Protein AF-A0A9W7ZSF6-F1 (afdb_monomer_lite)

InterPro domains:
  IPR006942 TH1 protein [PF04858] (7-517)
  IPR006942 TH1 protein [PTHR12144] (15-524)

Structure (mmCIF, N/CA/C/O backbone):
data_AF-A0A9W7ZSF6-F1
#
_entry.id   AF-A0A9W7ZSF6-F1
#
loop_
_atom_site.group_PDB
_atom_site.id
_atom_site.type_symbol
_atom_site.label_atom_id
_atom_site.label_alt_id
_atom_site.label_comp_id
_atom_site.label_asym_id
_atom_site.label_entity_id
_atom_site.label_seq_id
_atom_site.pdbx_PDB_ins_code
_atom_site.Cartn_x
_atom_site.Cartn_y
_atom_site.Cartn_z
_atom_site.occupancy
_atom_site.B_iso_or_equiv
_atom_site.auth_seq_id
_atom_site.auth_comp_id
_atom_site.auth_asym_id
_atom_site.auth_atom_id
_atom_site.pdbx_PDB_model_num
ATOM 1 N N . MET A 1 1 ? -47.469 -8.164 26.263 1.00 34.66 1 MET A N 1
ATOM 2 C CA . MET A 1 1 ? -48.884 -8.096 26.714 1.00 34.66 1 MET A CA 1
ATOM 3 C C . MET A 1 1 ? -49.015 -8.014 28.242 1.00 34.66 1 MET A C 1
ATOM 5 O O . MET A 1 1 ? -49.947 -7.379 28.723 1.00 34.66 1 MET A O 1
ATOM 9 N N . GLU A 1 2 ? -48.088 -8.600 29.011 1.00 29.81 2 GLU A N 1
ATOM 10 C CA . GLU A 1 2 ? -48.135 -8.606 30.485 1.00 29.81 2 GLU A CA 1
ATOM 11 C C . GLU A 1 2 ? -47.767 -7.269 31.141 1.00 29.81 2 GLU A C 1
ATOM 13 O O . GLU A 1 2 ? -48.335 -6.915 32.167 1.00 29.81 2 GLU A O 1
ATOM 18 N N . GLU A 1 3 ? -46.906 -6.460 30.527 1.00 36.34 3 GLU A N 1
ATOM 19 C CA . GLU A 1 3 ? -46.381 -5.255 31.184 1.00 36.34 3 GLU A CA 1
ATOM 20 C C . GLU A 1 3 ? -47.346 -4.058 31.208 1.00 36.34 3 GLU A C 1
ATOM 22 O O . GLU A 1 3 ? -47.405 -3.311 32.186 1.00 36.34 3 GLU A O 1
ATOM 27 N N . ASN A 1 4 ? -48.179 -3.919 30.170 1.00 42.44 4 ASN A N 1
ATOM 28 C CA . ASN A 1 4 ? -49.279 -2.947 30.154 1.00 42.44 4 ASN A CA 1
ATOM 29 C C . ASN A 1 4 ? -50.389 -3.365 31.132 1.00 42.44 4 ASN A C 1
ATOM 31 O O . ASN A 1 4 ? -51.011 -2.519 31.765 1.00 42.44 4 ASN A O 1
ATOM 35 N N . LYS A 1 5 ? -50.601 -4.677 31.322 1.00 42.81 5 LYS A N 1
ATOM 36 C CA . LYS A 1 5 ? -51.464 -5.176 32.399 1.00 42.81 5 LYS A CA 1
ATOM 37 C C . LYS A 1 5 ? -50.842 -4.878 33.763 1.00 42.81 5 LYS A C 1
ATOM 39 O O . LYS A 1 5 ? -51.562 -4.405 34.627 1.00 42.81 5 LYS A O 1
ATOM 44 N N . ALA A 1 6 ? -49.532 -5.058 33.941 1.00 40.91 6 ALA A N 1
ATOM 45 C CA . ALA A 1 6 ? -48.836 -4.838 35.210 1.00 40.91 6 ALA A CA 1
ATOM 46 C C . ALA A 1 6 ? -48.804 -3.363 35.650 1.00 40.91 6 ALA A C 1
ATOM 48 O O . ALA A 1 6 ? -49.068 -3.076 36.812 1.00 40.91 6 ALA A O 1
ATOM 49 N N . THR A 1 7 ? -48.565 -2.410 34.743 1.00 48.19 7 THR A N 1
ATOM 50 C CA . THR A 1 7 ? -48.556 -0.967 35.076 1.00 48.19 7 THR A CA 1
ATOM 51 C C . THR A 1 7 ? -49.950 -0.403 35.341 1.00 48.19 7 THR A C 1
ATOM 53 O O . THR A 1 7 ? -50.113 0.451 36.217 1.00 48.19 7 THR A O 1
ATOM 56 N N . ILE A 1 8 ? -50.971 -0.884 34.625 1.00 51.28 8 ILE A N 1
ATOM 57 C CA . ILE A 1 8 ? -52.363 -0.511 34.900 1.00 51.28 8 ILE A CA 1
ATOM 58 C C . ILE A 1 8 ? -52.850 -1.200 36.186 1.00 51.28 8 ILE A C 1
ATOM 60 O O . ILE A 1 8 ? -53.508 -0.562 37.007 1.00 51.28 8 ILE A O 1
ATOM 64 N N . TYR A 1 9 ? -52.458 -2.455 36.422 1.00 50.09 9 TYR A N 1
ATOM 65 C CA . TYR A 1 9 ? -52.743 -3.194 37.653 1.00 50.09 9 TYR A CA 1
ATOM 66 C C . TYR A 1 9 ? -52.095 -2.535 38.878 1.00 50.09 9 TYR A C 1
ATOM 68 O O . TYR A 1 9 ? -52.802 -2.236 39.828 1.00 50.09 9 TYR A O 1
ATOM 76 N N . GLU A 1 10 ? -50.810 -2.181 38.841 1.00 53.12 10 GLU A N 1
ATOM 77 C CA . GLU A 1 10 ? -50.119 -1.473 39.933 1.00 53.12 10 GLU A CA 1
ATOM 78 C C . GLU A 1 10 ? -50.726 -0.087 40.212 1.00 53.12 10 GLU A C 1
ATOM 80 O O . GLU A 1 10 ? -51.004 0.246 41.364 1.00 53.12 10 GLU A O 1
ATOM 85 N N . ARG A 1 11 ? -51.047 0.707 39.176 1.00 53.62 11 ARG A N 1
ATOM 86 C CA . ARG A 1 11 ? -51.734 2.005 39.354 1.00 53.62 11 ARG A CA 1
ATOM 87 C C . ARG A 1 11 ? -53.154 1.859 39.900 1.00 53.62 11 ARG A C 1
ATOM 89 O O . ARG A 1 11 ? -53.569 2.669 40.726 1.00 53.62 11 ARG A O 1
ATOM 96 N N . SER A 1 12 ? -53.898 0.849 39.452 1.00 52.75 12 SER A N 1
ATOM 97 C CA . SER A 1 12 ? -55.251 0.560 39.948 1.00 52.75 12 SER A CA 1
ATOM 98 C C . SER A 1 12 ? -55.235 0.011 41.379 1.00 52.75 12 SER A C 1
ATOM 100 O O . SER A 1 12 ? -56.070 0.412 42.183 1.00 52.75 12 SER A O 1
ATOM 102 N N . LYS A 1 13 ? -54.225 -0.787 41.741 1.00 55.44 13 LYS A N 1
ATOM 103 C CA . LYS A 1 13 ? -53.987 -1.327 43.086 1.00 55.44 13 LYS A CA 1
ATOM 104 C C . LYS A 1 13 ? -53.556 -0.239 44.075 1.00 55.44 13 LYS A C 1
ATOM 106 O O . LYS A 1 13 ? -54.112 -0.157 45.167 1.00 55.44 13 LYS A O 1
ATOM 111 N N . ALA A 1 14 ? -52.647 0.654 43.676 1.00 55.94 14 ALA A N 1
ATOM 112 C CA . ALA A 1 14 ? -52.221 1.799 44.484 1.00 55.94 14 ALA A CA 1
ATOM 113 C C . ALA A 1 14 ? -53.376 2.776 44.782 1.00 55.94 14 ALA A C 1
ATOM 115 O O . ALA A 1 14 ? -53.450 3.322 45.881 1.00 55.94 14 ALA A O 1
ATOM 116 N N . LYS A 1 15 ? -54.311 2.962 43.838 1.00 53.19 15 LYS A N 1
ATOM 117 C CA . LYS A 1 15 ? -55.500 3.812 44.027 1.00 53.19 15 LYS A CA 1
ATOM 118 C C . LYS A 1 15 ? -56.651 3.101 44.746 1.00 53.19 15 LYS A C 1
ATOM 120 O O . LYS A 1 15 ? -57.287 3.721 45.589 1.00 53.19 15 LYS A O 1
ATOM 125 N N . MET A 1 16 ? -56.873 1.805 44.500 1.00 53.94 16 MET A N 1
ATOM 126 C CA . MET A 1 16 ? -57.816 0.983 45.276 1.00 53.94 16 MET A CA 1
ATOM 127 C C . MET A 1 16 ? -57.484 1.006 46.771 1.00 53.94 16 MET A C 1
ATOM 129 O O . MET A 1 16 ? -58.393 1.119 47.589 1.00 53.94 16 MET A O 1
ATOM 133 N N . ASN A 1 17 ? -56.193 0.981 47.115 1.00 58.56 17 ASN A N 1
ATOM 134 C CA . ASN A 1 17 ? -55.725 1.089 48.496 1.00 58.56 17 ASN A CA 1
ATOM 135 C C . ASN A 1 17 ? -55.872 2.505 49.093 1.00 58.56 17 ASN A C 1
ATOM 137 O O . ASN A 1 17 ? -55.835 2.641 50.312 1.00 58.56 17 ASN A O 1
ATOM 141 N N . ALA A 1 18 ? -56.035 3.549 48.269 1.00 56.91 18 ALA A N 1
ATOM 142 C CA . ALA A 1 18 ? -56.090 4.947 48.709 1.00 56.91 18 ALA A CA 1
ATOM 143 C C . ALA A 1 18 ? -57.514 5.533 48.789 1.00 56.91 18 ALA A C 1
ATOM 145 O O . ALA A 1 18 ? -57.755 6.399 49.625 1.00 56.91 18 ALA A O 1
ATOM 146 N N . THR A 1 19 ? -58.458 5.099 47.942 1.00 55.34 19 THR A N 1
ATOM 147 C CA . THR A 1 19 ? -59.806 5.708 47.855 1.00 55.34 19 THR A CA 1
ATOM 148 C C . THR A 1 19 ? -60.976 4.731 47.994 1.00 55.34 19 THR A C 1
ATOM 150 O O . THR A 1 19 ? -62.116 5.176 48.084 1.00 55.34 19 THR A O 1
ATOM 153 N N . GLY A 1 20 ? -60.743 3.412 48.035 1.00 55.44 20 GLY A N 1
ATOM 154 C CA . GLY A 1 20 ? -61.790 2.414 48.309 1.00 55.44 20 GLY A CA 1
ATOM 155 C C . GLY A 1 20 ? -62.927 2.313 47.276 1.00 55.44 20 GLY A C 1
ATOM 156 O O . GLY A 1 20 ? -63.895 1.599 47.521 1.00 55.44 20 GLY A O 1
ATOM 157 N N . ALA A 1 21 ? -62.832 2.991 46.125 1.00 62.16 21 ALA A N 1
ATOM 158 C CA . ALA A 1 21 ? -63.884 3.050 45.107 1.00 62.16 21 ALA A CA 1
ATOM 159 C C . ALA A 1 21 ? -63.521 2.217 43.853 1.00 62.16 21 ALA A C 1
ATOM 161 O O . ALA A 1 21 ? -62.906 2.734 42.916 1.00 62.16 21 ALA A O 1
ATOM 162 N N . PRO A 1 22 ? -63.903 0.926 43.783 1.00 59.31 22 PRO A N 1
ATOM 163 C CA . PRO A 1 22 ? -63.553 0.038 42.668 1.00 59.31 22 PRO A CA 1
ATOM 164 C C . PRO A 1 22 ? -64.148 0.468 41.316 1.00 59.31 22 PRO A C 1
ATOM 166 O O . PRO A 1 22 ? -63.567 0.171 40.274 1.00 59.31 22 PRO A O 1
ATOM 169 N N . LEU A 1 23 ? -65.261 1.212 41.305 1.00 60.44 23 LEU A N 1
ATOM 170 C CA . LEU A 1 23 ? -65.897 1.679 40.066 1.00 60.44 23 LEU A CA 1
ATOM 171 C C . LEU A 1 23 ? -65.052 2.710 39.298 1.00 60.44 23 LEU A C 1
ATOM 173 O O . LEU A 1 23 ? -65.019 2.674 38.070 1.00 60.44 23 LEU A O 1
ATOM 177 N N . GLU A 1 24 ? -64.338 3.599 39.994 1.00 58.97 24 GLU A N 1
ATOM 178 C CA . GLU A 1 24 ? -63.435 4.566 39.348 1.00 58.97 24 GLU A CA 1
ATOM 179 C C . GLU A 1 24 ? -62.174 3.897 38.801 1.00 58.97 24 GLU A C 1
ATOM 181 O O . GLU A 1 24 ? -61.650 4.305 37.766 1.00 58.97 24 GLU A O 1
ATOM 186 N N . ALA A 1 25 ? -61.690 2.843 39.464 1.00 55.59 25 ALA A N 1
ATOM 187 C CA . ALA A 1 25 ? -60.578 2.053 38.950 1.00 55.59 25 ALA A CA 1
ATOM 188 C C . ALA A 1 25 ? -60.966 1.362 37.634 1.00 55.59 25 ALA A C 1
ATOM 190 O O . ALA A 1 25 ? -60.200 1.409 36.674 1.00 55.59 25 ALA A O 1
ATOM 191 N N . VAL A 1 26 ? -62.176 0.793 37.562 1.00 60.19 26 VAL A N 1
ATOM 192 C CA . VAL A 1 26 ? -62.720 0.178 36.341 1.00 60.19 26 VAL A CA 1
ATOM 193 C C . VAL A 1 26 ? -62.969 1.218 35.246 1.00 60.19 26 VAL A C 1
ATOM 195 O O . VAL A 1 26 ? -62.631 0.953 34.095 1.00 60.19 26 VAL A O 1
ATOM 198 N N . SER A 1 27 ? -63.484 2.411 35.569 1.00 61.19 27 SER A N 1
ATOM 199 C CA . SER A 1 27 ? -63.685 3.467 34.563 1.00 61.19 27 SER A CA 1
ATOM 200 C C . SER A 1 27 ? -62.360 4.008 34.011 1.00 61.19 27 SER A C 1
ATOM 202 O O . SER A 1 27 ? -62.254 4.261 32.813 1.00 61.19 27 SER A O 1
ATOM 204 N N . LEU A 1 28 ? -61.314 4.096 34.840 1.00 57.78 28 LEU A N 1
ATOM 205 C CA . LEU A 1 28 ? -59.955 4.446 34.412 1.00 57.78 28 LEU A CA 1
ATOM 206 C C . LEU A 1 28 ? -59.288 3.337 33.586 1.00 57.78 28 LEU A C 1
ATOM 208 O O . LEU A 1 28 ? -58.561 3.644 32.643 1.00 57.78 28 LEU A O 1
ATOM 212 N N . LEU A 1 29 ? -59.521 2.066 33.925 1.00 56.91 29 LEU A N 1
ATOM 213 C CA . LEU A 1 29 ? -59.057 0.900 33.163 1.00 56.91 29 LEU A CA 1
ATOM 214 C C . LEU A 1 29 ? -59.719 0.845 31.778 1.00 56.91 29 LEU A C 1
ATOM 216 O O . LEU A 1 29 ? -59.026 0.737 30.769 1.00 56.91 29 LEU A O 1
ATOM 220 N N . ALA A 1 30 ? -61.046 0.972 31.733 1.00 61.72 30 ALA A N 1
ATOM 221 C CA . ALA A 1 30 ? -61.831 0.945 30.503 1.00 61.72 30 ALA A CA 1
ATOM 222 C C . ALA A 1 30 ? -61.611 2.198 29.640 1.00 61.72 30 ALA A C 1
ATOM 224 O O . ALA A 1 30 ? -61.559 2.097 28.420 1.00 61.72 30 ALA A O 1
ATOM 225 N N . GLY A 1 31 ? -61.430 3.369 30.260 1.00 58.69 31 GLY A N 1
ATOM 226 C CA . GLY A 1 31 ? -61.212 4.631 29.550 1.00 58.69 31 GLY A CA 1
ATOM 227 C C . GLY A 1 31 ? -59.824 4.770 28.918 1.00 58.69 31 GLY A C 1
ATOM 228 O O . GLY A 1 31 ? -59.675 5.507 27.950 1.00 58.69 31 GLY A O 1
ATOM 229 N N . ASN A 1 32 ? -58.809 4.063 29.434 1.00 56.56 32 ASN A N 1
ATOM 230 C CA . ASN A 1 32 ? -57.432 4.154 28.929 1.00 56.56 32 ASN A CA 1
ATOM 231 C C . ASN A 1 32 ? -56.996 2.953 28.073 1.00 56.56 32 ASN A C 1
ATOM 233 O O . ASN A 1 32 ? -55.943 3.012 27.435 1.00 56.56 32 ASN A O 1
ATOM 237 N N . TYR A 1 33 ? -57.768 1.863 28.038 1.00 61.41 33 TYR A N 1
ATOM 238 C CA . TYR A 1 33 ? -57.473 0.717 27.182 1.00 61.41 33 TYR A CA 1
ATOM 239 C C . TYR A 1 33 ? -58.166 0.864 25.823 1.00 61.41 33 TYR A C 1
ATOM 241 O O . TYR A 1 33 ? -59.307 0.461 25.637 1.00 61.41 33 TYR A O 1
ATOM 249 N N . LEU A 1 34 ? -57.449 1.425 24.848 1.00 64.62 34 LEU A N 1
ATOM 250 C CA . LEU A 1 34 ? -57.958 1.619 23.483 1.00 64.62 34 LEU A CA 1
ATOM 251 C C . LEU A 1 34 ? -57.898 0.348 22.612 1.00 64.62 34 LEU A C 1
ATOM 253 O O . LEU A 1 34 ? -58.310 0.384 21.461 1.00 64.62 34 LEU A O 1
ATOM 257 N N . GLY A 1 35 ? -57.340 -0.763 23.112 1.00 68.56 35 GLY A N 1
ATOM 258 C CA . GLY A 1 35 ? -57.275 -2.038 22.380 1.00 68.56 35 GLY A CA 1
ATOM 259 C C . GLY A 1 35 ? -56.413 -2.039 21.108 1.00 68.56 35 GLY A C 1
ATOM 260 O O . GLY A 1 35 ? -56.313 -3.070 20.454 1.00 68.56 35 GLY A O 1
ATOM 261 N N . LEU A 1 36 ? -55.748 -0.927 20.775 1.00 71.50 36 LEU A N 1
ATOM 262 C CA . LEU A 1 36 ? -55.030 -0.735 19.508 1.00 71.50 36 LEU A CA 1
ATOM 263 C C . LEU A 1 36 ? -54.013 -1.843 19.206 1.00 71.50 36 LEU A C 1
ATOM 265 O O . LEU A 1 36 ? -53.959 -2.322 18.084 1.00 71.50 36 LEU A O 1
ATOM 269 N N . GLY A 1 37 ? -53.258 -2.310 20.207 1.00 70.88 37 GLY A N 1
ATOM 270 C CA . GLY A 1 37 ? -52.321 -3.425 20.014 1.00 70.88 37 GLY A CA 1
ATOM 271 C C . GLY A 1 37 ? -53.017 -4.744 19.659 1.00 70.88 37 GLY A C 1
ATOM 272 O O . GLY A 1 37 ? -52.541 -5.481 18.806 1.00 70.88 37 GLY A O 1
ATOM 273 N N . SER A 1 38 ? -54.174 -5.021 20.264 1.00 74.12 38 SER A N 1
ATOM 274 C CA . SER A 1 38 ? -54.983 -6.202 19.946 1.00 74.12 38 SER A CA 1
ATOM 275 C C . SER A 1 38 ? -55.631 -6.092 18.568 1.00 74.12 38 SER A C 1
ATOM 277 O O . SER A 1 38 ? -55.713 -7.090 17.863 1.00 74.12 38 SER A O 1
ATOM 279 N N . MET A 1 39 ? -56.035 -4.886 18.160 1.00 78.94 39 MET A N 1
ATOM 280 C CA . MET A 1 39 ? -56.535 -4.632 16.807 1.00 78.94 39 MET A CA 1
ATOM 281 C C . MET A 1 39 ? -55.433 -4.815 15.760 1.00 78.94 39 MET A C 1
ATOM 283 O O . MET A 1 39 ? -55.684 -5.438 14.738 1.00 78.94 39 MET A O 1
ATOM 287 N N . CYS A 1 40 ? -54.208 -4.346 16.024 1.00 78.00 40 CYS A N 1
ATOM 288 C CA . CYS A 1 40 ? -53.068 -4.587 15.138 1.00 78.00 40 CYS A CA 1
ATOM 289 C C . CYS A 1 40 ? -52.761 -6.081 14.988 1.00 78.00 40 CYS A C 1
ATOM 291 O O . CYS A 1 40 ? -52.519 -6.523 13.872 1.00 78.00 40 CYS A O 1
ATOM 293 N N . ASN A 1 41 ? -52.816 -6.856 16.077 1.00 79.75 41 ASN A N 1
ATOM 294 C CA . ASN A 1 41 ? -52.623 -8.307 16.010 1.00 79.75 41 ASN A CA 1
ATOM 295 C C . ASN A 1 41 ? -53.731 -8.987 15.195 1.00 79.75 41 ASN A C 1
ATOM 297 O O . ASN A 1 41 ? -53.439 -9.832 14.366 1.00 79.75 41 ASN A O 1
ATOM 301 N N . LEU A 1 42 ? -54.991 -8.580 15.368 1.00 80.12 42 LEU A N 1
ATOM 302 C CA . LEU A 1 42 ? -56.110 -9.156 14.617 1.00 80.12 42 LEU A CA 1
ATOM 303 C C . LEU A 1 42 ? -56.028 -8.834 13.114 1.00 80.12 42 LEU A C 1
ATOM 305 O O . LEU A 1 42 ? -56.288 -9.687 12.272 1.00 80.12 42 LEU A O 1
ATOM 309 N N . VAL A 1 43 ? -55.605 -7.614 12.768 1.00 80.94 43 VAL A N 1
ATOM 310 C CA . VAL A 1 43 ? -55.329 -7.236 11.375 1.00 80.94 43 VAL A CA 1
ATOM 311 C C . VAL A 1 43 ? -54.160 -8.048 10.810 1.00 80.94 43 VAL A C 1
ATOM 313 O O . VAL A 1 43 ? -54.261 -8.538 9.688 1.00 80.94 43 VAL A O 1
ATOM 316 N N . ALA A 1 44 ? -53.078 -8.201 11.578 1.00 79.06 44 ALA A N 1
ATOM 317 C CA . ALA A 1 44 ? -51.884 -8.918 11.145 1.00 79.06 44 ALA A CA 1
ATOM 318 C C . ALA A 1 44 ? -52.125 -10.422 10.949 1.00 79.06 44 ALA A C 1
ATOM 320 O O . ALA A 1 44 ? -51.701 -10.963 9.930 1.00 79.06 44 ALA A O 1
ATOM 321 N N . ASP A 1 45 ? -52.808 -11.063 11.899 1.00 78.00 45 ASP A N 1
ATOM 322 C CA . ASP A 1 45 ? -52.948 -12.518 11.960 1.00 78.00 45 ASP A CA 1
ATOM 323 C C . ASP A 1 45 ? -54.182 -13.009 11.192 1.00 78.00 45 ASP A C 1
ATOM 325 O O . ASP A 1 45 ? -54.087 -13.982 10.460 1.00 78.00 45 ASP A O 1
ATOM 329 N N . GLU A 1 46 ? -55.339 -12.343 11.297 1.00 75.56 46 GLU A N 1
ATOM 330 C CA . GLU A 1 46 ? -56.573 -12.846 10.673 1.00 75.56 46 GLU A CA 1
ATOM 331 C C . GLU A 1 46 ? -56.841 -12.219 9.300 1.00 75.56 46 GLU A C 1
ATOM 333 O O . GLU A 1 46 ? -57.201 -12.908 8.349 1.00 75.56 46 GLU A O 1
ATOM 338 N N . TRP A 1 47 ? -56.708 -10.897 9.164 1.00 78.56 47 TRP A N 1
ATOM 339 C CA . TRP A 1 47 ? -57.189 -10.207 7.956 1.00 78.56 47 TRP A CA 1
ATOM 340 C C . TRP A 1 47 ? -56.167 -10.229 6.824 1.00 78.56 47 TRP A C 1
ATOM 342 O O . TRP A 1 47 ? -56.529 -10.408 5.660 1.00 78.56 47 TRP A O 1
ATOM 352 N N . CYS A 1 48 ? -54.888 -10.055 7.150 1.00 80.69 48 CYS A N 1
ATOM 353 C CA . CYS A 1 48 ? -53.821 -10.128 6.162 1.00 80.69 48 CYS A CA 1
ATOM 354 C C . CYS A 1 48 ? -53.601 -11.559 5.653 1.00 80.69 48 CYS A C 1
ATOM 356 O O . CYS A 1 48 ? -53.360 -11.728 4.458 1.00 80.69 48 CYS A O 1
ATOM 358 N N . GLU A 1 49 ? -53.790 -12.578 6.498 1.00 79.12 49 GLU A N 1
ATOM 359 C CA . GLU A 1 49 ? -53.674 -13.987 6.099 1.00 79.12 49 GLU A CA 1
ATOM 360 C C . GLU A 1 49 ? -54.752 -14.375 5.067 1.00 79.12 49 GLU A C 1
ATOM 362 O O . GLU A 1 49 ? -54.440 -14.984 4.043 1.00 79.12 49 GLU A O 1
ATOM 367 N N . ILE A 1 50 ? -55.996 -13.903 5.245 1.00 82.06 50 ILE A N 1
ATOM 368 C CA . ILE A 1 50 ? -57.095 -14.081 4.272 1.00 82.06 50 ILE A CA 1
ATOM 369 C C . ILE A 1 50 ? -56.765 -13.458 2.904 1.00 82.06 50 ILE A C 1
ATOM 371 O O . ILE A 1 50 ? -57.194 -13.964 1.865 1.00 82.06 50 ILE A O 1
ATOM 375 N N . LEU A 1 51 ? -56.008 -12.360 2.889 1.00 83.00 51 LEU A N 1
ATOM 376 C CA . LEU A 1 51 ? -55.628 -11.632 1.676 1.00 83.00 51 LEU A CA 1
ATOM 377 C C . LEU A 1 51 ? -54.305 -12.123 1.061 1.00 83.00 51 LEU A C 1
ATOM 379 O O . LEU A 1 51 ? -53.890 -11.594 0.029 1.00 83.00 51 LEU A O 1
ATOM 383 N N . GLY A 1 52 ? -53.642 -13.114 1.669 1.00 83.00 52 GLY A N 1
ATOM 384 C CA . GLY A 1 52 ? -52.327 -13.598 1.238 1.00 83.00 52 GLY A CA 1
ATOM 385 C C . GLY A 1 52 ? -51.200 -12.573 1.424 1.00 83.00 52 GLY A C 1
ATOM 386 O O . GLY A 1 52 ? -50.208 -12.613 0.697 1.00 83.00 52 GLY A O 1
ATOM 387 N N . LEU A 1 53 ? -51.366 -11.631 2.355 1.00 84.56 53 LEU A N 1
ATOM 388 C CA . LEU A 1 53 ? -50.404 -10.578 2.675 1.00 84.56 53 LEU A CA 1
ATOM 389 C C . LEU A 1 53 ? -49.680 -10.893 3.988 1.00 84.56 53 LEU A C 1
ATOM 391 O O . LEU A 1 53 ? -50.270 -11.431 4.921 1.00 84.56 53 LEU A O 1
ATOM 395 N N . ASP A 1 54 ? -48.416 -10.482 4.098 1.00 82.56 54 ASP A N 1
ATOM 396 C CA . ASP A 1 54 ? -47.677 -10.556 5.361 1.00 82.56 54 ASP A CA 1
ATOM 397 C C . ASP A 1 54 ? -48.103 -9.407 6.289 1.00 82.56 54 ASP A C 1
ATOM 399 O O . ASP A 1 54 ? -47.573 -8.291 6.248 1.00 82.56 54 ASP A O 1
ATOM 403 N N . GLY A 1 55 ? -49.108 -9.676 7.122 1.00 81.06 55 GLY A N 1
ATOM 404 C CA . GLY A 1 55 ? -49.652 -8.698 8.059 1.00 81.06 55 GLY A CA 1
ATOM 405 C C . GLY A 1 55 ? -48.653 -8.239 9.117 1.00 81.06 55 GLY A C 1
ATOM 406 O O . GLY A 1 55 ? -48.668 -7.067 9.502 1.00 81.06 55 GLY A O 1
ATOM 407 N N . SER A 1 56 ? -47.731 -9.115 9.533 1.00 80.88 56 SER A N 1
ATOM 408 C CA . SER A 1 56 ? -46.659 -8.765 10.471 1.00 80.88 56 SER A CA 1
ATOM 409 C C . SER A 1 56 ? -45.748 -7.693 9.876 1.00 80.88 56 SER A C 1
ATOM 411 O O . SER A 1 56 ? -45.404 -6.720 10.552 1.00 80.88 56 SER A O 1
ATOM 413 N N . GLN A 1 57 ? -45.388 -7.844 8.600 1.00 83.69 57 GLN A N 1
ATOM 414 C CA . GLN A 1 57 ? -44.551 -6.883 7.891 1.00 83.69 57 GLN A CA 1
ATOM 415 C C . GLN A 1 57 ? -45.254 -5.534 7.697 1.00 83.69 57 GLN A C 1
ATOM 417 O O . GLN A 1 57 ? -44.654 -4.492 7.958 1.00 83.69 57 GLN A O 1
ATOM 422 N N . ILE A 1 58 ? -46.535 -5.538 7.317 1.00 84.25 58 ILE A N 1
ATOM 423 C CA . ILE A 1 58 ? -47.321 -4.309 7.116 1.00 84.25 58 ILE A CA 1
ATOM 424 C C . ILE A 1 58 ? -47.443 -3.514 8.421 1.00 84.25 58 ILE A C 1
ATOM 426 O O . ILE A 1 58 ? -47.209 -2.303 8.447 1.00 84.25 58 ILE A O 1
ATOM 430 N N . VAL A 1 59 ? -47.785 -4.190 9.524 1.00 85.38 59 VAL A N 1
ATOM 431 C CA . VAL A 1 59 ? -47.903 -3.543 10.838 1.00 85.38 59 VAL A CA 1
ATOM 432 C C . VAL A 1 59 ? -46.547 -3.020 11.307 1.00 85.38 59 VAL A C 1
ATOM 434 O O . VAL A 1 59 ? -46.474 -1.903 11.826 1.00 85.38 59 VAL A O 1
ATOM 437 N N . TYR A 1 60 ? -45.467 -3.776 11.092 1.00 86.75 60 TYR A N 1
ATOM 438 C CA . TYR A 1 60 ? -44.113 -3.317 11.390 1.00 86.75 60 TYR A CA 1
ATOM 439 C C . TYR A 1 60 ? -43.744 -2.057 10.593 1.00 86.75 60 TYR A C 1
ATOM 441 O O . TYR A 1 60 ? -43.271 -1.092 11.187 1.00 86.75 60 TYR A O 1
ATOM 449 N N . GLU A 1 61 ? -43.980 -2.019 9.280 1.00 87.56 61 GLU A N 1
ATOM 450 C CA . GLU A 1 61 ? -43.643 -0.868 8.432 1.00 87.56 61 GLU A CA 1
ATOM 451 C C . GLU A 1 61 ? -44.431 0.388 8.819 1.00 87.56 61 GLU A C 1
ATOM 453 O O . GLU A 1 61 ? -43.853 1.474 8.925 1.00 87.56 61 GLU A O 1
ATOM 458 N N . ALA A 1 62 ? -45.727 0.240 9.111 1.00 86.25 62 ALA A N 1
ATOM 459 C CA . ALA A 1 62 ? -46.568 1.333 9.589 1.00 86.25 62 ALA A CA 1
ATOM 460 C C . ALA A 1 62 ? -46.129 1.839 10.974 1.00 86.25 62 ALA A C 1
ATOM 462 O O . ALA A 1 62 ? -46.069 3.043 11.219 1.00 86.25 62 ALA A O 1
ATOM 463 N N . ALA A 1 63 ? -45.781 0.938 11.893 1.00 86.50 63 ALA A N 1
ATOM 464 C CA . ALA A 1 63 ? -45.281 1.330 13.206 1.00 86.50 63 ALA A CA 1
ATOM 465 C C . ALA A 1 63 ? -43.886 1.974 13.113 1.00 86.50 63 ALA A C 1
ATOM 467 O O . ALA A 1 63 ? -43.617 2.975 13.783 1.00 86.50 63 ALA A O 1
ATOM 468 N N . LYS A 1 64 ? -43.014 1.453 12.241 1.00 90.38 64 LYS A N 1
ATOM 469 C CA . LYS A 1 64 ? -41.689 2.012 11.962 1.00 90.38 64 LYS A CA 1
ATOM 470 C C . LYS A 1 64 ? -41.794 3.433 11.413 1.00 90.38 64 LYS A C 1
ATOM 472 O O . LYS A 1 64 ? -41.066 4.300 11.894 1.00 90.38 64 LYS A O 1
ATOM 477 N N . SER A 1 65 ? -42.671 3.692 10.441 1.00 89.31 65 SER A N 1
ATOM 478 C CA . SER A 1 65 ? -42.827 5.031 9.854 1.00 89.31 65 SER A CA 1
ATOM 479 C C . SER A 1 65 ? -43.284 6.051 10.897 1.00 89.31 65 SER A C 1
ATOM 481 O O . SER A 1 65 ? -42.654 7.098 11.047 1.00 89.31 65 SER A O 1
ATOM 483 N N . VAL A 1 66 ? -44.286 5.700 11.709 1.00 87.88 66 VAL A N 1
ATOM 484 C CA . VAL A 1 66 ? -44.773 6.556 12.799 1.00 87.88 66 VAL A CA 1
ATOM 485 C C . VAL A 1 66 ? -43.676 6.822 13.828 1.00 87.88 66 VAL A C 1
ATOM 487 O O . VAL A 1 66 ? -43.521 7.963 14.268 1.00 87.88 66 VAL A O 1
ATOM 490 N N . MET A 1 67 ? -42.893 5.802 14.203 1.00 87.56 67 MET A N 1
ATOM 491 C CA . MET A 1 67 ? -41.746 5.996 15.091 1.00 87.56 67 MET A CA 1
ATOM 492 C C . MET A 1 67 ? -40.727 6.949 14.466 1.00 87.56 67 MET A C 1
ATOM 494 O O . MET A 1 67 ? -40.343 7.908 15.118 1.00 87.56 67 MET A O 1
ATOM 498 N N . LEU A 1 68 ? -40.317 6.750 13.213 1.00 87.88 68 LEU A N 1
ATOM 499 C CA . LEU A 1 68 ? -39.316 7.605 12.567 1.00 87.88 68 LEU A CA 1
ATOM 500 C C . LEU A 1 68 ? -39.765 9.065 12.397 1.00 87.88 68 LEU A C 1
ATOM 502 O O . LEU A 1 68 ? -38.913 9.951 12.418 1.00 87.88 68 LEU A O 1
ATOM 506 N N . GLU A 1 69 ? -41.064 9.321 12.225 1.00 89.38 69 GLU A N 1
ATOM 507 C CA . GLU A 1 69 ? -41.613 10.676 12.080 1.00 89.38 69 GLU A CA 1
ATOM 508 C C . GLU A 1 69 ? -41.823 11.399 13.415 1.00 89.38 69 GLU A C 1
ATOM 510 O O . GLU A 1 69 ? -41.653 12.615 13.489 1.00 89.38 69 GLU A O 1
ATOM 515 N N . ARG A 1 70 ? -42.230 10.674 14.464 1.00 89.12 70 ARG A N 1
ATOM 516 C CA . ARG A 1 70 ? -42.686 11.271 15.732 1.00 89.12 70 ARG A CA 1
ATOM 517 C C . ARG A 1 70 ? -41.768 11.007 16.921 1.00 89.12 70 ARG A C 1
ATOM 519 O O . ARG A 1 70 ? -42.146 11.326 18.048 1.00 89.12 70 ARG A O 1
ATOM 526 N N . PHE A 1 71 ? -40.600 10.405 16.709 1.00 90.44 71 PHE A N 1
ATOM 527 C CA . PHE A 1 71 ? -39.669 10.133 17.798 1.00 90.44 71 PHE A CA 1
ATOM 528 C C . PHE A 1 71 ? -39.136 11.434 18.408 1.00 90.44 71 PHE A C 1
ATOM 530 O O . PHE A 1 71 ? -38.444 12.208 17.747 1.00 90.44 71 PHE A O 1
ATOM 537 N N . ASP A 1 72 ? -39.427 11.638 19.691 1.00 89.62 72 ASP A N 1
ATOM 538 C CA . ASP A 1 72 ? -38.894 12.736 20.493 1.00 89.62 72 ASP A CA 1
ATOM 539 C C . ASP A 1 72 ? -37.919 12.174 21.546 1.00 89.62 72 ASP A C 1
ATOM 541 O O . ASP A 1 72 ? -38.360 11.535 22.513 1.00 89.62 72 ASP A O 1
ATOM 545 N N . PRO A 1 73 ? -36.598 12.382 21.378 1.00 88.69 73 PRO A N 1
ATOM 546 C CA . PRO A 1 73 ? -35.598 11.843 22.291 1.00 88.69 73 PRO A CA 1
ATOM 547 C C . PRO A 1 73 ? -35.708 12.428 23.704 1.00 88.69 73 PRO A C 1
ATOM 549 O O . PRO A 1 73 ? -35.519 11.696 24.673 1.00 88.69 73 PRO A O 1
ATOM 552 N N . GLU A 1 74 ? -36.044 13.714 23.849 1.00 87.69 74 GLU A N 1
ATOM 553 C CA . GLU A 1 74 ? -36.083 14.373 25.160 1.00 87.69 74 GLU A CA 1
ATOM 554 C C . GLU A 1 74 ? -37.270 13.875 25.988 1.00 87.69 74 GLU A C 1
ATOM 556 O O . GLU A 1 74 ? -37.137 13.596 27.184 1.00 87.69 74 GLU A O 1
ATOM 561 N N . ALA A 1 75 ? -38.429 13.701 25.348 1.00 87.06 75 ALA A N 1
ATOM 562 C CA . ALA A 1 75 ? -39.618 13.167 26.003 1.00 87.06 75 ALA A CA 1
ATOM 563 C C . ALA A 1 75 ? -39.446 11.697 26.424 1.00 87.06 75 ALA A C 1
ATOM 565 O O . ALA A 1 75 ? -39.873 11.316 27.519 1.00 87.06 75 ALA A O 1
ATOM 566 N N . ILE A 1 76 ? -38.819 10.874 25.573 1.00 87.31 76 ILE A N 1
ATOM 567 C CA . ILE A 1 76 ? -38.534 9.461 25.861 1.00 87.31 76 ILE A CA 1
ATOM 568 C C . ILE A 1 76 ? -37.552 9.350 27.030 1.00 87.31 76 ILE A C 1
ATOM 570 O O . ILE A 1 76 ? -37.841 8.643 27.999 1.00 87.31 76 ILE A O 1
ATOM 574 N N . ASP A 1 77 ? -36.432 10.073 26.978 1.00 87.62 77 ASP A N 1
ATOM 575 C CA . ASP A 1 77 ? -35.410 10.038 28.024 1.00 87.62 77 ASP A CA 1
ATOM 576 C C . ASP A 1 77 ? -35.997 10.496 29.368 1.00 87.62 77 ASP A C 1
ATOM 578 O O . ASP A 1 77 ? -35.869 9.805 30.380 1.00 87.62 77 ASP A O 1
ATOM 582 N N . LYS A 1 78 ? -36.756 11.599 29.377 1.00 86.31 78 LYS A N 1
ATOM 583 C CA . LYS A 1 78 ? -37.419 12.107 30.588 1.00 86.31 78 LYS A CA 1
ATOM 584 C C . LYS A 1 78 ? -38.423 11.124 31.190 1.00 86.31 78 LYS A C 1
ATOM 586 O O . LYS A 1 78 ? -38.695 11.196 32.384 1.00 86.31 78 LYS A O 1
ATOM 591 N N . LYS A 1 79 ? -39.027 10.249 30.387 1.00 83.25 79 LYS A N 1
ATOM 592 C CA . LYS A 1 79 ? -40.061 9.319 30.854 1.00 83.25 79 LYS A CA 1
ATOM 593 C C . LYS A 1 79 ? -39.499 7.965 31.272 1.00 83.25 79 LYS A C 1
ATOM 595 O O . LYS A 1 79 ? -40.024 7.369 32.207 1.00 83.25 79 LYS A O 1
ATOM 600 N N . TYR A 1 80 ? -38.480 7.476 30.571 1.00 81.62 80 TYR A N 1
ATOM 601 C CA . TYR A 1 80 ? -38.017 6.092 30.685 1.00 81.62 80 TYR A CA 1
ATOM 602 C C . TYR A 1 80 ? -36.572 5.948 31.164 1.00 81.62 80 TYR A C 1
ATOM 604 O O . TYR A 1 80 ? -36.160 4.828 31.426 1.00 81.62 80 TYR A O 1
ATOM 612 N N . MET A 1 81 ? -35.809 7.038 31.291 1.00 83.19 81 MET A N 1
ATOM 613 C CA . MET A 1 81 ? -34.410 7.010 31.747 1.00 83.19 81 MET A CA 1
ATOM 614 C C . MET A 1 81 ? -34.202 7.706 33.102 1.00 83.19 81 MET A C 1
ATOM 616 O O . MET A 1 81 ? -33.064 7.955 33.490 1.00 83.19 81 MET A O 1
ATOM 620 N N . VAL A 1 82 ? -35.278 8.009 33.841 1.00 72.88 82 VAL A N 1
ATOM 621 C CA . VAL A 1 82 ? -35.220 8.733 35.130 1.00 72.88 82 VAL A CA 1
ATOM 622 C C . VAL A 1 82 ? -34.410 7.975 36.185 1.00 72.88 82 VAL A C 1
ATOM 624 O O . VAL A 1 82 ? -33.616 8.586 36.893 1.00 72.88 82 VAL A O 1
ATOM 627 N N . ASP A 1 83 ? -34.554 6.649 36.229 1.00 73.44 83 ASP A N 1
ATOM 628 C CA . ASP A 1 83 ? -33.865 5.775 37.189 1.00 73.44 83 ASP A CA 1
ATOM 629 C C . ASP A 1 83 ? -32.576 5.155 36.611 1.00 73.44 83 ASP A C 1
ATOM 631 O O . ASP A 1 83 ? -31.976 4.270 37.213 1.00 73.44 83 ASP A O 1
ATOM 635 N N . GLY A 1 84 ? -32.157 5.575 35.410 1.00 69.06 84 GLY A N 1
ATOM 636 C CA . GLY A 1 84 ? -30.974 5.045 34.719 1.00 69.06 84 GLY A CA 1
ATOM 637 C C . GLY A 1 84 ? -31.121 3.626 34.150 1.00 69.06 84 GLY A C 1
ATOM 638 O O . GLY A 1 84 ? -30.188 3.132 33.516 1.00 69.06 84 GLY A O 1
ATOM 639 N N . HIS A 1 85 ? -32.276 2.978 34.328 1.00 73.00 85 HIS A N 1
ATOM 640 C CA . HIS A 1 85 ? -32.565 1.651 33.787 1.00 73.00 85 HIS A CA 1
ATOM 641 C C . HIS A 1 85 ? -33.558 1.716 32.620 1.00 73.00 85 HIS A C 1
ATOM 643 O O . HIS A 1 85 ? -34.584 2.388 32.734 1.00 73.00 85 HIS A O 1
ATOM 649 N N . PRO A 1 86 ? -33.295 1.004 31.509 1.00 78.75 86 PRO A N 1
ATOM 650 C CA . PRO A 1 86 ? -34.255 0.896 30.426 1.00 78.75 86 PRO A CA 1
ATOM 651 C C . PRO A 1 86 ? -35.515 0.144 30.850 1.00 78.75 86 PRO A C 1
ATOM 653 O O . PRO A 1 86 ? -35.471 -0.710 31.738 1.00 78.75 86 PRO A O 1
ATOM 656 N N . PRO A 1 87 ? -36.647 0.436 30.196 1.00 83.81 87 PRO A N 1
ATOM 657 C CA . PRO A 1 87 ? -37.896 -0.233 30.498 1.00 83.81 87 PRO A CA 1
ATOM 658 C C . PRO A 1 87 ? -37.828 -1.718 30.129 1.00 83.81 87 PRO A C 1
ATOM 660 O O . PRO A 1 87 ? -37.209 -2.105 29.139 1.00 83.81 87 PRO A O 1
ATOM 663 N N . THR A 1 88 ? -38.510 -2.551 30.905 1.00 82.62 88 THR A N 1
ATOM 664 C CA . THR A 1 88 ? -38.432 -4.014 30.815 1.00 82.62 88 THR A CA 1
ATOM 665 C C . THR A 1 88 ? -39.013 -4.580 29.507 1.00 82.62 88 THR A C 1
ATOM 667 O O . THR A 1 88 ? -38.449 -5.534 28.969 1.00 82.62 88 THR A O 1
ATOM 670 N N . TRP A 1 89 ? -40.013 -3.928 28.890 1.00 85.06 89 TRP A N 1
ATOM 671 C CA . TRP A 1 89 ? -40.519 -4.295 27.555 1.00 85.06 89 TRP A CA 1
ATOM 672 C C . TRP A 1 89 ? -39.470 -4.204 26.444 1.00 85.06 89 TRP A C 1
ATOM 674 O O . TRP A 1 89 ? -39.643 -4.826 25.393 1.00 85.06 89 TRP A O 1
ATOM 684 N N . LEU A 1 90 ? -38.390 -3.442 26.645 1.00 87.25 90 LEU A N 1
ATOM 685 C CA . LEU A 1 90 ? -37.341 -3.285 25.644 1.00 87.25 90 LEU A CA 1
ATOM 686 C C . LEU A 1 90 ? -36.675 -4.626 25.317 1.00 87.25 90 LEU A C 1
ATOM 688 O O . LEU A 1 90 ? -36.321 -4.852 24.164 1.00 87.25 90 LEU A O 1
ATOM 692 N N . ALA A 1 91 ? -36.564 -5.531 26.294 1.00 85.00 91 ALA A N 1
ATOM 693 C CA . ALA A 1 91 ? -35.995 -6.858 26.081 1.00 85.00 91 ALA A CA 1
ATOM 694 C C . ALA A 1 91 ? -36.765 -7.641 25.003 1.00 85.00 91 ALA A C 1
ATOM 696 O O . ALA A 1 91 ? -36.150 -8.146 24.070 1.00 85.00 91 ALA A O 1
ATOM 697 N N . GLY A 1 92 ? -38.102 -7.642 25.063 1.00 85.75 92 GLY A N 1
ATOM 698 C CA . GLY A 1 92 ? -38.937 -8.314 24.061 1.00 85.75 92 GLY A CA 1
ATOM 699 C C . GLY A 1 92 ? -38.890 -7.642 22.686 1.00 85.75 92 GLY A C 1
ATOM 700 O O . GLY A 1 92 ? -38.967 -8.310 21.662 1.00 85.75 92 GLY A O 1
ATOM 701 N N . MET A 1 93 ? -38.704 -6.319 22.635 1.00 86.50 93 MET A N 1
ATOM 702 C CA . MET A 1 93 ? -38.505 -5.608 21.367 1.00 86.50 93 MET A CA 1
ATOM 703 C C . MET A 1 93 ? -37.148 -5.947 20.727 1.00 86.50 93 MET A C 1
ATOM 705 O O . MET A 1 93 ? -37.044 -6.004 19.506 1.00 86.50 93 MET A O 1
ATOM 709 N N . ILE A 1 94 ? -36.112 -6.188 21.537 1.00 87.50 94 ILE A N 1
ATOM 710 C CA . ILE A 1 94 ? -34.759 -6.523 21.073 1.00 87.50 94 ILE A CA 1
ATOM 711 C C . ILE A 1 94 ? -34.676 -7.934 20.476 1.00 87.50 94 ILE A C 1
ATOM 713 O O . ILE A 1 94 ? -33.777 -8.172 19.675 1.00 87.50 94 ILE A O 1
ATOM 717 N N . GLU A 1 95 ? -35.581 -8.858 20.806 1.00 87.81 95 GLU A N 1
ATOM 718 C CA . GLU A 1 95 ? -35.585 -10.223 20.251 1.00 87.81 95 GLU A CA 1
ATOM 719 C C . GLU A 1 95 ? -35.806 -10.251 18.726 1.00 87.81 95 GLU A C 1
ATOM 721 O O . GLU A 1 95 ? -35.204 -11.073 18.030 1.00 87.81 95 GLU A O 1
ATOM 726 N N . ASP A 1 96 ? -36.573 -9.304 18.179 1.00 86.62 96 ASP A N 1
ATOM 727 C CA . ASP A 1 96 ? -36.839 -9.197 16.739 1.00 86.62 96 ASP A CA 1
ATOM 728 C C . ASP A 1 96 ? -35.778 -8.334 16.024 1.00 86.62 96 ASP A C 1
ATOM 730 O O . ASP A 1 96 ? -35.552 -7.162 16.348 1.00 86.62 96 ASP A O 1
ATOM 734 N N . HIS A 1 97 ? -35.150 -8.901 14.989 1.00 86.00 97 HIS A N 1
ATOM 735 C CA . HIS A 1 97 ? -34.118 -8.238 14.184 1.00 86.00 97 HIS A CA 1
ATOM 736 C C . HIS A 1 97 ? -34.601 -6.954 13.498 1.00 86.00 97 HIS A C 1
ATOM 738 O O . HIS A 1 97 ? -33.829 -6.008 13.315 1.00 86.00 97 HIS A O 1
ATOM 744 N N . ARG A 1 98 ? -35.887 -6.885 13.139 1.00 88.00 98 ARG A N 1
ATOM 745 C CA . ARG A 1 98 ? -36.480 -5.727 12.467 1.00 88.00 98 ARG A CA 1
ATOM 746 C C . ARG A 1 98 ? -36.490 -4.515 13.394 1.00 88.00 98 ARG A C 1
ATOM 748 O O . ARG A 1 98 ? -36.161 -3.400 12.982 1.00 88.00 98 ARG A O 1
ATOM 755 N N . TRP A 1 99 ? -36.806 -4.719 14.669 1.00 89.81 99 TRP A N 1
ATOM 756 C CA . TRP A 1 99 ? -36.789 -3.648 15.661 1.00 89.81 99 TRP A CA 1
ATOM 757 C C . TRP A 1 99 ? -35.372 -3.222 16.034 1.00 89.81 99 TRP A C 1
ATOM 759 O O . TRP A 1 99 ? -35.130 -2.020 16.166 1.00 89.81 99 TRP A O 1
ATOM 769 N N . ARG A 1 100 ? -34.415 -4.160 16.101 1.00 88.56 100 ARG A N 1
ATOM 770 C CA . ARG A 1 100 ? -32.987 -3.824 16.253 1.00 88.56 100 ARG A CA 1
ATOM 771 C C . ARG A 1 100 ? -32.508 -2.885 15.143 1.00 88.56 100 ARG A C 1
ATOM 773 O O . ARG A 1 100 ? -31.902 -1.856 15.439 1.00 88.56 100 ARG A O 1
ATOM 780 N N . ALA A 1 101 ? -32.865 -3.168 13.887 1.00 85.56 101 ALA A N 1
ATOM 781 C CA . ALA A 1 101 ? -32.541 -2.305 12.749 1.00 85.56 101 ALA A CA 1
ATOM 782 C C . ALA A 1 101 ? -33.135 -0.888 12.888 1.00 85.56 101 ALA A C 1
ATOM 784 O O . ALA A 1 101 ? -32.435 0.100 12.655 1.00 85.56 101 ALA A O 1
ATOM 785 N N . THR A 1 102 ? -34.395 -0.769 13.323 1.00 88.19 102 THR A N 1
ATOM 786 C CA . THR A 1 102 ? -35.040 0.534 13.574 1.00 88.19 102 THR A CA 1
ATOM 787 C C . THR A 1 102 ? -34.350 1.311 14.698 1.00 88.19 102 THR A C 1
ATOM 789 O O . THR A 1 102 ? -34.167 2.522 14.584 1.00 88.19 102 THR A O 1
ATOM 792 N N . ILE A 1 103 ? -33.927 0.631 15.771 1.00 88.88 103 ILE A N 1
ATOM 793 C CA . ILE A 1 103 ? -33.189 1.247 16.886 1.00 88.88 103 ILE A CA 1
ATOM 794 C C . ILE A 1 103 ? -31.837 1.787 16.405 1.00 88.88 103 ILE A C 1
ATOM 796 O O . ILE A 1 103 ? -31.468 2.907 16.767 1.00 88.88 103 ILE A O 1
ATOM 800 N N . TYR A 1 104 ? -31.118 1.046 15.553 1.00 85.56 104 TYR A N 1
ATOM 801 C CA . TYR A 1 104 ? -29.881 1.546 14.950 1.00 85.56 104 TYR A CA 1
ATOM 802 C C . TYR A 1 104 ? -30.129 2.806 14.117 1.00 85.56 104 TYR A C 1
ATOM 804 O O . TYR A 1 104 ? -29.436 3.801 14.328 1.00 85.56 104 TYR A O 1
ATOM 812 N N . GLU A 1 105 ? -31.148 2.806 13.255 1.00 86.38 105 GLU A N 1
ATOM 813 C CA . GLU A 1 105 ? -31.511 3.964 12.427 1.00 86.38 105 GLU A CA 1
ATOM 814 C C . GLU A 1 105 ? -31.868 5.196 13.281 1.00 86.38 105 GLU A C 1
ATOM 816 O O . GLU A 1 105 ? -31.385 6.303 13.034 1.00 86.38 105 GLU A O 1
ATOM 821 N N . LEU A 1 106 ? -32.652 5.012 14.347 1.00 87.81 106 LEU A N 1
ATOM 822 C CA . LEU A 1 106 ? -32.988 6.087 15.285 1.00 87.81 106 LEU A CA 1
ATOM 823 C C . LEU A 1 106 ? -31.756 6.613 16.032 1.00 87.81 106 LEU A C 1
ATOM 825 O O . LEU A 1 106 ? -31.631 7.821 16.226 1.00 87.81 106 LEU A O 1
ATOM 829 N N . SER A 1 107 ? -30.822 5.744 16.425 1.00 86.38 107 SER A N 1
ATOM 830 C CA . SER A 1 107 ? -29.600 6.145 17.142 1.00 86.38 107 SER A CA 1
ATOM 831 C C . SER A 1 107 ? -28.627 6.973 16.296 1.00 86.38 107 SER A C 1
ATOM 833 O O . SER A 1 107 ? -27.816 7.745 16.825 1.00 86.38 107 SER A O 1
ATOM 835 N N . GLU A 1 108 ? -28.703 6.823 14.972 1.00 83.00 108 GLU A N 1
ATOM 836 C CA . GLU A 1 108 ? -27.972 7.665 14.032 1.00 83.00 108 GLU A CA 1
ATOM 837 C C . GLU A 1 108 ? -28.590 9.056 13.952 1.00 83.00 108 GLU A C 1
ATOM 839 O O . GLU A 1 108 ? -27.858 10.045 14.016 1.00 83.00 108 GLU A O 1
ATOM 844 N N . ARG A 1 109 ? -29.927 9.129 13.874 1.00 86.50 109 ARG A N 1
ATOM 845 C CA . ARG A 1 109 ? -30.677 10.392 13.825 1.00 86.50 109 ARG A CA 1
ATOM 846 C C . ARG A 1 109 ? -30.609 11.169 15.141 1.00 86.50 109 ARG A C 1
ATOM 848 O O . ARG A 1 109 ? -30.495 12.392 15.114 1.00 86.50 109 ARG A O 1
ATOM 855 N N . TYR A 1 110 ? -30.609 10.476 16.283 1.00 87.12 110 TYR A N 1
ATOM 856 C CA . TYR A 1 110 ? -30.621 11.080 17.622 1.00 87.12 110 TYR A CA 1
ATOM 857 C C . TYR A 1 110 ? -29.463 10.576 18.509 1.00 87.12 110 TYR A C 1
ATOM 859 O O . TYR A 1 110 ? -29.682 9.852 19.481 1.00 87.12 110 TYR A O 1
ATOM 867 N N . PRO A 1 111 ? -28.211 11.009 18.247 1.00 78.69 111 PRO A N 1
ATOM 868 C CA . PRO A 1 111 ? -27.005 10.538 18.943 1.00 78.69 111 PRO A CA 1
ATOM 869 C C . PRO A 1 111 ? -26.973 10.731 20.459 1.00 78.69 111 PRO A C 1
ATOM 871 O O . PRO A 1 111 ? -26.148 10.116 21.130 1.00 78.69 111 PRO A O 1
ATOM 874 N N . ARG A 1 112 ? -27.758 11.681 20.970 1.00 84.31 112 ARG A N 1
ATOM 875 C CA . ARG A 1 112 ? -27.702 12.145 22.360 1.00 84.31 112 ARG A CA 1
ATOM 876 C C . ARG A 1 112 ? -28.762 11.504 23.255 1.00 84.31 112 ARG A C 1
ATOM 878 O O . ARG A 1 112 ? -28.732 11.769 24.449 1.00 84.31 112 ARG A O 1
ATOM 885 N N . SER A 1 113 ? -29.660 10.682 22.705 1.00 88.56 113 SER A N 1
ATOM 886 C CA . SER A 1 113 ? -30.699 10.028 23.505 1.00 88.56 113 SER A CA 1
ATOM 887 C C . SER A 1 113 ? -30.091 8.983 24.437 1.00 88.56 113 SER A C 1
ATOM 889 O O . SER A 1 113 ? -29.429 8.043 23.991 1.00 88.56 113 SER A O 1
ATOM 891 N N . LEU A 1 114 ? -30.351 9.130 25.732 1.00 85.44 114 LEU A N 1
ATOM 892 C CA . LEU A 1 114 ? -29.964 8.166 26.758 1.00 85.44 114 LEU A CA 1
ATOM 893 C C . LEU A 1 114 ? -30.660 6.822 26.531 1.00 85.44 114 LEU A C 1
ATOM 895 O O . LEU A 1 114 ? -30.023 5.775 26.641 1.00 85.44 114 LEU A O 1
ATOM 899 N N . PHE A 1 115 ? -31.934 6.851 26.134 1.00 89.62 115 PHE A N 1
ATOM 900 C CA . PHE A 1 115 ? -32.715 5.653 25.868 1.00 89.62 115 PHE A CA 1
ATOM 901 C C . PHE A 1 115 ? -32.149 4.831 24.714 1.00 89.62 115 PHE A C 1
ATOM 903 O O . PHE A 1 115 ? -31.945 3.627 24.862 1.00 89.62 115 PHE A O 1
ATOM 910 N N . LEU A 1 116 ? -31.846 5.467 23.578 1.00 88.94 116 LEU A N 1
ATOM 911 C CA . LEU A 1 116 ? -31.277 4.759 22.427 1.00 88.94 116 LEU A CA 1
ATOM 912 C C . LEU A 1 116 ? -29.876 4.215 22.738 1.00 88.94 116 LEU A C 1
ATOM 914 O O . LEU A 1 116 ? -29.535 3.115 22.299 1.00 88.94 116 LEU A O 1
ATOM 918 N N . ASN A 1 117 ? -29.098 4.935 23.553 1.00 85.50 117 ASN A N 1
ATOM 919 C CA . ASN A 1 117 ? -27.796 4.466 24.017 1.00 85.50 117 ASN A CA 1
ATOM 920 C C . ASN A 1 117 ? -27.906 3.225 24.914 1.00 85.50 117 ASN A C 1
ATOM 922 O O . ASN A 1 117 ? -27.162 2.260 24.718 1.00 85.50 117 ASN A O 1
ATOM 926 N N . ALA A 1 118 ? -28.859 3.211 25.849 1.00 85.31 118 ALA A N 1
ATOM 927 C CA . ALA A 1 118 ? -29.143 2.048 26.686 1.00 85.31 118 ALA A CA 1
ATOM 928 C C . ALA A 1 118 ? -29.655 0.860 25.853 1.00 85.31 118 ALA A C 1
ATOM 930 O O . ALA A 1 118 ? -29.202 -0.269 26.039 1.00 85.31 118 ALA A O 1
ATOM 931 N N . ALA A 1 119 ? -30.535 1.111 24.879 1.00 87.75 119 ALA A N 1
ATOM 932 C CA . ALA A 1 119 ? -31.052 0.075 23.990 1.00 87.75 119 ALA A CA 1
ATOM 933 C C . ALA A 1 119 ? -29.938 -0.615 23.198 1.00 87.75 119 ALA A C 1
ATOM 935 O O . ALA A 1 119 ? -29.887 -1.842 23.151 1.00 87.75 119 ALA A O 1
ATOM 936 N N . ILE A 1 120 ? -28.994 0.144 22.639 1.00 84.06 120 ILE A N 1
ATOM 937 C CA . ILE A 1 120 ? -27.873 -0.439 21.890 1.00 84.06 120 ILE A CA 1
ATOM 938 C C . ILE A 1 120 ? -26.941 -1.252 22.793 1.00 84.06 120 ILE A C 1
ATOM 940 O O . ILE A 1 120 ? -26.461 -2.310 22.377 1.00 84.06 120 ILE A O 1
ATOM 944 N N . GLN A 1 121 ? -26.720 -0.819 24.036 1.00 81.06 121 GLN A N 1
ATOM 945 C CA . GLN A 1 121 ? -25.969 -1.620 25.003 1.00 81.06 121 GLN A CA 1
ATOM 946 C C . GLN A 1 121 ? -26.667 -2.951 25.307 1.00 81.06 121 GLN A C 1
ATOM 948 O O . GLN A 1 121 ? -26.003 -3.985 25.289 1.00 81.06 121 GLN A O 1
ATOM 953 N N . HIS A 1 122 ? -27.989 -2.954 25.503 1.00 84.56 122 HIS A N 1
ATOM 954 C CA . HIS A 1 122 ? -28.756 -4.188 25.702 1.00 84.56 122 HIS A CA 1
ATOM 955 C C . HIS A 1 122 ? -28.724 -5.107 24.476 1.00 84.56 122 HIS A C 1
ATOM 957 O O . HIS A 1 122 ? -28.530 -6.312 24.624 1.00 84.56 122 HIS A O 1
ATOM 963 N N . ILE A 1 123 ? -28.831 -4.552 23.263 1.00 84.44 123 ILE A N 1
ATOM 964 C CA . ILE A 1 123 ? -28.698 -5.331 22.024 1.00 84.44 123 ILE A CA 1
ATOM 965 C C . ILE A 1 123 ? -27.314 -5.999 21.950 1.00 84.44 123 ILE A C 1
ATOM 967 O O . ILE A 1 123 ? -27.202 -7.168 21.580 1.00 84.44 123 ILE A O 1
ATOM 971 N N . SER A 1 124 ? -26.257 -5.277 22.336 1.00 78.06 124 SER A N 1
ATOM 972 C CA . SER A 1 124 ? -24.895 -5.819 22.379 1.00 78.06 124 SER A CA 1
ATOM 973 C C . SER A 1 124 ? -24.732 -6.904 23.447 1.00 78.06 124 SER A C 1
ATOM 975 O O . SER A 1 124 ? -24.126 -7.931 23.156 1.00 78.06 124 SER A O 1
ATOM 977 N N . GLN A 1 125 ? -25.283 -6.714 24.651 1.00 81.50 125 GLN A N 1
ATOM 978 C CA . GLN A 1 125 ? -25.250 -7.711 25.733 1.00 81.50 125 GLN A CA 1
ATOM 979 C C . GLN A 1 125 ? -26.002 -8.997 25.364 1.00 81.50 125 GLN A C 1
ATOM 981 O O . GLN A 1 125 ? -25.585 -10.080 25.763 1.00 81.50 125 GLN A O 1
ATOM 986 N N . ALA A 1 126 ? -27.066 -8.885 24.565 1.00 83.06 126 ALA A N 1
ATOM 987 C CA . ALA A 1 126 ? -27.810 -10.024 24.032 1.00 83.06 126 ALA A CA 1
ATOM 988 C C . ALA A 1 126 ? -27.084 -10.762 22.884 1.00 83.06 126 ALA A C 1
ATOM 990 O O . ALA A 1 126 ? -27.553 -11.803 22.437 1.00 83.06 126 ALA A O 1
ATOM 991 N N . GLY A 1 127 ? -25.939 -10.256 22.406 1.00 77.31 127 GLY A N 1
ATOM 992 C CA . GLY A 1 127 ? -25.103 -10.918 21.399 1.00 77.31 127 GLY A CA 1
ATOM 993 C C . GLY A 1 127 ? -25.374 -10.528 19.939 1.00 77.31 127 GLY A C 1
ATOM 994 O O . GLY A 1 127 ? -24.661 -10.998 19.055 1.00 77.31 127 GLY A O 1
ATOM 995 N N . TYR A 1 128 ? -26.315 -9.620 19.654 1.00 78.50 128 TYR A N 1
ATOM 996 C CA . TYR A 1 128 ? -26.699 -9.224 18.281 1.00 78.50 128 TYR A CA 1
ATOM 997 C C . TYR A 1 128 ? -25.803 -8.140 17.651 1.00 78.50 128 TYR A C 1
ATOM 999 O O . TYR A 1 128 ? -26.179 -7.434 16.720 1.00 78.50 128 TYR A O 1
ATOM 1007 N N . GLN A 1 129 ? -24.588 -7.973 18.159 1.00 68.69 129 GLN A N 1
ATOM 1008 C CA . GLN A 1 129 ? -23.649 -6.925 17.742 1.00 68.69 129 GLN A CA 1
ATOM 1009 C C . GLN A 1 129 ? -23.158 -7.027 16.288 1.00 68.69 129 GLN A C 1
ATOM 1011 O O . GLN A 1 129 ? -22.715 -6.026 15.727 1.00 68.69 129 GLN A O 1
ATOM 1016 N N . SER A 1 130 ? -23.240 -8.208 15.668 1.00 64.94 130 SER A N 1
ATOM 1017 C CA . SER A 1 130 ? -22.844 -8.437 14.270 1.00 64.94 130 SER A CA 1
ATOM 1018 C C . SER A 1 130 ? -23.782 -7.777 13.252 1.00 64.94 130 SER A C 1
ATOM 1020 O O . SER A 1 130 ? -23.399 -7.605 12.096 1.00 64.94 130 SER A O 1
ATOM 1022 N N . GLU A 1 131 ? -24.986 -7.381 13.674 1.00 73.75 131 GLU A N 1
ATOM 1023 C CA . GLU A 1 131 ? -26.005 -6.741 12.831 1.00 73.75 131 GLU A CA 1
ATOM 1024 C C . GLU A 1 131 ? -25.768 -5.232 12.653 1.00 73.75 131 GLU A C 1
ATOM 1026 O O . GLU A 1 131 ? -26.367 -4.595 11.783 1.00 73.75 131 GLU A O 1
ATOM 1031 N N . ILE A 1 132 ? -24.859 -4.648 13.443 1.00 68.69 132 ILE A N 1
ATOM 1032 C CA . ILE A 1 132 ? -24.498 -3.230 13.359 1.00 68.69 132 ILE A CA 1
ATOM 1033 C C . ILE A 1 132 ? -23.613 -3.018 12.134 1.00 68.69 132 ILE A C 1
ATOM 1035 O O . ILE A 1 132 ? -22.393 -3.160 12.166 1.00 68.69 132 ILE A O 1
ATOM 1039 N N . THR A 1 133 ? -24.244 -2.637 11.031 1.00 63.69 133 THR A N 1
ATOM 1040 C CA . THR A 1 133 ? -23.568 -2.359 9.755 1.00 63.69 133 THR A CA 1
ATOM 1041 C C . THR A 1 133 ? -23.034 -0.927 9.653 1.00 63.69 133 THR A C 1
ATOM 1043 O O . THR A 1 133 ? -22.190 -0.622 8.797 1.00 63.69 133 THR A O 1
ATOM 1046 N N . SER A 1 134 ? -23.498 -0.038 10.534 1.00 70.06 134 SER A N 1
ATOM 1047 C CA . SER A 1 134 ? -23.111 1.367 10.539 1.00 70.06 134 SER A CA 1
ATOM 1048 C C . SER A 1 134 ? -21.831 1.623 11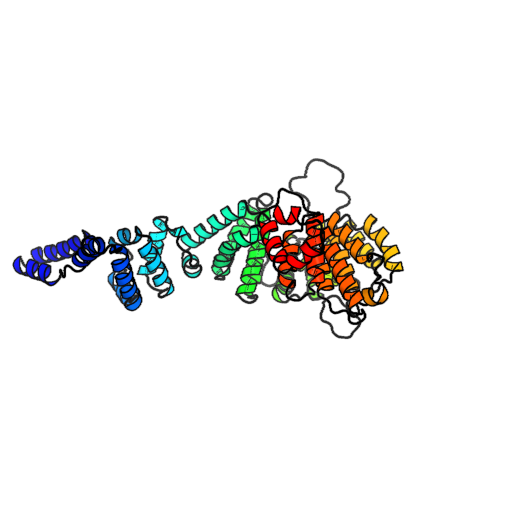.318 1.00 70.06 134 SER A C 1
ATOM 1050 O O . SER A 1 134 ? -21.741 1.382 12.524 1.00 70.06 134 SER A O 1
ATOM 1052 N N . ALA A 1 135 ? -20.852 2.205 10.627 1.00 67.56 135 ALA A N 1
ATOM 1053 C CA . ALA A 1 135 ? -19.585 2.609 11.224 1.00 67.56 135 ALA A CA 1
ATOM 1054 C C . ALA A 1 135 ? -19.765 3.700 12.291 1.00 67.56 135 ALA A C 1
ATOM 1056 O O . ALA A 1 135 ? -19.054 3.703 13.294 1.00 67.56 135 ALA A O 1
ATOM 1057 N N . THR A 1 136 ? -20.737 4.597 12.109 1.00 71.88 136 THR A N 1
ATOM 1058 C CA . THR A 1 136 ? -21.012 5.692 13.046 1.00 71.88 136 THR A CA 1
ATOM 1059 C C . THR A 1 136 ? -21.514 5.144 14.376 1.00 71.88 136 THR A C 1
ATOM 1061 O O . THR A 1 136 ? -20.991 5.507 15.429 1.00 71.88 136 THR A O 1
ATOM 1064 N N . THR A 1 137 ? -22.475 4.222 14.333 1.00 71.50 137 THR A N 1
ATOM 1065 C CA . THR A 1 137 ? -23.028 3.578 15.529 1.00 71.50 137 THR A CA 1
ATOM 1066 C C . THR A 1 137 ? -21.979 2.701 16.204 1.00 71.50 137 THR A C 1
ATOM 1068 O O . THR A 1 137 ? -21.753 2.854 17.401 1.00 71.50 137 THR A O 1
ATOM 1071 N N . ALA A 1 138 ? -21.250 1.876 15.445 1.00 70.62 138 ALA A N 1
ATOM 1072 C CA . ALA A 1 138 ? -20.191 1.026 15.993 1.00 70.62 138 ALA A CA 1
ATOM 1073 C C . ALA A 1 138 ? -19.081 1.828 16.696 1.00 70.62 138 ALA A C 1
ATOM 1075 O O . ALA A 1 138 ? -18.607 1.413 17.747 1.00 70.62 138 ALA A O 1
ATOM 1076 N N . SER A 1 139 ? -18.704 2.998 16.164 1.00 74.75 139 SER A N 1
ATOM 1077 C CA . SER A 1 139 ? -17.641 3.839 16.738 1.00 74.75 139 SER A CA 1
ATOM 1078 C C . SER A 1 139 ? -17.977 4.462 18.099 1.00 74.75 139 SER A C 1
ATOM 1080 O O . SER A 1 139 ? -17.064 4.822 18.838 1.00 74.75 139 SER A O 1
ATOM 1082 N N . LYS A 1 140 ? -19.266 4.587 18.450 1.00 75.81 140 LYS A N 1
ATOM 1083 C CA . LYS A 1 140 ? -19.706 5.203 19.715 1.00 75.81 140 LYS A CA 1
ATOM 1084 C C . LYS A 1 140 ? -19.642 4.249 20.904 1.00 75.81 140 LYS A C 1
ATOM 1086 O O . LYS A 1 140 ? -19.427 4.695 22.028 1.00 75.81 140 LYS A O 1
ATOM 1091 N N . TYR A 1 141 ? -19.856 2.955 20.678 1.00 76.69 141 TYR A N 1
ATOM 1092 C CA . TYR A 1 141 ? -19.966 1.974 21.756 1.00 76.69 141 TYR A CA 1
ATOM 1093 C C . TYR A 1 141 ? -18.723 1.098 21.809 1.00 76.69 141 TYR A C 1
ATOM 1095 O O . TYR A 1 141 ? -18.474 0.300 20.908 1.00 76.69 141 TYR A O 1
ATOM 1103 N N . PHE A 1 142 ? -17.983 1.199 22.911 1.00 77.50 142 PHE A N 1
ATOM 1104 C CA . PHE A 1 142 ? -16.709 0.507 23.111 1.00 77.50 142 PHE A CA 1
ATOM 1105 C C . PHE A 1 142 ? -16.788 -1.012 22.878 1.00 77.50 142 PHE A C 1
ATOM 1107 O O . PHE A 1 142 ? -15.974 -1.566 22.143 1.00 77.50 142 PHE A O 1
ATOM 1114 N N . ASN A 1 143 ? -17.797 -1.685 23.442 1.00 76.94 143 ASN A N 1
ATOM 1115 C CA . ASN A 1 143 ? -17.949 -3.140 23.306 1.00 76.94 143 ASN A CA 1
ATOM 1116 C C . ASN A 1 143 ? -18.224 -3.563 21.858 1.00 76.94 143 ASN A C 1
ATOM 1118 O O . ASN A 1 143 ? -17.623 -4.515 21.365 1.00 76.94 143 ASN A O 1
ATOM 1122 N N . ILE A 1 144 ? -19.090 -2.825 21.160 1.00 77.25 144 ILE A N 1
ATOM 1123 C CA . ILE A 1 144 ? -19.423 -3.094 19.757 1.00 77.25 144 ILE A CA 1
ATOM 1124 C C . ILE A 1 144 ? -18.189 -2.874 18.887 1.00 77.25 144 ILE A C 1
ATOM 1126 O O . ILE A 1 144 ? -17.841 -3.747 18.095 1.00 77.25 144 ILE A O 1
ATOM 1130 N N . PHE A 1 145 ? -17.493 -1.750 19.074 1.00 84.50 145 PHE A N 1
ATOM 1131 C CA . PHE A 1 145 ? -16.247 -1.460 18.375 1.00 84.50 145 PHE A CA 1
ATOM 1132 C C . PHE A 1 145 ? -15.235 -2.602 18.532 1.00 84.50 145 PHE A C 1
ATOM 1134 O O . PHE A 1 145 ? -14.775 -3.148 17.530 1.00 84.50 145 PHE A O 1
ATOM 1141 N N . ASN A 1 146 ? -14.944 -3.021 19.767 1.00 85.62 146 ASN A N 1
ATOM 1142 C CA . ASN A 1 146 ? -13.963 -4.076 20.030 1.00 85.62 146 ASN A CA 1
ATOM 1143 C C . ASN A 1 146 ? -14.359 -5.421 19.414 1.00 85.62 146 ASN A C 1
ATOM 1145 O O . ASN A 1 146 ? -13.505 -6.104 18.853 1.00 85.62 146 ASN A O 1
ATOM 1149 N N . ASN A 1 147 ? -15.641 -5.789 19.461 1.00 81.19 147 ASN A N 1
ATOM 1150 C CA . ASN A 1 147 ? -16.111 -7.042 18.872 1.00 81.19 147 ASN A CA 1
ATOM 1151 C C . ASN A 1 147 ? -16.004 -7.031 17.342 1.00 81.19 147 ASN A C 1
ATOM 1153 O O . ASN A 1 147 ? -15.549 -8.009 16.749 1.00 81.19 147 ASN A O 1
ATOM 1157 N N . VAL A 1 148 ? -16.324 -5.906 16.696 1.00 79.69 148 VAL A N 1
ATOM 1158 C CA . VAL A 1 148 ? -16.172 -5.783 15.240 1.00 79.69 148 VAL A CA 1
ATOM 1159 C C . VAL A 1 148 ? -14.697 -5.761 14.822 1.00 79.69 148 VAL A C 1
ATOM 1161 O O . VAL A 1 148 ? -14.331 -6.374 13.813 1.00 79.69 148 VAL A O 1
ATOM 1164 N N . VAL A 1 149 ? -13.829 -5.105 15.598 1.00 87.44 149 VAL A N 1
ATOM 1165 C CA . VAL A 1 149 ? -12.373 -5.126 15.386 1.00 87.44 149 VAL A CA 1
ATOM 1166 C C . VAL A 1 149 ? -11.827 -6.548 15.525 1.00 87.44 149 VAL A C 1
ATOM 1168 O O . VAL A 1 149 ? -11.098 -7.012 14.647 1.00 87.44 149 VAL A O 1
ATOM 1171 N N . LEU A 1 150 ? -12.235 -7.275 16.567 1.00 88.38 150 LEU A N 1
ATOM 1172 C CA . LEU A 1 150 ? -11.842 -8.662 16.800 1.00 88.38 150 LEU A CA 1
ATOM 1173 C C . LEU A 1 150 ? -12.249 -9.574 15.635 1.00 88.38 150 LEU A C 1
ATOM 1175 O O . LEU A 1 150 ? -11.425 -10.333 15.121 1.00 88.38 150 LEU A O 1
ATOM 1179 N N . ASP A 1 151 ? -13.500 -9.494 15.185 1.00 84.88 151 ASP A N 1
ATOM 1180 C CA . ASP A 1 151 ? -13.977 -10.309 14.066 1.00 84.88 151 ASP A CA 1
ATOM 1181 C C . ASP A 1 151 ? -13.292 -9.941 12.747 1.00 84.88 151 ASP A C 1
ATOM 1183 O O . ASP A 1 151 ? -12.999 -10.815 11.925 1.00 84.88 151 ASP A O 1
ATOM 1187 N N . SER A 1 152 ? -12.947 -8.667 12.565 1.00 88.00 152 SER A N 1
ATOM 1188 C CA . SER A 1 152 ? -12.145 -8.221 11.427 1.00 88.00 152 SER A CA 1
ATOM 1189 C C . SER A 1 152 ? -10.728 -8.806 11.463 1.00 88.00 152 SER A C 1
ATOM 1191 O O . SER A 1 152 ? -10.261 -9.315 10.443 1.00 88.00 152 SER A O 1
ATOM 1193 N N . PHE A 1 153 ? -10.061 -8.837 12.623 1.00 88.62 153 PHE A N 1
ATOM 1194 C CA . PHE A 1 153 ? -8.754 -9.493 12.755 1.00 88.62 153 PHE A CA 1
ATOM 1195 C C . PHE A 1 153 ? -8.827 -11.001 12.494 1.00 88.62 153 PHE A C 1
ATOM 1197 O O . PHE A 1 153 ? -7.978 -11.534 11.777 1.00 88.62 153 PHE A O 1
ATOM 1204 N N . LYS A 1 154 ? -9.873 -11.692 12.969 1.00 88.12 154 LYS A N 1
ATOM 1205 C CA . LYS A 1 154 ? -10.090 -13.118 12.653 1.00 88.12 154 LYS A CA 1
ATOM 1206 C C . LYS A 1 154 ? -10.214 -13.360 11.144 1.00 88.12 154 LYS A C 1
ATOM 1208 O O . LYS A 1 154 ? -9.651 -14.328 10.635 1.00 88.12 154 LYS A O 1
ATOM 1213 N N . ARG A 1 155 ? -10.917 -12.482 10.417 1.00 85.81 155 ARG A N 1
ATOM 1214 C CA . ARG A 1 155 ? -11.048 -12.556 8.946 1.00 85.81 155 ARG A CA 1
ATOM 1215 C C . ARG A 1 155 ? -9.719 -12.300 8.232 1.00 85.81 155 ARG A C 1
ATOM 1217 O O . ARG A 1 155 ? -9.430 -12.958 7.227 1.00 85.81 155 ARG A O 1
ATOM 1224 N N . LEU A 1 156 ? -8.922 -11.364 8.751 1.00 89.44 156 LEU A N 1
ATOM 1225 C CA . LEU A 1 156 ? -7.612 -11.000 8.209 1.00 89.44 156 LEU A CA 1
ATOM 1226 C C . LEU A 1 156 ? -6.536 -12.060 8.458 1.00 89.44 156 LEU A C 1
ATOM 1228 O O . LEU A 1 156 ? -5.647 -12.197 7.626 1.00 89.44 156 LEU A O 1
ATOM 1232 N N . ARG A 1 157 ? -6.636 -12.855 9.531 1.00 85.25 157 ARG A N 1
ATOM 1233 C CA . ARG A 1 157 ? -5.661 -13.914 9.849 1.00 85.25 157 ARG A CA 1
ATOM 1234 C C . ARG A 1 157 ? -5.430 -14.891 8.692 1.00 85.25 157 ARG A C 1
ATOM 1236 O O . ARG A 1 157 ? -4.309 -15.314 8.457 1.00 85.25 157 ARG A O 1
ATOM 1243 N N . ASN A 1 158 ? -6.492 -15.218 7.959 1.00 80.12 158 ASN A N 1
ATOM 1244 C CA . ASN A 1 158 ? -6.446 -16.145 6.825 1.00 80.12 158 ASN A CA 1
ATOM 1245 C C . ASN A 1 158 ? -6.505 -15.405 5.476 1.00 80.12 158 ASN A C 1
ATOM 1247 O O . ASN A 1 158 ? -6.987 -15.965 4.485 1.00 80.12 158 ASN A O 1
ATOM 1251 N N . ALA A 1 159 ? -6.170 -14.112 5.447 1.00 81.88 159 ALA A N 1
ATOM 1252 C CA . ALA A 1 159 ? -6.152 -13.334 4.218 1.00 81.88 159 ALA A CA 1
ATOM 1253 C C . ALA A 1 159 ? -4.854 -13.586 3.440 1.00 81.88 159 ALA A C 1
ATOM 1255 O O . ALA A 1 159 ? -3.780 -13.715 4.018 1.00 81.88 159 ALA A O 1
ATOM 1256 N N . ASN A 1 160 ? -4.966 -13.634 2.118 1.00 75.75 160 ASN A N 1
ATOM 1257 C CA . ASN A 1 160 ? -3.837 -13.665 1.197 1.00 75.75 160 ASN A CA 1
ATOM 1258 C C . ASN A 1 160 ? -3.806 -12.358 0.390 1.00 75.75 160 ASN A C 1
ATOM 1260 O O . ASN A 1 160 ? -4.738 -11.558 0.467 1.00 75.75 160 ASN A O 1
ATOM 1264 N N . GLU A 1 161 ? -2.769 -12.148 -0.422 1.00 71.12 161 GLU A N 1
ATOM 1265 C CA . GLU A 1 161 ? -2.613 -10.916 -1.213 1.00 71.12 161 GLU A CA 1
ATOM 1266 C C . GLU A 1 161 ? -3.858 -10.583 -2.054 1.00 71.12 161 GLU A C 1
ATOM 1268 O O . GLU A 1 161 ? -4.275 -9.430 -2.135 1.00 71.12 161 GLU A O 1
ATOM 1273 N N . SER A 1 162 ? -4.501 -11.609 -2.622 1.00 66.69 162 SER A N 1
ATOM 1274 C CA . SER A 1 162 ? -5.653 -11.450 -3.516 1.00 66.69 162 SER A CA 1
ATOM 1275 C C . SER A 1 162 ? -6.926 -10.963 -2.824 1.00 66.69 162 SER A C 1
ATOM 1277 O O . SER A 1 162 ? -7.694 -10.205 -3.413 1.00 66.69 162 SER A O 1
ATOM 1279 N N . ASN A 1 163 ? -7.163 -11.386 -1.579 1.00 76.88 163 ASN A N 1
ATOM 1280 C CA . ASN A 1 163 ? -8.398 -11.099 -0.850 1.00 76.88 163 ASN A CA 1
ATOM 1281 C C . ASN A 1 163 ? -8.199 -10.128 0.322 1.00 76.88 163 ASN A C 1
ATOM 1283 O O . ASN A 1 163 ? -9.185 -9.724 0.943 1.00 76.88 163 ASN A O 1
ATOM 1287 N N . PHE A 1 164 ? -6.953 -9.727 0.599 1.00 85.50 164 PHE A N 1
ATOM 1288 C CA . PHE A 1 164 ? -6.604 -8.826 1.692 1.00 85.50 164 PHE A CA 1
ATOM 1289 C C . PHE A 1 164 ? -7.427 -7.542 1.639 1.00 85.50 164 PHE A C 1
ATOM 1291 O O . PHE A 1 164 ? -8.082 -7.211 2.620 1.00 85.50 164 PHE A O 1
ATOM 1298 N N . GLN A 1 165 ? -7.465 -6.858 0.490 1.00 83.69 165 GLN A N 1
ATOM 1299 C CA . GLN A 1 165 ? -8.150 -5.569 0.374 1.00 83.69 165 GLN A CA 1
ATOM 1300 C C . GLN A 1 165 ? -9.649 -5.673 0.692 1.00 83.69 165 GLN A C 1
ATOM 1302 O O . GLN A 1 165 ? -10.166 -4.877 1.472 1.00 83.69 165 GLN A O 1
ATOM 1307 N N . ALA A 1 166 ? -10.328 -6.682 0.139 1.00 83.06 166 ALA A N 1
ATOM 1308 C CA . ALA A 1 166 ? -11.754 -6.911 0.372 1.00 83.06 166 ALA A CA 1
ATOM 1309 C C . ALA A 1 166 ? -12.050 -7.275 1.837 1.00 83.06 166 ALA A C 1
ATOM 1311 O O . ALA A 1 166 ? -13.052 -6.849 2.405 1.00 83.06 166 ALA A O 1
ATOM 1312 N N . ARG A 1 167 ? -11.162 -8.043 2.480 1.00 86.88 167 ARG A N 1
ATOM 1313 C CA . ARG A 1 167 ? -11.297 -8.412 3.899 1.00 86.88 167 ARG A CA 1
ATOM 1314 C C . ARG A 1 167 ? -10.911 -7.283 4.856 1.00 86.88 167 ARG A C 1
ATOM 1316 O O . ARG A 1 167 ? -11.407 -7.255 5.978 1.00 86.88 167 ARG A O 1
ATOM 1323 N N . PHE A 1 168 ? -10.043 -6.374 4.424 1.00 90.38 168 PHE A N 1
ATOM 1324 C CA . PHE A 1 168 ? -9.563 -5.225 5.190 1.00 90.38 168 PHE A CA 1
ATOM 1325 C C . PHE A 1 168 ? -10.553 -4.053 5.186 1.00 90.38 168 PHE A C 1
ATOM 1327 O O . PHE A 1 168 ? -10.642 -3.319 6.169 1.00 90.38 168 PHE A O 1
ATOM 1334 N N . GLU A 1 169 ? -11.328 -3.883 4.115 1.00 87.88 169 GLU A N 1
ATOM 1335 C CA . GLU A 1 169 ? -12.250 -2.755 3.945 1.00 87.88 169 GLU A CA 1
ATOM 1336 C C . GLU A 1 169 ? -13.232 -2.538 5.121 1.00 87.88 169 GLU A C 1
ATOM 1338 O O . GLU A 1 169 ? -13.356 -1.391 5.564 1.00 87.88 169 GLU A O 1
ATOM 1343 N N . PRO A 1 170 ? -13.866 -3.573 5.715 1.00 85.25 170 PRO A N 1
ATOM 1344 C CA . PRO A 1 170 ? -14.722 -3.391 6.891 1.00 85.25 170 PRO A CA 1
ATOM 1345 C C . PRO A 1 170 ? -13.980 -2.810 8.103 1.00 85.25 170 PRO A C 1
ATOM 1347 O O . PRO A 1 170 ? -14.503 -1.913 8.768 1.00 85.25 170 PRO A O 1
ATOM 1350 N N . LEU A 1 171 ? -12.747 -3.269 8.355 1.00 89.62 171 LEU A N 1
ATOM 1351 C CA . LEU A 1 171 ? -11.897 -2.746 9.429 1.00 89.62 171 LEU A CA 1
ATOM 1352 C C . LEU A 1 171 ? -11.567 -1.274 9.171 1.00 89.62 171 LEU A C 1
ATOM 1354 O O . LEU A 1 171 ? -11.727 -0.434 10.053 1.00 89.62 171 LEU A O 1
ATOM 1358 N N . ALA A 1 172 ? -11.151 -0.952 7.943 1.00 90.62 172 ALA A N 1
ATOM 1359 C CA . ALA A 1 172 ? -10.815 0.410 7.549 1.00 90.62 172 ALA A CA 1
ATOM 1360 C C . ALA A 1 172 ? -12.012 1.359 7.698 1.00 90.62 172 ALA A C 1
ATOM 1362 O O . ALA A 1 172 ? -11.861 2.459 8.228 1.00 90.62 172 ALA A O 1
ATOM 1363 N N . LYS A 1 173 ? -13.212 0.931 7.286 1.00 87.06 173 LYS A N 1
ATOM 1364 C CA . LYS A 1 173 ? -14.440 1.735 7.358 1.00 87.06 173 LYS A CA 1
ATOM 1365 C C . LYS A 1 173 ? -14.755 2.192 8.785 1.00 87.06 173 LYS A C 1
ATOM 1367 O O . LYS A 1 173 ? -15.169 3.338 8.965 1.00 87.06 173 LYS A O 1
ATOM 1372 N N . ILE A 1 174 ? -14.553 1.317 9.772 1.00 86.50 174 ILE A N 1
ATOM 1373 C CA . ILE A 1 174 ? -14.885 1.566 11.181 1.00 86.50 174 ILE A CA 1
ATOM 1374 C C . ILE A 1 174 ? -13.727 2.250 11.903 1.00 86.50 174 ILE A C 1
ATOM 1376 O O . ILE A 1 174 ? -13.914 3.312 12.491 1.00 86.50 174 ILE A O 1
ATOM 1380 N N . CYS A 1 175 ? -12.519 1.692 11.830 1.00 89.56 175 CYS A N 1
ATOM 1381 C CA . CYS A 1 175 ? -11.381 2.217 12.578 1.00 89.56 175 CYS A CA 1
ATOM 1382 C C . CYS A 1 175 ? -10.936 3.589 12.064 1.00 89.56 175 CYS A C 1
ATOM 1384 O O . CYS A 1 175 ? -10.586 4.445 12.868 1.00 89.56 175 CYS A O 1
ATOM 1386 N N . ALA A 1 176 ? -11.012 3.844 10.753 1.00 87.94 176 ALA A N 1
ATOM 1387 C CA . ALA A 1 176 ? -10.669 5.148 10.186 1.00 87.94 176 ALA A CA 1
ATOM 1388 C C . ALA A 1 176 ? -11.815 6.175 10.259 1.00 87.94 176 ALA A C 1
ATOM 1390 O O . ALA A 1 176 ? -11.666 7.276 9.732 1.00 87.94 176 ALA A O 1
ATOM 1391 N N . GLN A 1 177 ? -12.967 5.841 10.858 1.00 85.50 177 GLN A N 1
ATOM 1392 C CA . GLN A 1 177 ? -14.110 6.754 10.972 1.00 85.50 177 GLN A CA 1
ATOM 1393 C C . GLN A 1 177 ? -13.764 7.985 11.816 1.00 85.50 177 GLN A C 1
ATOM 1395 O O . GLN A 1 177 ? -13.938 9.105 11.343 1.00 85.50 177 GLN A O 1
ATOM 1400 N N . ASN A 1 178 ? -13.248 7.765 13.028 1.00 84.81 178 ASN A N 1
ATOM 1401 C CA . ASN A 1 178 ? -12.896 8.810 13.983 1.00 84.81 178 ASN A CA 1
ATOM 1402 C C . ASN A 1 178 ? -11.436 8.662 14.440 1.00 84.81 178 ASN A C 1
ATOM 1404 O O . ASN A 1 178 ? -10.845 7.584 14.377 1.00 84.81 178 ASN A O 1
ATOM 1408 N N . GLU A 1 179 ? -10.861 9.737 14.975 1.00 84.62 179 GLU A N 1
ATOM 1409 C CA . GLU A 1 179 ? -9.478 9.737 15.470 1.00 84.62 179 GLU A CA 1
ATOM 1410 C C . GLU A 1 179 ? -9.289 8.782 16.662 1.00 84.62 179 GLU A C 1
ATOM 1412 O O . GLU A 1 179 ? -8.330 8.016 16.703 1.00 84.62 179 GLU A O 1
ATOM 1417 N N . HIS A 1 180 ? -10.237 8.748 17.604 1.00 85.56 180 HIS A N 1
ATOM 1418 C CA . HIS A 1 180 ? -10.161 7.877 18.784 1.00 85.56 180 HIS A CA 1
ATOM 1419 C C . HIS A 1 180 ? -10.283 6.383 18.437 1.00 85.56 180 HIS A C 1
ATOM 1421 O O . HIS A 1 180 ? -9.578 5.566 19.026 1.00 85.56 180 HIS A O 1
ATOM 1427 N N . THR A 1 181 ? -11.122 6.012 17.460 1.00 89.19 181 THR A N 1
ATOM 1428 C CA . THR A 1 181 ? -11.222 4.619 16.990 1.00 89.19 181 THR A CA 1
ATOM 1429 C C . THR A 1 181 ? -9.958 4.186 16.262 1.00 89.19 181 THR A C 1
ATOM 1431 O O . THR A 1 181 ? -9.502 3.057 16.436 1.00 89.19 181 THR A O 1
ATOM 1434 N N . TYR A 1 182 ? -9.356 5.094 15.487 1.00 90.69 182 TYR A N 1
ATOM 1435 C CA . TYR A 1 182 ? -8.073 4.849 14.841 1.00 90.69 182 TYR A CA 1
ATOM 1436 C C . TYR A 1 182 ? -6.977 4.628 15.887 1.00 90.69 182 TYR A C 1
ATOM 1438 O O . TYR A 1 182 ? -6.240 3.647 15.800 1.00 90.69 182 TYR A O 1
ATOM 1446 N N . PHE A 1 183 ? -6.911 5.499 16.902 1.00 89.44 183 PHE A N 1
ATOM 1447 C CA . PHE A 1 183 ? -5.950 5.377 17.997 1.00 89.44 183 PHE A CA 1
ATOM 1448 C C . PHE A 1 183 ? -6.051 4.026 18.691 1.00 89.44 183 PHE A C 1
ATOM 1450 O O . PHE A 1 183 ? -5.047 3.338 18.843 1.00 89.44 183 PHE A O 1
ATOM 1457 N N . ALA A 1 184 ? -7.269 3.651 19.090 1.00 90.19 184 ALA A N 1
ATOM 1458 C CA . ALA A 1 184 ? -7.528 2.412 19.804 1.00 90.19 184 ALA A CA 1
ATOM 1459 C C . ALA A 1 184 ? -7.105 1.199 18.966 1.00 90.19 184 ALA A C 1
ATOM 1461 O O . ALA A 1 184 ? -6.398 0.327 19.463 1.00 90.19 184 ALA A O 1
ATOM 1462 N N . ALA A 1 185 ? -7.458 1.175 17.676 1.00 92.12 185 ALA A N 1
ATOM 1463 C CA . ALA A 1 185 ? -7.063 0.096 16.776 1.00 92.12 185 ALA A CA 1
ATOM 1464 C C . ALA A 1 185 ? -5.538 -0.001 16.607 1.00 92.12 185 ALA A C 1
ATOM 1466 O O . ALA A 1 185 ? -4.985 -1.095 16.698 1.00 92.12 185 ALA A O 1
ATOM 1467 N N . GLN A 1 186 ? -4.846 1.123 16.394 1.00 91.25 186 GLN A N 1
ATOM 1468 C CA . GLN A 1 186 ? -3.385 1.134 16.258 1.00 91.25 186 GLN A CA 1
ATOM 1469 C C . GLN A 1 186 ? -2.670 0.757 17.561 1.00 91.25 186 GLN A C 1
ATOM 1471 O O . GLN A 1 186 ? -1.646 0.078 17.517 1.00 91.25 186 GLN A O 1
ATOM 1476 N N . ALA A 1 187 ? -3.203 1.162 18.718 1.00 90.69 187 ALA A N 1
ATOM 1477 C CA . ALA A 1 187 ? -2.683 0.759 20.020 1.00 90.69 187 ALA A CA 1
ATOM 1478 C C . ALA A 1 187 ? -2.759 -0.763 20.194 1.00 90.69 187 ALA A C 1
ATOM 1480 O O . ALA A 1 187 ? -1.734 -1.387 20.446 1.00 90.69 187 ALA A O 1
ATOM 1481 N N . VAL A 1 188 ? -3.929 -1.360 19.933 1.00 91.75 188 VAL A N 1
ATOM 1482 C CA . VAL A 1 188 ? -4.126 -2.818 20.000 1.00 91.75 188 VAL A CA 1
ATOM 1483 C C . VAL A 1 188 ? -3.199 -3.555 19.035 1.00 91.75 188 VAL A C 1
ATOM 1485 O O . VAL A 1 188 ? -2.542 -4.510 19.433 1.00 91.75 188 VAL A O 1
ATOM 1488 N N . ILE A 1 189 ? -3.099 -3.108 17.777 1.00 91.69 189 ILE A N 1
ATOM 1489 C CA . ILE A 1 189 ? -2.195 -3.723 16.790 1.00 91.69 189 ILE A CA 1
ATOM 1490 C C . ILE A 1 189 ? -0.752 -3.709 17.293 1.00 91.69 189 ILE A C 1
ATOM 1492 O O . ILE A 1 189 ? -0.031 -4.694 17.152 1.00 91.69 189 ILE A O 1
ATOM 1496 N N . ARG A 1 190 ? -0.324 -2.592 17.875 1.00 88.00 190 ARG A N 1
ATOM 1497 C CA . ARG A 1 190 ? 1.044 -2.430 18.348 1.00 88.00 190 ARG A CA 1
ATOM 1498 C C . ARG A 1 190 ? 1.338 -3.253 19.594 1.00 88.00 190 ARG A C 1
ATOM 1500 O O . ARG A 1 190 ? 2.442 -3.772 19.700 1.00 88.00 190 ARG A O 1
ATOM 1507 N N . ASP A 1 191 ? 0.385 -3.375 20.508 1.00 89.81 191 ASP A N 1
ATOM 1508 C CA . ASP A 1 191 ? 0.542 -4.234 21.680 1.00 89.81 191 ASP A CA 1
ATOM 1509 C C . ASP A 1 191 ? 0.639 -5.706 21.245 1.00 89.81 191 ASP A C 1
ATOM 1511 O O . ASP A 1 191 ? 1.584 -6.387 21.629 1.00 89.81 191 ASP A O 1
ATOM 1515 N N . LEU A 1 192 ? -0.191 -6.148 20.291 1.00 90.00 192 LEU A N 1
ATOM 1516 C CA . LEU A 1 192 ? -0.072 -7.485 19.689 1.00 90.00 192 LEU A CA 1
ATOM 1517 C C . LEU A 1 192 ? 1.277 -7.707 18.979 1.00 90.00 192 LEU A C 1
ATOM 1519 O O . LEU A 1 192 ? 1.856 -8.789 19.065 1.00 90.00 192 LEU A O 1
ATOM 1523 N N . LEU A 1 193 ? 1.797 -6.696 18.276 1.00 87.75 193 LEU A N 1
ATOM 1524 C CA . LEU A 1 193 ? 3.121 -6.761 17.644 1.00 87.75 193 LEU A CA 1
ATOM 1525 C C . LEU A 1 193 ? 4.261 -6.869 18.666 1.00 87.75 193 LEU A C 1
ATOM 1527 O O . LEU A 1 193 ? 5.283 -7.470 18.354 1.00 87.75 193 LEU A O 1
ATOM 1531 N N . LYS A 1 194 ? 4.110 -6.291 19.864 1.00 86.06 194 LYS A N 1
ATOM 1532 C CA . LYS A 1 194 ? 5.097 -6.425 20.945 1.00 86.06 194 LYS A CA 1
ATOM 1533 C C . LYS A 1 194 ? 5.039 -7.795 21.611 1.00 86.06 194 LYS A C 1
ATOM 1535 O O . LYS A 1 194 ? 6.089 -8.305 21.987 1.00 86.06 194 LYS A O 1
ATOM 1540 N N . ASP A 1 195 ? 3.841 -8.359 21.751 1.00 88.50 195 ASP A N 1
ATOM 1541 C CA . ASP A 1 195 ? 3.634 -9.660 22.391 1.00 88.50 195 ASP A CA 1
ATOM 1542 C C . ASP A 1 195 ? 4.262 -10.808 21.581 1.00 88.50 195 ASP A C 1
ATOM 1544 O O . ASP A 1 195 ? 4.904 -11.686 22.153 1.00 88.50 195 ASP A O 1
ATOM 1548 N N . ASP A 1 196 ? 4.114 -10.790 20.250 1.00 86.06 196 ASP A N 1
ATOM 1549 C CA . ASP A 1 196 ? 4.751 -11.754 19.338 1.00 86.06 196 ASP A CA 1
ATOM 1550 C C . ASP A 1 196 ? 5.190 -11.075 18.025 1.00 86.06 196 ASP A C 1
ATOM 1552 O O . ASP A 1 196 ? 4.433 -11.047 17.049 1.00 86.06 196 ASP A O 1
ATOM 1556 N N . PRO A 1 197 ? 6.422 -10.534 17.963 1.00 81.94 197 PRO A N 1
ATOM 1557 C CA . PRO A 1 197 ? 6.908 -9.799 16.795 1.00 81.94 197 PRO A CA 1
ATOM 1558 C C . PRO A 1 197 ? 6.947 -10.615 15.499 1.00 81.94 197 PRO A C 1
ATOM 1560 O O . PRO A 1 197 ? 6.799 -10.046 14.416 1.00 81.94 197 PRO A O 1
ATOM 1563 N N . ILE A 1 198 ? 7.159 -11.932 15.592 1.00 79.56 198 ILE A N 1
ATOM 1564 C CA . ILE A 1 198 ? 7.343 -12.803 14.426 1.00 79.56 198 ILE A CA 1
ATOM 1565 C C . ILE A 1 198 ? 5.985 -13.299 13.936 1.00 79.56 198 ILE A C 1
ATOM 1567 O O . ILE A 1 198 ? 5.650 -13.107 12.765 1.00 79.56 198 ILE A O 1
ATOM 1571 N N . GLY A 1 199 ? 5.176 -13.891 14.819 1.00 84.38 199 GLY A N 1
ATOM 1572 C CA . GLY A 1 199 ? 3.860 -14.411 14.447 1.00 84.38 199 GLY A CA 1
ATOM 1573 C C . GLY A 1 199 ? 2.876 -13.308 14.063 1.00 84.38 199 GLY A C 1
ATOM 1574 O O . GLY A 1 199 ? 2.082 -13.485 13.135 1.00 84.38 199 GLY A O 1
ATOM 1575 N N . ASN A 1 200 ? 2.980 -12.131 14.692 1.00 87.31 200 ASN A N 1
ATOM 1576 C CA . ASN A 1 200 ? 2.105 -10.996 14.405 1.00 87.31 200 ASN A CA 1
ATOM 1577 C C . ASN A 1 200 ? 2.676 -10.007 13.384 1.00 87.31 200 ASN A C 1
ATOM 1579 O O . ASN A 1 200 ? 2.011 -9.012 13.092 1.00 87.31 200 ASN A O 1
ATOM 1583 N N . TYR A 1 201 ? 3.833 -10.275 12.762 1.00 83.75 201 TYR A N 1
ATOM 1584 C CA . TYR A 1 201 ? 4.405 -9.407 11.722 1.00 83.75 201 TYR A CA 1
ATOM 1585 C C . TYR A 1 201 ? 3.402 -8.978 10.625 1.00 83.75 201 TYR A C 1
ATOM 1587 O O . TYR A 1 201 ? 3.412 -7.802 10.242 1.00 83.75 201 TYR A O 1
ATOM 1595 N N . PRO A 1 202 ? 2.464 -9.834 10.150 1.00 85.94 202 PRO A N 1
ATOM 1596 C CA . PRO A 1 202 ? 1.432 -9.416 9.196 1.00 85.94 202 PRO A CA 1
ATOM 1597 C C . PRO A 1 202 ? 0.564 -8.236 9.669 1.00 85.94 202 PRO A C 1
ATOM 1599 O O . PRO A 1 202 ? 0.064 -7.471 8.840 1.00 85.94 202 PRO A O 1
ATOM 1602 N N . LEU A 1 203 ? 0.415 -8.021 10.980 1.00 89.69 203 LEU A N 1
ATOM 1603 C CA . LEU A 1 203 ? -0.302 -6.866 11.526 1.00 89.69 203 LEU A CA 1
ATOM 1604 C C . LEU A 1 203 ? 0.405 -5.537 11.228 1.00 89.69 203 LEU A C 1
ATOM 1606 O O . LEU A 1 203 ? -0.266 -4.509 11.148 1.00 89.69 203 LEU A O 1
ATOM 1610 N N . LYS A 1 204 ? 1.720 -5.536 10.963 1.00 86.12 204 LYS A N 1
ATOM 1611 C CA . LYS A 1 204 ? 2.449 -4.336 10.517 1.00 86.12 204 LYS A CA 1
ATOM 1612 C C . LYS A 1 204 ? 1.894 -3.815 9.190 1.00 86.12 204 LYS A C 1
ATOM 1614 O O . LYS A 1 204 ? 1.712 -2.612 9.016 1.00 86.12 204 LYS A O 1
ATOM 1619 N N . ARG A 1 205 ? 1.518 -4.716 8.275 1.00 86.50 205 ARG A N 1
ATOM 1620 C CA . ARG A 1 205 ? 0.813 -4.346 7.038 1.00 86.50 205 ARG A CA 1
ATOM 1621 C C . ARG A 1 205 ? -0.563 -3.754 7.332 1.00 86.50 205 ARG A C 1
ATOM 1623 O O . ARG A 1 205 ? -0.918 -2.744 6.732 1.00 86.50 205 ARG A O 1
ATOM 1630 N N . VAL A 1 206 ? -1.328 -4.370 8.235 1.00 91.19 206 VAL A N 1
ATOM 1631 C CA . VAL A 1 206 ? -2.662 -3.881 8.624 1.00 91.19 206 VAL A CA 1
ATOM 1632 C C . VAL A 1 206 ? -2.566 -2.474 9.219 1.00 91.19 206 VAL A C 1
ATOM 1634 O O . VAL A 1 206 ? -3.341 -1.603 8.832 1.00 91.19 206 VAL A O 1
ATOM 1637 N N . SER A 1 207 ? -1.576 -2.228 10.081 1.00 90.31 207 SER A N 1
ATOM 1638 C CA . SER A 1 207 ? -1.269 -0.907 10.640 1.00 90.31 207 SER A CA 1
ATOM 1639 C C . SER A 1 207 ? -0.984 0.128 9.545 1.00 90.31 207 SER A C 1
ATOM 1641 O O . SER A 1 207 ? -1.622 1.183 9.522 1.00 90.31 207 SER A O 1
ATOM 1643 N N . ASN A 1 208 ? -0.111 -0.203 8.587 1.00 86.75 208 ASN A N 1
ATOM 1644 C CA . ASN A 1 208 ? 0.257 0.687 7.482 1.00 86.75 208 ASN A CA 1
ATOM 1645 C C . ASN A 1 208 ? -0.929 0.994 6.549 1.00 86.75 208 ASN A C 1
ATOM 1647 O O . ASN A 1 208 ? -1.124 2.135 6.129 1.00 86.75 208 ASN A O 1
ATOM 1651 N N . GLU A 1 209 ? -1.742 -0.007 6.200 1.00 88.81 209 GLU A N 1
ATOM 1652 C CA . GLU A 1 209 ? -2.929 0.201 5.359 1.00 88.81 209 GLU A CA 1
ATOM 1653 C C . GLU A 1 209 ? -4.026 0.978 6.095 1.00 88.81 209 GLU A C 1
ATOM 1655 O O . GLU A 1 209 ? -4.729 1.787 5.483 1.00 88.81 209 GLU A O 1
ATOM 1660 N N . LEU A 1 210 ? -4.134 0.818 7.416 1.00 91.12 210 LEU A N 1
ATOM 1661 C CA . LEU A 1 210 ? -5.050 1.606 8.234 1.00 91.12 210 LEU A CA 1
ATOM 1662 C C . LEU A 1 210 ? -4.607 3.072 8.327 1.00 91.12 210 LEU A C 1
ATOM 1664 O O . LEU A 1 210 ? -5.447 3.964 8.198 1.00 91.12 210 LEU A O 1
ATOM 1668 N N . GLU A 1 211 ? -3.303 3.335 8.461 1.00 87.62 211 GLU A N 1
ATOM 1669 C CA . GLU A 1 211 ? -2.726 4.686 8.375 1.00 87.62 211 GLU A CA 1
ATOM 1670 C C . GLU A 1 211 ? -3.040 5.334 7.015 1.00 87.62 211 GLU A C 1
ATOM 1672 O O . GLU A 1 211 ? -3.495 6.482 6.959 1.00 87.62 211 GLU A O 1
ATOM 1677 N N . LYS A 1 212 ? -2.891 4.589 5.908 1.00 85.88 212 LYS A N 1
ATOM 1678 C CA . LYS A 1 212 ? -3.261 5.064 4.561 1.00 85.88 212 LYS A CA 1
ATOM 1679 C C . LYS A 1 212 ? -4.759 5.344 4.438 1.00 85.88 212 LYS A C 1
ATOM 1681 O O . LYS A 1 212 ? -5.135 6.365 3.859 1.00 85.88 212 LYS A O 1
ATOM 1686 N N . ALA A 1 213 ? -5.616 4.468 4.962 1.00 88.44 213 ALA A N 1
ATOM 1687 C CA . ALA A 1 213 ? -7.067 4.638 4.918 1.00 88.44 213 ALA A CA 1
ATOM 1688 C C . ALA A 1 213 ? -7.517 5.888 5.694 1.00 88.44 213 ALA A C 1
ATOM 1690 O O . ALA A 1 213 ? -8.263 6.708 5.156 1.00 88.44 213 ALA A O 1
ATOM 1691 N N . ALA A 1 214 ? -7.002 6.083 6.912 1.00 88.06 214 ALA A N 1
ATOM 1692 C CA . ALA A 1 214 ? -7.268 7.271 7.723 1.00 88.06 214 ALA A CA 1
ATOM 1693 C C . ALA A 1 214 ? -6.741 8.552 7.062 1.00 88.06 214 ALA A C 1
ATOM 1695 O O . ALA A 1 214 ? -7.464 9.546 6.976 1.00 88.06 214 ALA A O 1
ATOM 1696 N N . SER A 1 215 ? -5.526 8.507 6.507 1.00 84.56 215 SER A N 1
ATOM 1697 C CA . SER A 1 215 ? -4.930 9.632 5.778 1.00 84.56 215 SER A CA 1
ATOM 1698 C C . SER A 1 215 ? -5.769 10.062 4.575 1.00 84.56 215 SER A C 1
ATOM 1700 O O . SER A 1 215 ? -5.953 11.256 4.356 1.00 84.56 215 SER A O 1
ATOM 1702 N N . ARG A 1 216 ? -6.293 9.110 3.790 1.00 84.50 216 ARG A N 1
ATOM 1703 C CA . ARG A 1 216 ? -7.147 9.406 2.626 1.00 84.50 216 ARG A CA 1
ATOM 1704 C C . ARG A 1 216 ? -8.485 10.007 3.034 1.00 84.50 216 ARG A C 1
ATOM 1706 O O . ARG A 1 216 ? -8.966 10.916 2.370 1.00 84.50 216 ARG A O 1
ATOM 1713 N N . ARG A 1 217 ? -9.079 9.500 4.114 1.00 83.06 217 ARG A N 1
ATOM 1714 C CA . ARG A 1 217 ? -10.412 9.911 4.558 1.00 83.06 217 ARG A CA 1
ATOM 1715 C C . ARG A 1 217 ? -10.438 11.315 5.154 1.00 83.06 217 ARG A C 1
ATOM 1717 O O . ARG A 1 217 ? -11.361 12.070 4.878 1.00 83.06 217 ARG A O 1
ATOM 1724 N N . HIS A 1 218 ? -9.416 11.656 5.935 1.00 79.44 218 HIS A N 1
ATOM 1725 C CA . HIS A 1 218 ? -9.334 12.919 6.678 1.00 79.44 218 HIS A CA 1
ATOM 1726 C C . HIS A 1 218 ? -8.345 13.921 6.065 1.00 79.44 218 HIS A C 1
ATOM 1728 O O . HIS A 1 218 ? -7.954 14.880 6.720 1.00 79.44 218 HIS A O 1
ATOM 1734 N N . ASN A 1 219 ? -7.916 13.694 4.819 1.00 78.38 219 ASN A N 1
ATOM 1735 C CA . ASN A 1 219 ? -6.974 14.548 4.090 1.00 78.38 219 ASN A CA 1
ATOM 1736 C C . ASN A 1 219 ? -5.657 14.826 4.853 1.00 78.38 219 ASN A C 1
ATOM 1738 O O . ASN A 1 219 ? -5.237 15.971 5.002 1.00 78.38 219 ASN A O 1
ATOM 1742 N N . LYS A 1 220 ? -5.001 13.754 5.325 1.00 69.25 220 LYS A N 1
ATOM 1743 C CA . LYS A 1 220 ? -3.721 13.761 6.065 1.00 69.25 220 LYS A CA 1
ATOM 1744 C C . LYS A 1 220 ? -3.733 14.665 7.315 1.00 69.25 220 LYS A C 1
ATOM 1746 O O . LYS A 1 220 ? -2.969 15.631 7.384 1.00 69.25 220 LYS A O 1
ATOM 1751 N N . PRO A 1 221 ? -4.555 14.358 8.332 1.00 71.00 221 PRO A N 1
ATOM 1752 C CA . PRO A 1 221 ? -4.618 15.189 9.523 1.00 71.00 221 PRO A CA 1
ATOM 1753 C C . PRO A 1 221 ? -3.272 15.135 10.272 1.00 71.00 221 PRO A C 1
ATOM 1755 O O . PRO A 1 221 ? -2.744 14.039 10.494 1.00 71.00 221 PRO A O 1
ATOM 1758 N N . PRO A 1 222 ? -2.715 16.282 10.711 1.00 69.31 222 PRO A N 1
ATOM 1759 C CA . PRO A 1 222 ? -1.450 16.324 11.450 1.00 69.31 222 PRO A CA 1
ATOM 1760 C C . PRO A 1 222 ? -1.455 15.432 12.697 1.00 69.31 222 PRO A C 1
ATOM 1762 O O . PRO A 1 222 ? -0.438 14.840 13.063 1.00 69.31 222 PRO A O 1
ATOM 1765 N N . LEU A 1 223 ? -2.628 15.284 13.320 1.00 76.94 223 LEU A N 1
ATOM 1766 C CA . LEU A 1 223 ? -2.817 14.455 14.501 1.00 76.94 223 LEU A CA 1
ATOM 1767 C C . LEU A 1 223 ? -2.437 12.985 14.256 1.00 76.94 223 LEU A C 1
ATOM 1769 O O . LEU A 1 223 ? -1.850 12.372 15.141 1.00 76.94 223 LEU A O 1
ATOM 1773 N N . LEU A 1 224 ? -2.667 12.444 13.053 1.00 77.81 224 LEU A N 1
ATOM 1774 C CA . LEU A 1 224 ? -2.356 11.047 12.723 1.00 77.81 224 LEU A CA 1
ATOM 1775 C C . LEU A 1 224 ? -0.867 10.736 12.897 1.00 77.81 224 LEU A C 1
ATOM 1777 O O . LEU A 1 224 ? -0.500 9.734 13.507 1.00 77.81 224 LEU A O 1
ATOM 1781 N N . GLY A 1 225 ? -0.009 11.632 12.400 1.00 75.88 225 GLY A N 1
ATOM 1782 C CA . GLY A 1 225 ? 1.440 11.499 12.537 1.00 75.88 225 GLY A CA 1
ATOM 1783 C C . GLY A 1 225 ? 1.871 11.542 14.001 1.00 75.88 225 GLY A C 1
ATOM 1784 O O . GLY A 1 225 ? 2.653 10.702 14.439 1.00 75.88 225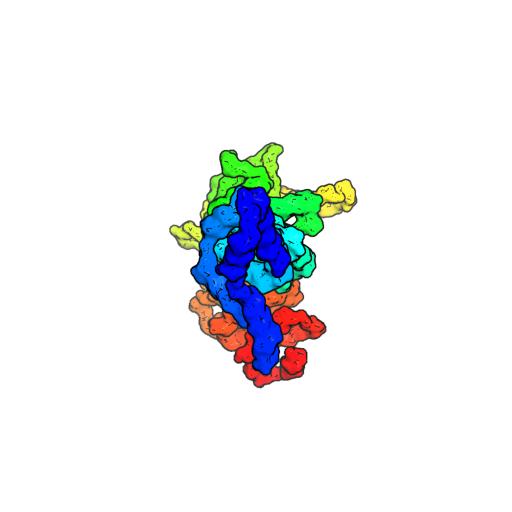 GLY A O 1
ATOM 1785 N N . ASN A 1 226 ? 1.300 12.465 14.780 1.00 80.56 226 ASN A N 1
ATOM 1786 C CA . ASN A 1 226 ? 1.599 12.591 16.208 1.00 80.56 226 ASN A CA 1
ATOM 1787 C C . ASN A 1 226 ? 1.162 11.343 16.987 1.00 80.56 226 ASN A C 1
ATOM 1789 O O . ASN A 1 226 ? 1.906 10.833 17.818 1.00 80.56 226 ASN A O 1
ATOM 1793 N N . MET A 1 227 ? -0.025 10.818 16.694 1.00 81.69 227 MET A N 1
ATOM 1794 C CA . MET A 1 227 ? -0.538 9.597 17.311 1.00 81.69 227 MET A CA 1
ATOM 1795 C C . MET A 1 227 ? 0.351 8.402 16.991 1.00 81.69 227 MET A C 1
ATOM 1797 O O . MET A 1 227 ? 0.688 7.645 17.894 1.00 81.69 227 MET A O 1
ATOM 1801 N N . ASN A 1 228 ? 0.785 8.267 15.736 1.00 78.88 228 ASN A N 1
ATOM 1802 C CA . ASN A 1 228 ? 1.674 7.185 15.333 1.00 78.88 228 ASN A CA 1
ATOM 1803 C C . ASN A 1 228 ? 3.029 7.284 16.035 1.00 78.88 228 ASN A C 1
ATOM 1805 O O . ASN A 1 228 ? 3.526 6.256 16.471 1.00 78.88 228 ASN A O 1
ATOM 1809 N N . LEU A 1 229 ? 3.590 8.485 16.220 1.00 78.94 229 LEU A N 1
ATOM 1810 C CA . LEU A 1 229 ? 4.830 8.678 16.983 1.00 78.94 229 LEU A CA 1
ATOM 1811 C C . LEU A 1 229 ? 4.679 8.397 18.482 1.00 78.94 229 LEU A C 1
ATOM 1813 O O . LEU A 1 229 ? 5.539 7.736 19.066 1.00 78.94 229 LEU A O 1
ATOM 1817 N N . LEU A 1 230 ? 3.593 8.878 19.097 1.00 81.12 230 LEU A N 1
ATOM 1818 C CA . LEU A 1 230 ? 3.273 8.605 20.502 1.00 81.12 230 LEU A CA 1
ATOM 1819 C C . LEU A 1 230 ? 3.113 7.120 20.746 1.00 81.12 230 LEU A C 1
ATOM 1821 O O . LEU A 1 230 ? 3.632 6.596 21.728 1.00 81.12 230 LEU A O 1
ATOM 1825 N N . LEU A 1 231 ? 2.393 6.459 19.838 1.00 79.75 231 LEU A N 1
ATOM 1826 C CA . LEU A 1 231 ? 2.309 5.022 19.830 1.00 79.75 231 LEU A CA 1
ATOM 1827 C C . LEU A 1 231 ? 3.727 4.493 19.703 1.00 79.75 231 LEU A C 1
ATOM 1829 O O . LEU A 1 231 ? 4.197 3.933 20.667 1.00 79.75 231 LEU A O 1
ATOM 1833 N N . ALA A 1 232 ? 4.482 4.769 18.650 1.00 73.81 232 ALA A N 1
ATOM 1834 C CA . ALA A 1 232 ? 5.854 4.283 18.492 1.00 73.81 232 ALA A CA 1
ATOM 1835 C C . ALA A 1 232 ? 6.722 4.391 19.774 1.00 73.81 232 ALA A C 1
ATOM 1837 O O . ALA A 1 232 ? 7.443 3.455 20.092 1.00 73.81 232 ALA A O 1
ATOM 1838 N N . GLY A 1 233 ? 6.523 5.431 20.591 1.00 75.06 233 GLY A N 1
ATOM 1839 C CA . GLY A 1 233 ? 7.201 5.649 21.871 1.00 75.06 233 GLY A CA 1
ATOM 1840 C C . GLY A 1 233 ? 8.215 6.784 21.775 1.00 75.06 233 GLY A C 1
ATOM 1841 O O . GLY A 1 233 ? 9.087 6.925 22.630 1.00 75.06 233 GLY A O 1
ATOM 1842 N N . LEU A 1 234 ? 8.118 7.584 20.711 1.00 75.56 234 LEU A N 1
ATOM 1843 C CA . LEU A 1 234 ? 8.962 8.741 20.479 1.00 75.56 234 LEU A CA 1
ATOM 1844 C C . LEU A 1 234 ? 8.387 9.973 21.190 1.00 75.56 234 LEU A C 1
ATOM 1846 O O . LEU A 1 234 ? 7.181 10.228 21.113 1.00 75.56 234 LEU A O 1
ATOM 1850 N N . PRO A 1 235 ? 9.236 10.789 21.839 1.00 75.44 235 PRO A N 1
ATOM 1851 C CA . PRO A 1 235 ? 8.789 12.043 22.426 1.00 75.44 235 PRO A CA 1
ATOM 1852 C C . PRO A 1 235 ? 8.307 12.990 21.323 1.00 75.44 235 PRO A C 1
ATOM 1854 O O . PRO A 1 235 ? 9.033 13.252 20.365 1.00 75.44 235 PRO A O 1
ATOM 1857 N N . LEU A 1 236 ? 7.082 13.509 21.443 1.00 67.06 236 LEU A N 1
ATOM 1858 C CA . LEU A 1 236 ? 6.519 14.449 20.464 1.00 67.06 236 LEU A CA 1
ATOM 1859 C C . LEU A 1 236 ? 7.235 15.798 20.458 1.00 67.06 236 LEU A C 1
ATOM 1861 O O . LEU A 1 236 ? 7.414 16.408 19.408 1.00 67.06 236 LEU A O 1
ATOM 1865 N N . PHE A 1 237 ? 7.619 16.267 21.642 1.00 65.38 237 PHE A N 1
ATOM 1866 C CA . PHE A 1 237 ? 8.204 17.584 21.843 1.00 65.38 237 PHE A CA 1
ATOM 1867 C C . PHE A 1 237 ? 9.708 17.459 22.072 1.00 65.38 237 PHE A C 1
ATOM 1869 O O . PHE A 1 237 ? 10.162 16.517 22.718 1.00 65.38 237 PHE A O 1
ATOM 1876 N N . ASN A 1 238 ? 10.468 18.432 21.560 1.00 63.88 238 ASN A N 1
ATOM 1877 C CA . ASN A 1 238 ? 11.920 18.541 21.747 1.00 63.88 238 ASN A CA 1
ATOM 1878 C C . ASN A 1 238 ? 12.715 17.319 21.257 1.00 63.88 238 ASN A C 1
ATOM 1880 O O . ASN A 1 238 ? 13.758 16.979 21.810 1.00 63.88 238 ASN A O 1
ATOM 1884 N N . SER A 1 239 ? 12.211 16.656 20.216 1.00 79.62 239 SER A N 1
ATOM 1885 C CA . SER A 1 239 ? 12.889 15.552 19.547 1.00 79.62 239 SER A CA 1
ATOM 1886 C C . SER A 1 239 ? 13.089 15.889 18.082 1.00 79.62 239 SER A C 1
ATOM 1888 O O . SER A 1 239 ? 12.133 15.947 17.297 1.00 79.62 239 SER A O 1
ATOM 1890 N N . ASP A 1 240 ? 14.347 16.085 17.701 1.00 80.81 240 ASP A N 1
ATOM 1891 C CA . ASP A 1 240 ? 14.696 16.341 16.307 1.00 80.81 240 ASP A CA 1
ATOM 1892 C C . ASP A 1 240 ? 14.349 15.131 15.419 1.00 80.81 240 ASP A C 1
ATOM 1894 O O . ASP A 1 240 ? 13.975 15.292 14.259 1.00 80.81 240 ASP A O 1
ATOM 1898 N N . VAL A 1 241 ? 14.384 13.918 15.988 1.00 82.06 241 VAL A N 1
ATOM 1899 C CA . VAL A 1 241 ? 14.004 12.661 15.320 1.00 82.06 241 VAL A CA 1
ATOM 1900 C C . VAL A 1 241 ? 12.514 12.647 14.992 1.00 82.06 241 VAL A C 1
ATOM 1902 O O . VAL A 1 241 ? 12.131 12.383 13.855 1.00 82.06 241 VAL A O 1
ATOM 1905 N N . SER A 1 242 ? 11.669 12.987 15.966 1.00 83.00 242 SER A N 1
ATOM 1906 C CA . SER A 1 242 ? 10.216 13.067 15.783 1.00 83.00 242 SER A CA 1
ATOM 1907 C C . SER A 1 242 ? 9.852 14.125 14.746 1.00 83.00 242 SER A C 1
ATOM 1909 O O . SER A 1 242 ? 9.045 13.874 13.854 1.00 83.00 242 SER A O 1
ATOM 1911 N N . THR A 1 243 ? 10.507 15.286 14.811 1.00 84.94 243 THR A N 1
ATOM 1912 C CA . THR A 1 243 ? 10.305 16.387 13.859 1.00 84.94 243 THR A CA 1
ATOM 1913 C C . THR A 1 243 ? 10.692 15.976 12.437 1.00 84.94 243 THR A C 1
ATOM 1915 O O . THR A 1 243 ? 9.942 16.229 11.492 1.00 84.94 243 THR A O 1
ATOM 1918 N N . ALA A 1 244 ? 11.823 15.282 12.278 1.00 83.81 244 ALA A N 1
ATOM 1919 C CA . ALA A 1 244 ? 12.274 14.762 10.992 1.00 83.81 244 ALA A CA 1
ATOM 1920 C C . ALA A 1 244 ? 11.290 13.735 10.403 1.00 83.81 244 ALA A C 1
ATOM 1922 O O . ALA A 1 244 ? 10.912 13.851 9.237 1.00 83.81 244 ALA A O 1
ATOM 1923 N N . ILE A 1 245 ? 10.821 12.775 11.209 1.00 82.31 245 ILE A N 1
ATOM 1924 C CA . ILE A 1 245 ? 9.873 11.742 10.762 1.00 82.31 245 ILE A CA 1
ATOM 1925 C C . ILE A 1 245 ? 8.512 12.356 10.397 1.00 82.31 245 ILE A C 1
ATOM 1927 O O . ILE A 1 245 ? 7.947 12.013 9.357 1.00 82.31 245 ILE A O 1
ATOM 1931 N N . LEU A 1 246 ? 7.991 13.299 11.195 1.00 81.75 246 LEU A N 1
ATOM 1932 C CA . LEU A 1 246 ? 6.748 14.012 10.864 1.00 81.75 246 LEU A CA 1
ATOM 1933 C C . LEU A 1 246 ? 6.872 14.803 9.565 1.00 81.75 246 LEU A C 1
ATOM 1935 O O . LEU A 1 246 ? 5.928 14.824 8.779 1.00 81.75 246 LEU A O 1
ATOM 1939 N N . SER A 1 247 ? 8.027 15.424 9.316 1.00 82.25 247 SER A N 1
ATOM 1940 C CA . SER A 1 247 ? 8.278 16.147 8.069 1.00 82.25 247 SER A CA 1
ATOM 1941 C C . SER A 1 247 ? 8.153 15.223 6.851 1.00 82.25 247 SER A C 1
ATOM 1943 O O . SER A 1 247 ? 7.486 15.582 5.881 1.00 82.25 247 SER A O 1
ATOM 1945 N N . ILE A 1 248 ? 8.684 13.998 6.930 1.00 77.25 248 ILE A N 1
ATOM 1946 C CA . ILE A 1 248 ? 8.527 12.995 5.865 1.00 77.25 248 ILE A CA 1
ATOM 1947 C C . ILE A 1 248 ? 7.057 12.588 5.732 1.00 77.25 248 ILE A C 1
ATOM 1949 O O . ILE A 1 248 ? 6.489 12.684 4.647 1.00 77.25 248 ILE A O 1
ATOM 1953 N N . LYS A 1 249 ? 6.410 12.174 6.829 1.00 75.19 249 LYS A N 1
ATOM 1954 C CA . LYS A 1 249 ? 5.054 11.600 6.774 1.00 75.19 249 LYS A CA 1
ATOM 1955 C C . LYS A 1 249 ? 3.968 12.611 6.396 1.00 75.19 249 LYS A C 1
ATOM 1957 O O . LYS A 1 249 ? 3.033 12.267 5.674 1.00 75.19 249 LYS A O 1
ATOM 1962 N N . GLN A 1 250 ? 4.069 13.849 6.875 1.00 76.12 250 GLN A N 1
ATOM 1963 C CA . GLN A 1 250 ? 3.048 14.878 6.653 1.00 76.12 250 GLN A CA 1
ATOM 1964 C C . GLN A 1 250 ? 3.339 15.723 5.415 1.00 76.12 250 GLN A C 1
ATOM 1966 O O . GLN A 1 250 ? 2.442 15.937 4.598 1.00 76.12 250 GLN A O 1
ATOM 1971 N N . LYS A 1 251 ? 4.581 16.204 5.275 1.00 73.31 251 LYS A N 1
ATOM 1972 C CA . LYS A 1 251 ? 4.962 17.146 4.213 1.00 73.31 251 LYS A CA 1
ATOM 1973 C C . LYS A 1 251 ? 5.564 16.454 2.993 1.00 73.31 251 LYS A C 1
ATOM 1975 O O . LYS A 1 251 ? 5.534 17.030 1.916 1.00 73.31 251 LYS A O 1
ATOM 1980 N N . GLY A 1 252 ? 6.060 15.222 3.132 1.00 74.31 252 GLY A N 1
ATOM 1981 C CA . GLY A 1 252 ? 6.789 14.541 2.058 1.00 74.31 252 GLY A CA 1
ATOM 1982 C C . GLY A 1 252 ? 8.175 15.138 1.812 1.00 74.31 252 GLY A C 1
ATOM 1983 O O . GLY A 1 252 ? 8.730 14.974 0.732 1.00 74.31 252 GLY A O 1
ATOM 1984 N N . GLU A 1 253 ? 8.726 15.848 2.799 1.00 75.31 253 GLU A N 1
ATOM 1985 C CA . GLU A 1 253 ? 9.976 16.592 2.670 1.00 75.31 253 GLU A CA 1
ATOM 1986 C C . GLU A 1 253 ? 10.921 16.260 3.825 1.00 75.31 253 GLU A C 1
ATOM 1988 O O . GLU A 1 253 ? 10.531 16.279 4.996 1.00 75.31 253 GLU A O 1
ATOM 1993 N N . LEU A 1 254 ? 12.195 16.036 3.510 1.00 74.94 254 LEU A N 1
ATOM 1994 C CA . LEU A 1 254 ? 13.281 15.969 4.482 1.00 74.94 254 LEU A CA 1
ATOM 1995 C C . LEU A 1 254 ? 14.310 17.037 4.123 1.00 74.94 254 LEU A C 1
ATOM 1997 O O . LEU A 1 254 ? 14.858 17.053 3.020 1.00 74.94 254 LEU A O 1
ATOM 2001 N N . SER A 1 255 ? 14.562 17.949 5.056 1.00 81.75 255 SER A N 1
ATOM 2002 C CA . SER A 1 255 ? 15.617 18.940 4.890 1.00 81.75 255 SER A CA 1
ATOM 2003 C C . SER A 1 255 ? 16.983 18.309 5.203 1.00 81.75 255 SER A C 1
ATOM 2005 O O . SER A 1 255 ? 17.063 17.381 6.014 1.00 81.75 255 SER A O 1
ATOM 2007 N N . PRO A 1 256 ? 18.089 18.842 4.653 1.00 82.31 256 PRO A N 1
ATOM 2008 C CA . PRO A 1 256 ? 19.432 18.437 5.065 1.00 82.31 256 PRO A CA 1
ATOM 2009 C C . PRO A 1 256 ? 19.654 18.537 6.584 1.00 82.31 256 PRO A C 1
ATOM 2011 O O . PRO A 1 256 ? 20.328 17.692 7.165 1.00 82.31 256 PRO A O 1
ATOM 2014 N N . GLY A 1 257 ? 19.037 19.526 7.246 1.00 84.56 257 GLY A N 1
ATOM 2015 C CA . GLY A 1 257 ? 19.084 19.675 8.704 1.00 84.56 257 GLY A CA 1
ATOM 2016 C C . GLY A 1 257 ? 18.433 18.505 9.446 1.00 84.56 257 GLY A C 1
ATOM 2017 O O . GLY A 1 257 ? 19.005 18.002 10.411 1.00 84.56 257 GLY A O 1
ATOM 2018 N N . HIS A 1 258 ? 17.292 18.010 8.955 1.00 86.38 258 HIS A N 1
ATOM 2019 C CA . HIS A 1 258 ? 16.633 16.830 9.520 1.00 86.38 258 HIS A CA 1
ATOM 2020 C C . HIS A 1 258 ? 17.508 15.575 9.400 1.00 86.38 258 HIS A C 1
ATOM 2022 O O . HIS A 1 258 ? 17.584 14.795 10.344 1.00 86.38 258 HIS A O 1
ATOM 2028 N N . VAL A 1 259 ? 18.221 15.393 8.283 1.00 87.50 259 VAL A N 1
ATOM 2029 C CA . VAL A 1 259 ? 19.140 14.252 8.109 1.00 87.50 259 VAL A CA 1
ATOM 2030 C C . VAL A 1 259 ? 20.331 14.325 9.046 1.00 87.50 259 VAL A C 1
ATOM 2032 O O . VAL A 1 259 ? 20.704 13.317 9.638 1.00 87.50 259 VAL A O 1
ATOM 2035 N N . VAL A 1 260 ? 20.909 15.511 9.233 1.00 89.62 260 VAL A N 1
ATOM 2036 C CA . VAL A 1 260 ? 21.999 15.697 10.200 1.00 89.62 260 VAL A CA 1
ATOM 2037 C C . VAL A 1 260 ? 21.527 15.389 11.621 1.00 89.62 260 VAL A C 1
ATOM 2039 O O . VAL A 1 260 ? 22.261 14.752 12.376 1.00 89.62 260 VAL A O 1
ATOM 2042 N N . ALA A 1 261 ? 20.309 15.799 11.977 1.00 88.75 261 ALA A N 1
ATOM 2043 C CA . ALA A 1 261 ? 19.721 15.488 13.271 1.00 88.75 261 ALA A CA 1
ATOM 2044 C C . ALA A 1 261 ? 19.464 13.986 13.462 1.00 88.75 261 ALA A C 1
ATOM 2046 O O . ALA A 1 261 ? 19.844 13.433 14.494 1.00 88.75 261 ALA A O 1
ATOM 2047 N N . LEU A 1 262 ? 18.886 13.314 12.458 1.00 89.12 262 LEU A N 1
ATOM 2048 C CA . LEU A 1 262 ? 18.699 11.861 12.469 1.00 89.12 262 LEU A CA 1
ATOM 2049 C C . LEU A 1 262 ? 20.042 11.144 12.613 1.00 89.12 262 LEU A C 1
ATOM 2051 O O . LEU A 1 262 ? 20.203 10.332 13.517 1.00 89.12 262 LEU A O 1
ATOM 2055 N N . TYR A 1 263 ? 21.029 11.499 11.791 1.00 90.44 263 TYR A N 1
ATOM 2056 C CA . TYR A 1 263 ? 22.377 10.947 11.879 1.00 90.44 263 TYR A CA 1
ATOM 2057 C C . TYR A 1 263 ? 22.944 11.085 13.296 1.00 90.44 263 TYR A C 1
ATOM 2059 O O . TYR A 1 263 ? 23.309 10.083 13.896 1.00 90.44 263 TYR A O 1
ATOM 2067 N N . LYS A 1 264 ? 22.923 12.294 13.877 1.00 90.19 264 LYS A N 1
ATOM 2068 C CA . LYS A 1 264 ? 23.437 12.549 15.232 1.00 90.19 264 LYS A CA 1
ATOM 2069 C C . LYS A 1 264 ? 22.709 11.731 16.305 1.00 90.19 264 LYS A C 1
ATOM 2071 O O . LYS A 1 264 ? 23.343 11.273 17.252 1.00 90.19 264 LYS A O 1
ATOM 2076 N N . ALA A 1 265 ? 21.393 11.573 16.181 1.00 87.31 265 ALA A N 1
ATOM 2077 C CA . ALA A 1 265 ? 20.595 10.812 17.136 1.00 87.31 265 ALA A CA 1
ATOM 2078 C C . ALA A 1 265 ? 20.896 9.308 17.067 1.00 87.31 265 ALA A C 1
ATOM 2080 O O . ALA A 1 265 ? 21.081 8.676 18.103 1.00 87.31 265 ALA A O 1
ATOM 2081 N N . TYR A 1 266 ? 20.993 8.741 15.861 1.00 87.19 266 TYR A N 1
ATOM 2082 C CA . TYR A 1 266 ? 21.263 7.313 15.658 1.00 87.19 266 TYR A CA 1
ATOM 2083 C C . TYR A 1 266 ? 22.748 6.940 15.777 1.00 87.19 266 TYR A C 1
ATOM 2085 O O . TYR A 1 266 ? 23.057 5.779 16.035 1.00 87.19 266 TYR A O 1
ATOM 2093 N N . SER A 1 267 ? 23.666 7.898 15.626 1.00 87.75 267 SER A N 1
ATOM 2094 C CA . SER A 1 267 ? 25.099 7.725 15.901 1.00 87.75 267 SER A CA 1
ATOM 2095 C C . SER A 1 267 ? 25.465 7.996 17.367 1.00 87.75 267 SER A C 1
ATOM 2097 O O . SER A 1 267 ? 26.630 7.882 17.742 1.00 87.75 267 SER A O 1
ATOM 2099 N N . GLY A 1 268 ? 24.507 8.453 18.179 1.00 84.56 268 GLY A N 1
ATOM 2100 C CA . GLY A 1 268 ? 24.715 8.791 19.583 1.00 84.56 268 GLY A CA 1
ATOM 2101 C C . GLY A 1 268 ? 24.851 7.560 20.494 1.00 84.56 268 GLY A C 1
ATOM 2102 O O . GLY A 1 268 ? 24.615 6.433 20.065 1.00 84.56 268 GLY A O 1
ATOM 2103 N N . PRO A 1 269 ? 25.181 7.764 21.784 1.00 77.06 269 PRO A N 1
ATOM 2104 C CA . PRO A 1 269 ? 25.386 6.674 22.746 1.00 77.06 269 PRO A CA 1
ATOM 2105 C C . PRO A 1 269 ? 24.098 5.912 23.107 1.00 77.06 269 PRO A C 1
ATOM 2107 O O . PRO A 1 269 ? 24.170 4.784 23.579 1.00 77.06 269 PRO A O 1
ATOM 2110 N N . SER A 1 270 ? 22.926 6.519 22.888 1.00 78.12 270 SER A N 1
ATOM 2111 C CA . SER A 1 270 ? 21.608 5.911 23.106 1.00 78.12 270 SER A CA 1
ATOM 2112 C C . SER A 1 270 ? 20.730 6.154 21.874 1.00 78.12 270 SER A C 1
ATOM 2114 O O . SER A 1 270 ? 19.931 7.097 21.877 1.00 78.12 270 SER A O 1
ATOM 2116 N N . PRO A 1 271 ? 20.902 5.364 20.799 1.00 82.38 271 PRO A N 1
ATOM 2117 C CA . PRO A 1 271 ? 20.129 5.538 19.579 1.00 82.38 271 PRO A CA 1
ATOM 2118 C C . PRO A 1 271 ? 18.647 5.196 19.809 1.00 82.38 271 PRO A C 1
ATOM 2120 O O . PRO A 1 271 ? 18.341 4.266 20.561 1.00 82.38 271 PRO A O 1
ATOM 2123 N N . PRO A 1 272 ? 17.709 5.905 19.154 1.00 80.56 272 PRO A N 1
ATOM 2124 C CA . PRO A 1 272 ? 16.309 5.495 19.130 1.00 80.56 272 PRO A CA 1
ATOM 2125 C C . PRO A 1 272 ? 16.134 4.106 18.481 1.00 80.56 272 PRO A C 1
ATOM 2127 O O . PRO A 1 272 ? 16.987 3.682 17.697 1.00 80.56 272 PRO A O 1
ATOM 2130 N N . PRO A 1 273 ? 15.011 3.412 18.741 1.00 77.56 273 PRO A N 1
ATOM 2131 C CA . PRO A 1 273 ? 14.635 2.203 18.013 1.00 77.56 273 PRO A CA 1
ATOM 2132 C C . PRO A 1 273 ? 14.707 2.364 16.487 1.00 77.56 273 PRO A C 1
ATOM 2134 O O . PRO A 1 273 ? 14.149 3.297 15.912 1.00 77.56 273 PRO A O 1
ATOM 2137 N N . ILE A 1 274 ? 15.370 1.421 15.816 1.00 79.25 274 ILE A N 1
ATOM 2138 C CA . ILE A 1 274 ? 15.605 1.472 14.362 1.00 79.25 274 ILE A CA 1
ATOM 2139 C C . ILE A 1 274 ? 14.328 1.301 13.531 1.00 79.25 274 ILE A C 1
ATOM 2141 O O . ILE A 1 274 ? 14.270 1.731 12.379 1.00 79.25 274 ILE A O 1
ATOM 2145 N N . GLU A 1 275 ? 13.281 0.723 14.122 1.00 76.19 275 GLU A N 1
ATOM 2146 C CA . GLU A 1 275 ? 11.979 0.500 13.487 1.00 76.19 275 GLU A CA 1
ATOM 2147 C C . GLU A 1 275 ? 11.382 1.780 12.891 1.00 76.19 275 GLU A C 1
ATOM 2149 O O . GLU A 1 275 ? 10.645 1.719 11.908 1.00 76.19 275 GLU A O 1
ATOM 2154 N N . TYR A 1 276 ? 11.736 2.942 13.447 1.00 77.25 276 TYR A N 1
ATOM 2155 C CA . TYR A 1 276 ? 11.271 4.237 12.961 1.00 77.25 276 TYR A CA 1
ATOM 2156 C C . TYR A 1 276 ? 11.926 4.664 11.645 1.00 77.25 276 TYR A C 1
ATOM 2158 O O . TYR A 1 276 ? 11.313 5.397 10.871 1.00 77.25 276 TYR A O 1
ATOM 2166 N N . LEU A 1 277 ? 13.158 4.217 11.380 1.00 82.19 277 LEU A N 1
ATOM 2167 C CA . LEU A 1 277 ? 13.811 4.401 10.081 1.00 82.19 277 LEU A CA 1
ATOM 2168 C C . LEU A 1 277 ? 13.405 3.318 9.075 1.00 82.19 277 LEU A C 1
ATOM 2170 O O . LEU A 1 277 ? 13.497 3.546 7.874 1.00 82.19 277 LEU A O 1
ATOM 2174 N N . GLN A 1 278 ? 12.911 2.170 9.547 1.00 80.31 278 GLN A N 1
ATOM 2175 C CA . GLN A 1 278 ? 12.408 1.073 8.709 1.00 80.31 278 GLN A CA 1
ATOM 2176 C C . GLN A 1 278 ? 11.014 1.335 8.106 1.00 80.31 278 GLN A C 1
ATOM 2178 O O . GLN A 1 278 ? 10.385 0.429 7.556 1.00 80.31 278 GLN A O 1
ATOM 2183 N N . ASP A 1 279 ? 10.507 2.562 8.202 1.00 79.44 279 ASP A N 1
ATOM 2184 C CA . ASP A 1 279 ? 9.308 2.973 7.485 1.00 79.44 279 ASP A CA 1
ATOM 2185 C C . ASP A 1 279 ? 9.615 3.105 5.983 1.00 79.44 279 ASP A C 1
ATOM 2187 O O . ASP A 1 279 ? 10.573 3.765 5.575 1.00 79.44 279 ASP A O 1
ATOM 2191 N N . MET A 1 280 ? 8.780 2.486 5.143 1.00 80.00 280 MET A N 1
ATOM 2192 C CA . MET A 1 280 ? 8.986 2.457 3.693 1.00 80.00 280 MET A CA 1
ATOM 2193 C C . MET A 1 280 ? 9.058 3.861 3.082 1.00 80.00 280 MET A C 1
ATOM 2195 O O . MET A 1 280 ? 9.853 4.083 2.176 1.00 80.00 280 MET A O 1
ATOM 2199 N N . THR A 1 281 ? 8.287 4.822 3.603 1.00 81.19 281 THR A N 1
ATOM 2200 C CA . THR A 1 281 ? 8.308 6.204 3.099 1.00 81.19 281 THR A CA 1
ATOM 2201 C C . THR A 1 281 ? 9.625 6.908 3.421 1.00 81.19 281 THR A C 1
ATOM 2203 O O . THR A 1 281 ? 10.108 7.701 2.615 1.00 81.19 281 THR A O 1
ATOM 2206 N N . VAL A 1 282 ? 10.240 6.584 4.564 1.00 84.12 282 VAL A N 1
ATOM 2207 C CA . VAL A 1 282 ? 11.557 7.100 4.956 1.00 84.12 282 VAL A CA 1
ATOM 2208 C C . VAL A 1 282 ? 12.636 6.496 4.062 1.00 84.12 282 VAL A C 1
ATOM 2210 O O . VAL A 1 282 ? 13.449 7.234 3.513 1.00 84.12 282 VAL A O 1
ATOM 2213 N N . ILE A 1 283 ? 12.609 5.176 3.854 1.00 87.75 283 ILE A N 1
ATOM 2214 C CA . ILE A 1 283 ? 13.553 4.477 2.970 1.00 87.75 283 ILE A CA 1
ATOM 2215 C C . ILE A 1 283 ? 13.447 5.005 1.534 1.00 87.75 283 ILE A C 1
ATOM 2217 O O . ILE A 1 283 ? 14.467 5.304 0.918 1.00 87.75 283 ILE A O 1
ATOM 2221 N N . ASP A 1 284 ? 12.227 5.147 1.008 1.00 85.81 284 ASP A N 1
ATOM 2222 C CA . ASP A 1 284 ? 11.973 5.705 -0.325 1.00 85.81 284 ASP A CA 1
ATOM 2223 C C . ASP A 1 284 ? 12.563 7.109 -0.454 1.00 85.81 284 ASP A C 1
ATOM 2225 O O . ASP A 1 284 ? 13.226 7.414 -1.444 1.00 85.81 284 ASP A O 1
ATOM 2229 N N . PHE A 1 285 ? 12.357 7.956 0.557 1.00 85.94 285 PHE A N 1
ATOM 2230 C CA . PHE A 1 285 ? 12.912 9.301 0.563 1.00 85.94 285 PHE A CA 1
ATOM 2231 C C . PHE A 1 285 ? 14.445 9.271 0.534 1.00 85.94 285 PHE A C 1
ATOM 2233 O O . PHE A 1 285 ? 15.051 9.909 -0.322 1.00 85.94 285 PHE A O 1
ATOM 2240 N N . LEU A 1 286 ? 15.074 8.507 1.434 1.00 88.75 286 LEU A N 1
ATOM 2241 C CA . LEU A 1 286 ? 16.532 8.419 1.522 1.00 88.75 286 LEU A CA 1
ATOM 2242 C C . LEU A 1 286 ? 17.155 7.897 0.218 1.00 88.75 286 LEU A C 1
ATOM 2244 O O . LEU A 1 286 ? 18.154 8.448 -0.239 1.00 88.75 286 LEU A O 1
ATOM 2248 N N . LEU A 1 287 ? 16.553 6.875 -0.401 1.00 90.50 287 LEU A N 1
ATOM 2249 C CA . LEU A 1 287 ? 17.010 6.335 -1.683 1.00 90.50 287 LEU A CA 1
ATOM 2250 C C . LEU A 1 287 ? 16.869 7.359 -2.811 1.00 90.50 287 LEU A C 1
ATOM 2252 O O . LEU A 1 287 ? 17.830 7.587 -3.541 1.00 90.50 287 LEU A O 1
ATOM 2256 N N . ASN A 1 288 ? 15.703 8.000 -2.939 1.00 87.75 288 ASN A N 1
ATOM 2257 C CA . ASN A 1 288 ? 15.471 9.004 -3.979 1.00 87.75 288 ASN A CA 1
ATOM 2258 C C . ASN A 1 288 ? 16.417 10.202 -3.819 1.00 87.75 288 A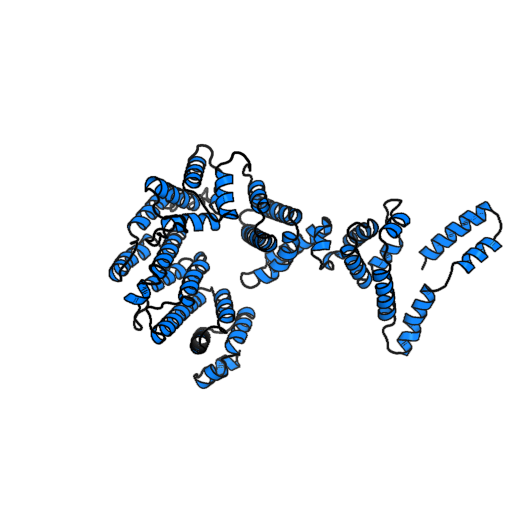SN A C 1
ATOM 2260 O O . ASN A 1 288 ? 16.964 10.677 -4.805 1.00 87.75 288 ASN A O 1
ATOM 2264 N N . SER A 1 289 ? 16.702 10.651 -2.595 1.00 85.19 289 SER A N 1
ATOM 2265 C CA . SER A 1 289 ? 17.632 11.767 -2.380 1.00 85.19 289 SER A CA 1
ATOM 2266 C C . SER A 1 289 ? 19.075 11.477 -2.803 1.00 85.19 289 SER A C 1
ATOM 2268 O O . SER A 1 289 ? 19.811 12.421 -3.085 1.00 85.19 289 SER A O 1
ATOM 2270 N N . VAL A 1 290 ? 19.496 10.208 -2.830 1.00 86.38 290 VAL A N 1
ATOM 2271 C CA . VAL A 1 290 ? 20.872 9.809 -3.180 1.00 86.38 290 VAL A CA 1
ATOM 2272 C C . VAL A 1 290 ? 20.985 9.357 -4.637 1.00 86.38 290 VAL A C 1
ATOM 2274 O O . VAL A 1 290 ? 21.941 9.744 -5.310 1.00 86.38 290 VAL A O 1
ATOM 2277 N N . TYR A 1 291 ? 20.029 8.550 -5.105 1.00 87.00 291 TYR A N 1
ATOM 2278 C CA . TYR A 1 291 ? 20.093 7.811 -6.373 1.00 87.00 291 TYR A CA 1
ATOM 2279 C C . TYR A 1 291 ? 19.118 8.320 -7.446 1.00 87.00 291 TYR A C 1
ATOM 2281 O O . TYR A 1 291 ? 19.105 7.778 -8.548 1.00 87.00 291 TYR A O 1
ATOM 2289 N N . TYR A 1 292 ? 18.320 9.353 -7.153 1.00 80.69 292 TYR A N 1
ATOM 2290 C CA . TYR A 1 292 ? 17.524 10.089 -8.140 1.00 80.69 292 TYR A CA 1
ATOM 2291 C C . TYR A 1 292 ? 18.102 11.512 -8.288 1.00 80.69 292 TYR A C 1
ATOM 2293 O O . TYR A 1 292 ? 17.705 12.422 -7.551 1.00 80.69 292 TYR A O 1
ATOM 2301 N N . PRO A 1 293 ? 19.090 11.724 -9.180 1.00 64.75 293 PRO A N 1
ATOM 2302 C CA . PRO A 1 293 ? 19.647 13.046 -9.440 1.00 64.75 293 PRO A CA 1
ATOM 2303 C C . PRO A 1 293 ? 18.572 14.037 -9.923 1.00 64.75 293 PRO A C 1
ATOM 2305 O O . PRO A 1 293 ? 17.566 13.643 -10.514 1.00 64.75 293 PRO A O 1
ATOM 2308 N N . PRO A 1 294 ? 18.742 15.344 -9.677 1.00 58.25 294 PRO A N 1
ATOM 2309 C CA . PRO A 1 294 ? 17.848 16.348 -10.235 1.00 58.25 294 PRO A CA 1
ATOM 2310 C C . PRO A 1 294 ? 18.036 16.517 -11.746 1.00 58.25 294 PRO A C 1
ATOM 2312 O O . PRO A 1 294 ? 19.166 16.448 -12.227 1.00 58.25 294 PRO A O 1
ATOM 2315 N N . PRO A 1 295 ? 16.970 16.864 -12.481 1.00 53.09 295 PRO A N 1
ATOM 2316 C CA . PRO A 1 295 ? 17.119 17.419 -13.815 1.00 53.09 295 PRO A CA 1
ATOM 2317 C C . PRO A 1 295 ? 17.776 18.803 -13.715 1.00 53.09 295 PRO A C 1
ATOM 2319 O O . PRO A 1 295 ? 17.380 19.639 -12.896 1.00 53.09 295 PRO A O 1
ATOM 2322 N N . ASP A 1 296 ? 18.782 19.042 -14.549 1.00 51.03 296 ASP A N 1
ATOM 2323 C CA . ASP A 1 296 ? 19.632 20.233 -14.557 1.00 51.03 296 ASP A CA 1
ATOM 2324 C C . ASP A 1 296 ? 18.870 21.475 -15.078 1.00 51.03 296 ASP A C 1
ATOM 2326 O O . ASP A 1 296 ? 19.104 21.968 -16.172 1.00 51.03 296 ASP A O 1
ATOM 2330 N N . THR A 1 297 ? 17.868 21.970 -14.337 1.00 39.88 297 THR A N 1
ATOM 2331 C CA . THR A 1 297 ? 17.149 23.227 -14.638 1.00 39.88 297 THR A CA 1
ATOM 2332 C C . THR A 1 297 ? 16.543 23.867 -13.383 1.00 39.88 297 THR A C 1
ATOM 2334 O O . THR A 1 297 ? 15.371 23.681 -13.087 1.00 39.88 297 THR A O 1
ATOM 2337 N N . GLY A 1 298 ? 17.316 24.676 -12.648 1.00 40.56 298 GLY A N 1
ATOM 2338 C CA . GLY A 1 298 ? 16.868 25.901 -11.945 1.00 40.56 298 GLY A CA 1
ATOM 2339 C C . GLY A 1 298 ? 15.623 25.916 -11.028 1.00 40.56 298 GLY A C 1
ATOM 2340 O O . GLY A 1 298 ? 15.265 26.989 -10.542 1.00 40.56 298 GLY A O 1
ATOM 2341 N N . ARG A 1 299 ? 14.937 24.803 -10.758 1.00 33.00 299 ARG A N 1
ATOM 2342 C CA . ARG A 1 299 ? 13.754 24.721 -9.893 1.00 33.00 299 ARG A CA 1
ATOM 2343 C C . ARG A 1 299 ? 13.821 23.460 -9.046 1.00 33.00 299 ARG A C 1
ATOM 2345 O O . ARG A 1 299 ? 13.442 22.369 -9.459 1.00 33.00 299 ARG A O 1
ATOM 2352 N N . ALA A 1 300 ? 14.282 23.656 -7.817 1.00 41.25 300 ALA A N 1
ATOM 2353 C CA . ALA A 1 300 ? 14.191 22.696 -6.734 1.00 41.25 300 ALA A CA 1
ATOM 2354 C C . ALA A 1 300 ? 12.734 22.264 -6.521 1.00 41.25 300 ALA A C 1
ATOM 2356 O O . ALA A 1 300 ? 11.958 23.027 -5.960 1.00 41.25 300 ALA A O 1
ATOM 2357 N N . THR A 1 301 ? 12.372 21.057 -6.960 1.00 35.44 301 THR A N 1
ATOM 2358 C CA . THR A 1 301 ? 11.185 20.325 -6.475 1.00 35.44 301 THR A CA 1
ATOM 2359 C C . THR A 1 301 ? 11.339 18.803 -6.627 1.00 35.44 301 THR A C 1
ATOM 2361 O O . THR A 1 301 ? 10.399 18.131 -7.008 1.00 35.44 301 THR A O 1
ATOM 2364 N N . VAL A 1 302 ? 12.509 18.241 -6.297 1.00 40.34 302 VAL A N 1
ATOM 2365 C CA . VAL A 1 302 ? 12.653 16.895 -5.695 1.00 40.34 302 VAL A CA 1
ATOM 2366 C C . VAL A 1 302 ? 13.923 16.951 -4.834 1.00 40.34 302 VAL A C 1
ATOM 2368 O O . VAL A 1 302 ? 15.008 17.244 -5.337 1.00 40.34 302 VAL A O 1
ATOM 2371 N N . SER A 1 303 ? 13.788 16.787 -3.517 1.00 44.62 303 SER A N 1
ATOM 2372 C CA . SER A 1 303 ? 14.885 16.935 -2.548 1.00 44.62 303 SER A CA 1
ATOM 2373 C C . SER A 1 303 ? 15.992 15.895 -2.761 1.00 44.62 303 SER A C 1
ATOM 2375 O O . SER A 1 303 ? 15.805 14.716 -2.470 1.00 44.62 303 SER A O 1
ATOM 2377 N N . GLY A 1 304 ? 17.155 16.352 -3.230 1.00 48.53 304 GLY A N 1
ATOM 2378 C CA . GLY A 1 304 ? 18.347 15.531 -3.511 1.00 48.53 304 GLY A CA 1
ATOM 2379 C C . GLY A 1 304 ? 19.393 16.252 -4.376 1.00 48.53 304 GLY A C 1
ATOM 2380 O O . GLY A 1 304 ? 20.585 15.964 -4.319 1.00 48.53 304 GLY A O 1
ATOM 2381 N N . ALA A 1 305 ? 18.954 17.274 -5.111 1.00 47.00 305 ALA A N 1
ATOM 2382 C CA . ALA A 1 305 ? 19.769 18.129 -5.966 1.00 47.00 305 ALA A CA 1
ATOM 2383 C C . ALA A 1 305 ? 20.842 18.945 -5.227 1.00 47.00 305 ALA A C 1
ATOM 2385 O O . ALA A 1 305 ? 20.504 19.803 -4.414 1.00 47.00 305 ALA A O 1
ATOM 2386 N N . GLY A 1 306 ? 22.126 18.746 -5.539 1.00 56.19 306 GLY A N 1
ATOM 2387 C CA . GLY A 1 306 ? 23.211 19.589 -5.012 1.00 56.19 306 GLY A CA 1
ATOM 2388 C C . GLY A 1 306 ? 23.570 19.332 -3.545 1.00 56.19 306 GLY A C 1
ATOM 2389 O O . GLY A 1 306 ? 24.144 20.201 -2.883 1.00 56.19 306 GLY A O 1
ATOM 2390 N N . LEU A 1 307 ? 23.232 18.151 -3.015 1.00 68.38 307 LEU A N 1
ATOM 2391 C CA . LEU A 1 307 ? 23.675 17.747 -1.685 1.00 68.38 307 LEU A CA 1
ATOM 2392 C C . LEU A 1 307 ? 25.205 17.755 -1.631 1.00 68.38 307 LEU A C 1
ATOM 2394 O O . LEU A 1 307 ? 25.878 17.082 -2.411 1.00 68.38 307 LEU A O 1
ATOM 2398 N N . ARG A 1 308 ? 25.754 18.515 -0.679 1.00 78.12 308 ARG A N 1
ATOM 2399 C CA . ARG A 1 308 ? 27.191 18.485 -0.393 1.00 78.12 308 ARG A CA 1
ATOM 2400 C C . ARG A 1 308 ? 27.602 17.042 -0.065 1.00 78.12 308 ARG A C 1
ATOM 2402 O O . ARG A 1 308 ? 26.839 16.382 0.650 1.00 78.12 308 ARG A O 1
ATOM 2409 N N . PRO A 1 309 ? 28.790 16.579 -0.498 1.00 81.88 309 PRO A N 1
ATOM 2410 C CA . PRO A 1 309 ? 29.263 15.215 -0.237 1.00 81.88 309 PRO A CA 1
ATOM 2411 C C . PRO A 1 309 ? 29.119 14.798 1.235 1.00 81.88 309 PRO A C 1
ATOM 2413 O O . PRO A 1 309 ? 28.560 13.752 1.535 1.00 81.88 309 PRO A O 1
ATOM 2416 N N . GLU A 1 310 ? 29.462 15.699 2.162 1.00 84.25 310 GLU A N 1
ATOM 2417 C CA . GLU A 1 310 ? 29.345 15.489 3.615 1.00 84.25 310 GLU A CA 1
ATOM 2418 C C . GLU A 1 310 ? 27.924 15.177 4.110 1.00 84.25 310 GLU A C 1
ATOM 2420 O O . GLU A 1 310 ? 27.735 14.535 5.144 1.00 84.25 310 GLU A O 1
ATOM 2425 N N . ILE A 1 311 ? 26.904 15.707 3.432 1.00 85.12 311 ILE A N 1
ATOM 2426 C CA . ILE A 1 311 ? 25.507 15.457 3.784 1.00 85.12 311 ILE A CA 1
ATOM 2427 C C . ILE A 1 311 ? 25.056 14.164 3.111 1.00 85.12 311 ILE A C 1
ATOM 2429 O O . ILE A 1 311 ? 24.387 13.365 3.759 1.00 85.12 311 ILE A O 1
ATOM 2433 N N . LYS A 1 312 ? 25.457 13.933 1.855 1.00 86.12 312 LYS A N 1
ATOM 2434 C CA . LYS A 1 312 ? 25.157 12.709 1.101 1.00 86.12 312 LYS A CA 1
ATOM 2435 C C . LYS A 1 312 ? 25.649 11.453 1.830 1.00 86.12 312 LYS A C 1
ATOM 2437 O O . LYS A 1 312 ? 24.875 10.511 1.981 1.00 86.12 312 LYS A O 1
ATOM 2442 N N . ASP A 1 313 ? 26.852 11.496 2.400 1.00 90.06 313 ASP A N 1
ATOM 2443 C CA . ASP A 1 313 ? 27.401 10.414 3.230 1.00 90.06 313 ASP A CA 1
ATOM 2444 C C . ASP A 1 313 ? 26.478 10.057 4.406 1.00 90.06 313 ASP A C 1
ATOM 2446 O O . ASP A 1 313 ? 26.279 8.884 4.717 1.00 90.06 313 ASP A O 1
ATOM 2450 N N . LYS A 1 314 ? 25.819 11.048 5.024 1.00 91.00 314 LYS A N 1
ATOM 2451 C CA . LYS A 1 314 ? 24.874 10.811 6.132 1.00 91.00 314 LYS A CA 1
ATOM 2452 C C . LYS A 1 314 ? 23.597 10.108 5.673 1.00 91.00 314 LYS A C 1
ATOM 2454 O O . LYS A 1 314 ? 23.063 9.301 6.428 1.00 91.00 314 LYS A O 1
ATOM 2459 N N . TYR A 1 315 ? 23.114 10.377 4.456 1.00 90.88 315 TYR A N 1
ATOM 2460 C CA . TYR A 1 315 ? 21.985 9.631 3.882 1.00 90.88 315 TYR A CA 1
ATOM 2461 C C . TYR A 1 315 ? 22.357 8.160 3.678 1.00 90.88 315 TYR A C 1
ATOM 2463 O O . TYR A 1 315 ? 21.613 7.272 4.095 1.00 90.88 315 TYR A O 1
ATOM 2471 N N . ILE A 1 316 ? 23.525 7.906 3.080 1.00 91.38 316 ILE A N 1
ATOM 2472 C CA . ILE A 1 316 ? 24.009 6.548 2.807 1.00 91.38 316 ILE A CA 1
ATOM 2473 C C . ILE A 1 316 ? 24.276 5.788 4.114 1.00 91.38 316 ILE A C 1
ATOM 2475 O O . ILE A 1 316 ? 23.929 4.613 4.230 1.00 91.38 316 ILE A O 1
ATOM 2479 N N . TRP A 1 317 ? 24.805 6.467 5.134 1.00 92.75 317 TRP A N 1
ATOM 2480 C CA . TRP A 1 317 ? 25.006 5.895 6.465 1.00 92.75 317 TRP A CA 1
ATOM 2481 C C . TRP A 1 317 ? 23.689 5.491 7.139 1.00 92.75 317 TRP A C 1
ATOM 2483 O O . TRP A 1 317 ? 23.588 4.413 7.722 1.00 92.75 317 TRP A O 1
ATOM 2493 N N . LEU A 1 318 ? 22.644 6.319 7.035 1.00 90.94 318 LEU A N 1
ATOM 2494 C CA . LEU A 1 318 ? 21.323 5.956 7.558 1.00 90.94 318 LEU A CA 1
ATOM 2495 C C . LEU A 1 318 ? 20.745 4.742 6.814 1.00 90.94 318 LEU A C 1
ATOM 2497 O O . LEU A 1 318 ? 20.202 3.846 7.458 1.00 90.94 318 LEU A O 1
ATOM 2501 N N . LEU A 1 319 ? 20.906 4.675 5.487 1.00 90.56 319 LEU A N 1
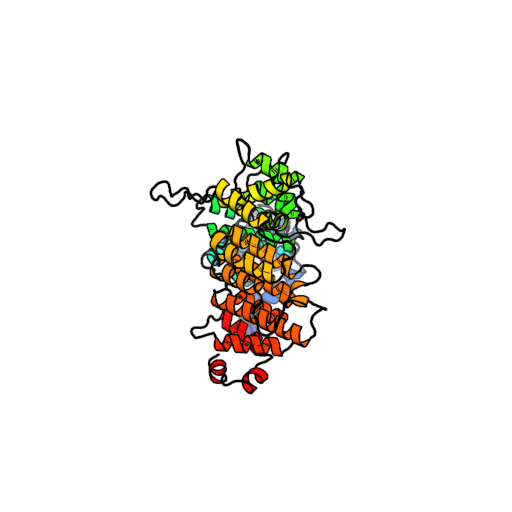ATOM 2502 C CA . LEU A 1 319 ? 20.475 3.530 4.676 1.00 90.56 319 LEU A CA 1
ATOM 2503 C C . LEU A 1 319 ? 21.182 2.230 5.075 1.00 90.56 319 LEU A C 1
ATOM 2505 O O . LEU A 1 319 ? 20.518 1.203 5.220 1.00 90.56 319 LEU A O 1
ATOM 2509 N N . SER A 1 320 ? 22.498 2.257 5.297 1.00 90.25 320 SER A N 1
ATOM 2510 C CA . SER A 1 320 ? 23.227 1.060 5.731 1.00 90.25 320 SER A CA 1
ATOM 2511 C C . SER A 1 320 ? 22.796 0.608 7.127 1.00 90.25 320 SER A C 1
ATOM 2513 O O . SER A 1 320 ? 22.636 -0.588 7.380 1.00 90.25 320 SER A O 1
ATOM 2515 N N . ARG A 1 321 ? 22.516 1.560 8.027 1.00 87.81 321 ARG A N 1
ATOM 2516 C CA . ARG A 1 321 ? 22.087 1.257 9.394 1.00 87.81 321 ARG A CA 1
ATOM 2517 C C . ARG A 1 321 ? 20.712 0.591 9.461 1.00 87.81 321 ARG A C 1
ATOM 2519 O O . ARG A 1 321 ? 20.509 -0.249 10.331 1.00 87.81 321 ARG A O 1
ATOM 2526 N N . ILE A 1 322 ? 19.801 0.926 8.547 1.00 86.75 322 ILE A N 1
ATOM 2527 C CA . ILE A 1 322 ? 18.457 0.325 8.450 1.00 86.75 322 ILE A CA 1
ATOM 2528 C C . ILE A 1 322 ? 18.524 -1.185 8.169 1.00 86.75 322 ILE A C 1
ATOM 2530 O O . ILE A 1 322 ? 17.676 -1.943 8.644 1.00 86.75 322 ILE A O 1
ATOM 2534 N N . VAL A 1 323 ? 19.526 -1.614 7.399 1.00 78.75 323 VAL A N 1
ATOM 2535 C CA . VAL A 1 323 ? 19.656 -2.979 6.868 1.00 78.75 323 VAL A CA 1
ATOM 2536 C C . VAL A 1 323 ? 20.314 -3.907 7.891 1.00 78.75 323 VAL A C 1
ATOM 2538 O O . VAL A 1 323 ? 19.829 -5.011 8.136 1.00 78.75 323 VAL A O 1
ATOM 2541 N N . SER A 1 324 ? 21.378 -3.440 8.546 1.00 66.50 324 SER A N 1
ATOM 2542 C CA . SER A 1 324 ? 22.247 -4.273 9.389 1.00 66.50 324 SER A CA 1
ATOM 2543 C C . SER A 1 324 ? 21.726 -4.597 10.791 1.00 66.50 324 SER A C 1
ATOM 2545 O O . SER A 1 324 ? 22.381 -5.325 11.527 1.00 66.50 324 SER A O 1
ATOM 2547 N N . THR A 1 325 ? 20.575 -4.069 11.206 1.00 57.50 325 THR A N 1
ATOM 2548 C CA . THR A 1 325 ? 19.997 -4.354 12.534 1.00 57.50 325 THR A CA 1
ATOM 2549 C C . THR A 1 325 ? 19.001 -5.512 12.529 1.00 57.50 325 THR A C 1
ATOM 2551 O O . THR A 1 325 ? 18.352 -5.763 13.539 1.00 57.50 325 THR A O 1
ATOM 2554 N N . THR A 1 326 ? 18.862 -6.228 11.413 1.00 51.41 326 THR A N 1
ATOM 2555 C CA . THR A 1 326 ? 18.059 -7.457 11.319 1.00 51.41 326 THR A CA 1
ATOM 2556 C C . THR A 1 326 ? 18.805 -8.664 11.908 1.00 51.41 326 THR A C 1
ATOM 2558 O O . THR A 1 326 ? 18.810 -9.748 11.342 1.00 51.41 326 THR A O 1
ATOM 2561 N N . SER A 1 327 ? 19.455 -8.504 13.065 1.00 40.00 327 SER A N 1
ATOM 2562 C CA . SER A 1 327 ? 19.947 -9.647 13.837 1.00 40.00 327 SER A CA 1
ATOM 2563 C C . SER A 1 327 ? 18.783 -10.220 14.644 1.00 40.00 327 SER A C 1
ATOM 2565 O O . SER A 1 327 ? 18.318 -9.589 15.596 1.00 40.00 327 SER A O 1
ATOM 2567 N N . ASN A 1 328 ? 18.305 -11.399 14.247 1.00 40.50 328 ASN A N 1
ATOM 2568 C CA . ASN A 1 328 ? 17.357 -12.209 15.009 1.00 40.50 328 ASN A CA 1
ATOM 2569 C C . ASN A 1 328 ? 17.766 -12.276 16.495 1.00 40.50 328 ASN A C 1
ATOM 2571 O O . ASN A 1 328 ? 18.886 -12.697 16.786 1.00 40.50 328 ASN A O 1
ATOM 2575 N N . PRO A 1 329 ? 16.873 -11.979 17.457 1.00 41.25 329 PRO A N 1
ATOM 2576 C CA . PRO A 1 329 ? 17.142 -12.242 18.874 1.00 41.25 329 PRO A CA 1
ATOM 2577 C C . PRO A 1 329 ? 17.227 -13.747 19.215 1.00 41.25 329 PRO A C 1
ATOM 2579 O O . PRO A 1 329 ? 17.546 -14.096 20.348 1.00 41.25 329 PRO A O 1
ATOM 2582 N N . LEU A 1 330 ? 16.957 -14.638 18.249 1.00 43.91 330 LEU A N 1
ATOM 2583 C CA . LEU A 1 330 ? 16.989 -16.100 18.394 1.00 43.91 330 LEU A CA 1
ATOM 2584 C C . LEU A 1 330 ? 18.286 -16.761 17.892 1.00 43.91 330 LEU A C 1
ATOM 2586 O O . LEU A 1 330 ? 18.551 -17.901 18.263 1.00 43.91 330 LEU A O 1
ATOM 2590 N N . ASP A 1 331 ? 19.132 -16.061 17.132 1.00 39.12 331 ASP A N 1
ATOM 2591 C CA . ASP A 1 331 ? 20.363 -16.637 16.569 1.00 39.12 331 ASP A CA 1
ATOM 2592 C C . ASP A 1 331 ? 21.582 -16.314 17.447 1.00 39.12 331 ASP A C 1
ATOM 2594 O O . ASP A 1 331 ? 22.558 -15.705 17.013 1.00 39.12 331 ASP A O 1
ATOM 2598 N N . SER A 1 332 ? 21.536 -16.724 18.720 1.00 39.12 332 SER A N 1
ATOM 2599 C CA . SER A 1 332 ? 22.729 -16.761 19.587 1.00 39.12 332 SER A CA 1
ATOM 2600 C C . SER A 1 332 ? 23.454 -18.113 19.550 1.00 39.12 332 SER A C 1
ATOM 2602 O O . SER A 1 332 ? 24.445 -18.314 20.252 1.00 39.12 332 SER A O 1
ATOM 2604 N N . SER A 1 333 ? 23.029 -19.036 18.681 1.00 40.97 333 SER A N 1
ATOM 2605 C CA . SER A 1 333 ? 23.720 -20.306 18.470 1.00 40.97 333 SER A CA 1
ATOM 2606 C C . SER A 1 333 ? 23.657 -20.770 17.015 1.00 40.97 333 SER A C 1
ATOM 2608 O O . SER A 1 333 ? 22.588 -21.099 16.514 1.00 40.97 333 SER A O 1
ATOM 2610 N N . SER A 1 334 ? 24.843 -20.907 16.412 1.00 36.59 334 SER A N 1
ATOM 2611 C CA . SER A 1 334 ? 25.176 -21.610 15.158 1.00 36.59 334 SER A CA 1
ATOM 2612 C C . SER A 1 334 ? 24.979 -20.866 13.825 1.00 36.59 334 SER A C 1
ATOM 2614 O O . SER A 1 334 ? 23.931 -20.936 13.197 1.00 36.59 334 SER A O 1
ATOM 2616 N N . SER A 1 335 ? 26.059 -20.243 13.330 1.00 33.00 335 SER A N 1
ATOM 2617 C CA . SER A 1 335 ? 26.761 -20.581 12.064 1.00 33.00 335 SER A CA 1
ATOM 2618 C C . SER A 1 335 ? 27.624 -19.395 11.580 1.00 33.00 335 SER A C 1
ATOM 2620 O O . SER A 1 335 ? 27.167 -18.255 11.623 1.00 33.00 335 SER A O 1
ATOM 2622 N N . PRO A 1 336 ? 28.864 -19.616 11.103 1.00 41.41 336 PRO A N 1
ATOM 2623 C CA . PRO A 1 336 ? 29.738 -18.558 10.608 1.00 41.41 336 PRO A CA 1
ATOM 2624 C C . PRO A 1 336 ? 29.451 -18.270 9.124 1.00 41.41 336 PRO A C 1
ATOM 2626 O O . PRO A 1 336 ? 30.094 -18.825 8.241 1.00 41.41 336 PRO A O 1
ATOM 2629 N N . SER A 1 337 ? 28.485 -17.397 8.840 1.00 38.00 337 SER A N 1
ATOM 2630 C CA . SER A 1 337 ? 28.321 -16.780 7.504 1.00 38.00 337 SER A CA 1
ATOM 2631 C C . SER A 1 337 ? 27.784 -15.341 7.552 1.00 38.00 337 SER A C 1
ATOM 2633 O O . SER A 1 337 ? 27.571 -14.711 6.524 1.00 38.00 337 SER A O 1
ATOM 2635 N N . THR A 1 338 ? 27.614 -14.779 8.749 1.00 45.38 338 THR A N 1
ATOM 2636 C CA . THR A 1 338 ? 27.021 -13.455 9.012 1.00 45.38 338 THR A CA 1
ATOM 2637 C C . THR A 1 338 ? 28.044 -12.311 9.064 1.00 45.38 338 THR A C 1
ATOM 2639 O O . THR A 1 338 ? 27.735 -11.229 9.557 1.00 45.38 338 THR A O 1
ATOM 2642 N N . ALA A 1 339 ? 29.273 -12.524 8.580 1.00 42.38 339 ALA A N 1
ATOM 2643 C CA . ALA A 1 339 ? 30.330 -11.506 8.608 1.00 42.38 339 ALA A CA 1
ATOM 2644 C C . ALA A 1 339 ? 30.109 -10.366 7.585 1.00 42.38 339 ALA A C 1
ATOM 2646 O O . ALA A 1 339 ? 30.527 -9.236 7.833 1.00 42.38 339 ALA A O 1
ATOM 2647 N N . ASP A 1 340 ? 29.386 -10.625 6.487 1.00 46.94 340 ASP A N 1
ATOM 2648 C CA . ASP A 1 340 ? 29.232 -9.683 5.362 1.00 46.94 340 ASP A CA 1
ATOM 2649 C C . ASP A 1 340 ? 28.070 -8.680 5.498 1.00 46.94 340 ASP A C 1
ATOM 2651 O O . ASP A 1 340 ? 27.910 -7.798 4.654 1.00 46.94 340 ASP A O 1
ATOM 2655 N N . GLN A 1 341 ? 27.264 -8.752 6.561 1.00 56.41 341 GLN A N 1
ATOM 2656 C CA . GLN A 1 341 ? 26.117 -7.848 6.776 1.00 56.41 341 GLN A CA 1
ATOM 2657 C C . GLN A 1 341 ? 26.379 -6.779 7.844 1.00 56.41 341 GLN A C 1
ATOM 2659 O O . GLN A 1 341 ? 25.452 -6.221 8.438 1.00 56.41 341 GLN A O 1
ATOM 2664 N N . THR A 1 342 ? 27.648 -6.453 8.092 1.00 68.19 342 THR A N 1
ATOM 2665 C CA . THR A 1 342 ? 27.986 -5.317 8.952 1.00 68.19 342 THR A CA 1
ATOM 2666 C C . THR A 1 342 ? 27.512 -4.000 8.312 1.00 68.19 342 THR A C 1
ATOM 2668 O O . THR A 1 342 ? 27.504 -3.862 7.080 1.00 68.19 342 THR A O 1
ATOM 2671 N N . PRO A 1 343 ? 27.094 -3.011 9.126 1.00 76.88 343 PRO A N 1
ATOM 2672 C CA . PRO A 1 343 ? 26.640 -1.709 8.624 1.00 76.88 343 PRO A CA 1
ATOM 2673 C C . PRO A 1 343 ? 27.728 -0.996 7.825 1.00 76.88 343 PRO A C 1
ATOM 2675 O O . PRO A 1 343 ? 27.415 -0.286 6.873 1.00 76.88 343 PRO A O 1
ATOM 2678 N N . ASP A 1 344 ? 28.993 -1.242 8.160 1.00 83.38 344 ASP A N 1
ATOM 2679 C CA . ASP A 1 344 ? 30.145 -0.628 7.505 1.00 83.38 344 ASP A CA 1
ATOM 2680 C C . ASP A 1 344 ? 30.406 -1.236 6.121 1.00 83.38 344 ASP A C 1
ATOM 2682 O O . ASP A 1 344 ? 30.677 -0.506 5.169 1.00 83.38 344 ASP A O 1
ATOM 2686 N N . HIS A 1 345 ? 30.243 -2.556 5.966 1.00 86.12 345 HIS A N 1
ATOM 2687 C CA . HIS A 1 345 ? 30.340 -3.206 4.657 1.00 86.12 345 HIS A CA 1
ATOM 2688 C C . HIS A 1 345 ? 29.189 -2.782 3.735 1.00 86.12 345 HIS A C 1
ATOM 2690 O O . HIS A 1 345 ? 29.408 -2.396 2.587 1.00 86.12 345 HIS A O 1
ATOM 2696 N N . THR A 1 346 ? 27.960 -2.759 4.260 1.00 88.31 346 THR A N 1
ATOM 2697 C CA . THR A 1 346 ? 26.782 -2.295 3.507 1.00 88.31 346 THR A CA 1
ATOM 2698 C C . THR A 1 346 ? 26.928 -0.824 3.105 1.00 88.31 346 THR A C 1
ATOM 2700 O O . THR A 1 346 ? 26.605 -0.453 1.977 1.00 88.31 346 THR A O 1
ATOM 2703 N N . TYR A 1 347 ? 27.466 0.010 4.000 1.00 91.62 347 TYR A N 1
ATOM 2704 C CA . TYR A 1 347 ? 27.796 1.406 3.717 1.00 91.62 347 TYR A CA 1
ATOM 2705 C C . TYR A 1 347 ? 28.809 1.529 2.576 1.00 91.62 347 TYR A C 1
ATOM 2707 O O . TYR A 1 347 ? 28.546 2.235 1.605 1.00 91.62 347 TYR A O 1
ATOM 2715 N N . ALA A 1 348 ? 29.930 0.804 2.653 1.00 91.50 348 ALA A N 1
ATOM 2716 C CA . ALA A 1 348 ? 30.966 0.831 1.625 1.00 91.50 348 ALA A CA 1
ATOM 2717 C C . ALA A 1 348 ? 30.412 0.448 0.244 1.00 91.50 348 ALA A C 1
ATOM 2719 O O . ALA A 1 348 ? 30.731 1.100 -0.747 1.00 91.50 348 ALA A O 1
ATOM 2720 N N . ARG A 1 349 ? 29.524 -0.551 0.186 1.00 93.00 349 ARG A N 1
ATOM 2721 C CA . ARG A 1 349 ? 28.878 -0.988 -1.058 1.00 93.00 349 ARG A CA 1
ATOM 2722 C C . ARG A 1 349 ? 27.874 0.024 -1.599 1.00 93.00 349 ARG A C 1
ATOM 2724 O O . ARG A 1 349 ? 27.843 0.243 -2.802 1.00 93.00 349 ARG A O 1
ATOM 2731 N N . LEU A 1 350 ? 27.086 0.679 -0.747 1.00 91.94 350 LEU A N 1
ATOM 2732 C CA . LEU A 1 350 ? 26.190 1.757 -1.186 1.00 91.94 350 LEU A CA 1
ATOM 2733 C C . LEU A 1 350 ? 26.973 2.952 -1.753 1.00 91.94 350 LEU A C 1
ATOM 2735 O O . LEU A 1 350 ? 26.566 3.522 -2.767 1.00 91.94 350 LEU A O 1
ATOM 2739 N N . VAL A 1 351 ? 28.101 3.306 -1.126 1.00 91.50 351 VAL A N 1
ATOM 2740 C CA . VAL A 1 351 ? 29.010 4.356 -1.616 1.00 91.50 351 VAL A CA 1
ATOM 2741 C C . VAL A 1 351 ? 29.671 3.947 -2.935 1.00 91.50 351 VAL A C 1
ATOM 2743 O O . VAL A 1 351 ? 29.748 4.759 -3.851 1.00 91.50 351 VAL A O 1
ATOM 2746 N N . ASP A 1 352 ? 30.148 2.706 -3.059 1.00 91.25 352 ASP A N 1
ATOM 2747 C CA . ASP A 1 352 ? 30.758 2.226 -4.306 1.00 91.25 352 ASP A CA 1
ATOM 2748 C C . ASP A 1 352 ? 29.735 2.160 -5.448 1.00 91.25 352 ASP A C 1
ATOM 2750 O O . ASP A 1 352 ? 30.022 2.600 -6.559 1.00 91.25 352 ASP A O 1
ATOM 2754 N N . LEU A 1 353 ? 28.510 1.705 -5.160 1.00 91.81 353 LEU A N 1
ATOM 2755 C CA . LEU A 1 353 ? 27.406 1.726 -6.116 1.00 91.81 353 LEU A CA 1
ATOM 2756 C C . LEU A 1 353 ? 27.139 3.152 -6.603 1.00 91.81 353 LEU A C 1
ATOM 2758 O O . LEU A 1 353 ? 27.086 3.386 -7.803 1.00 91.81 353 LEU A O 1
ATOM 2762 N N . GLU A 1 354 ? 27.015 4.114 -5.688 1.00 88.75 354 GLU A N 1
ATOM 2763 C CA . GLU A 1 354 ? 26.763 5.515 -6.039 1.00 88.75 354 GLU A CA 1
ATOM 2764 C C . GLU A 1 354 ? 27.821 6.082 -6.992 1.00 88.75 354 GLU A C 1
ATOM 2766 O O . GLU A 1 354 ? 27.459 6.722 -7.975 1.00 88.75 354 GLU A O 1
ATOM 2771 N N . LYS A 1 355 ? 29.104 5.782 -6.765 1.00 87.00 355 LYS A N 1
ATOM 2772 C CA . LYS A 1 355 ? 30.203 6.243 -7.629 1.00 87.00 355 LYS A CA 1
ATOM 2773 C C . LYS A 1 355 ? 30.200 5.604 -9.016 1.00 87.00 355 LYS A C 1
ATOM 2775 O O . LYS A 1 355 ? 30.727 6.193 -9.957 1.00 87.00 355 LYS A O 1
ATOM 2780 N N . ARG A 1 356 ? 29.670 4.385 -9.137 1.00 87.44 356 ARG A N 1
ATOM 2781 C CA . ARG A 1 356 ? 29.627 3.625 -10.395 1.00 87.44 356 ARG A CA 1
ATOM 2782 C C . ARG A 1 356 ? 28.416 3.952 -11.253 1.00 87.44 356 ARG A C 1
ATOM 2784 O O . ARG A 1 356 ? 28.458 3.678 -12.448 1.00 87.44 356 ARG A O 1
ATOM 2791 N N . LEU A 1 357 ? 27.348 4.492 -10.667 1.00 87.81 357 LEU A N 1
ATOM 2792 C CA . LEU A 1 357 ? 26.125 4.820 -11.389 1.00 87.81 357 LEU A CA 1
ATOM 2793 C C . LEU A 1 357 ? 26.274 6.174 -12.109 1.00 87.81 357 LEU A C 1
ATOM 2795 O O . LEU A 1 357 ? 26.326 7.217 -11.455 1.00 87.81 357 LEU A O 1
ATOM 2799 N N . PRO A 1 358 ? 26.329 6.197 -13.451 1.00 82.12 358 PRO A N 1
ATOM 2800 C CA . PRO A 1 358 ? 26.426 7.442 -14.207 1.00 82.12 358 PRO A CA 1
ATOM 2801 C C . PRO A 1 358 ? 25.114 8.234 -14.141 1.00 82.12 358 PRO A C 1
ATOM 2803 O O . PRO A 1 358 ? 24.026 7.659 -14.075 1.00 82.12 358 PRO A O 1
ATOM 2806 N N . VAL A 1 359 ? 25.214 9.565 -14.204 1.00 75.56 359 VAL A N 1
ATOM 2807 C CA . VAL A 1 359 ? 24.042 10.460 -14.209 1.00 75.56 359 VAL A CA 1
ATOM 2808 C C . VAL A 1 359 ? 23.309 10.371 -15.552 1.00 75.56 359 VAL A C 1
ATOM 2810 O O . VAL A 1 359 ? 22.121 10.092 -15.578 1.00 75.56 359 VAL A O 1
ATOM 2813 N N . GLN A 1 360 ? 24.014 10.493 -16.678 1.00 75.88 360 GLN A N 1
ATOM 2814 C CA . GLN A 1 360 ? 23.428 10.360 -18.019 1.00 75.88 360 GLN A CA 1
ATOM 2815 C C . GLN A 1 360 ? 24.132 9.249 -18.808 1.00 75.88 360 GLN A C 1
ATOM 2817 O O . GLN A 1 360 ? 24.967 9.538 -19.666 1.00 75.88 360 GLN A O 1
ATOM 2822 N N . PRO A 1 361 ? 23.853 7.969 -18.502 1.00 78.44 361 PRO A N 1
ATOM 2823 C CA . PRO A 1 361 ? 24.463 6.856 -19.219 1.00 78.44 361 PRO A CA 1
ATOM 2824 C C . PRO A 1 361 ? 24.073 6.846 -20.696 1.00 78.44 361 PRO A C 1
ATOM 2826 O O . PRO A 1 361 ? 22.891 6.856 -21.055 1.00 78.44 361 PRO A O 1
ATOM 2829 N N . ASN A 1 362 ? 25.072 6.707 -21.558 1.00 79.75 362 ASN A N 1
ATOM 2830 C CA . ASN A 1 362 ? 24.859 6.244 -22.923 1.00 79.75 362 ASN A CA 1
ATOM 2831 C C . ASN A 1 362 ? 24.694 4.703 -22.960 1.00 79.75 362 ASN A C 1
ATOM 2833 O O . ASN A 1 362 ? 24.815 4.009 -21.946 1.00 79.75 362 ASN A O 1
ATOM 2837 N N . ALA A 1 363 ? 24.417 4.136 -24.139 1.00 77.75 363 ALA A N 1
ATOM 2838 C CA . ALA A 1 363 ? 24.252 2.685 -24.289 1.00 77.75 363 ALA A CA 1
ATOM 2839 C C . ALA A 1 363 ? 25.503 1.876 -23.880 1.00 77.75 363 ALA A C 1
ATOM 2841 O O . ALA A 1 363 ? 25.372 0.788 -23.318 1.00 77.75 363 ALA A O 1
ATOM 2842 N N . THR A 1 364 ? 26.709 2.401 -24.122 1.00 82.00 364 THR A N 1
ATOM 2843 C CA . THR A 1 364 ? 27.964 1.741 -23.731 1.00 82.00 364 THR A CA 1
ATOM 2844 C C . THR A 1 364 ? 28.211 1.790 -22.225 1.00 82.00 364 THR A C 1
ATOM 2846 O O . THR A 1 364 ? 28.640 0.787 -21.659 1.00 82.00 364 THR A O 1
ATOM 2849 N N . ASP A 1 365 ? 27.867 2.895 -21.561 1.00 83.06 365 ASP A N 1
ATOM 2850 C CA . ASP A 1 365 ? 27.966 3.043 -20.109 1.00 83.06 365 ASP A CA 1
ATOM 2851 C C . ASP A 1 365 ? 27.038 2.036 -19.422 1.00 83.06 365 ASP A C 1
ATOM 2853 O O . ASP A 1 365 ? 27.445 1.342 -18.493 1.00 83.06 365 ASP A O 1
ATOM 2857 N N . PHE A 1 366 ? 25.811 1.875 -19.934 1.00 83.75 366 PHE A N 1
ATOM 2858 C CA . PHE A 1 366 ? 24.883 0.848 -19.456 1.00 83.75 366 PHE A CA 1
ATOM 2859 C C . PHE A 1 366 ? 25.451 -0.561 -19.591 1.00 83.75 366 PHE A C 1
ATOM 2861 O O . PHE A 1 366 ? 25.394 -1.332 -18.635 1.00 83.75 366 PHE A O 1
ATOM 2868 N N . ALA A 1 367 ? 26.007 -0.906 -20.754 1.00 81.19 367 ALA A N 1
ATOM 2869 C CA . ALA A 1 367 ? 26.589 -2.225 -20.975 1.00 81.19 367 ALA A CA 1
ATOM 2870 C C . ALA A 1 367 ? 27.749 -2.501 -20.001 1.00 81.19 367 ALA A C 1
ATOM 2872 O O . ALA A 1 367 ? 27.793 -3.567 -19.392 1.00 81.19 367 ALA A O 1
ATOM 2873 N N . GLN A 1 368 ? 28.634 -1.524 -19.781 1.00 84.56 368 GLN A N 1
ATOM 2874 C CA . GLN A 1 368 ? 29.772 -1.660 -18.865 1.00 84.56 368 GLN A CA 1
ATOM 2875 C C . GLN A 1 368 ? 29.345 -1.771 -17.396 1.00 84.56 368 GLN A C 1
ATOM 2877 O O . GLN A 1 368 ? 29.858 -2.613 -16.659 1.00 84.56 368 GLN A O 1
ATOM 2882 N N . VAL A 1 369 ? 28.394 -0.939 -16.968 1.00 86.56 369 VAL A N 1
ATOM 2883 C CA . VAL A 1 369 ? 27.936 -0.895 -15.573 1.00 86.56 369 VAL A CA 1
ATOM 2884 C C . VAL A 1 369 ? 27.055 -2.101 -15.243 1.00 86.56 369 VAL A C 1
ATOM 2886 O O . VAL A 1 369 ? 27.176 -2.660 -14.153 1.00 86.56 369 VAL A O 1
ATOM 2889 N N . SER A 1 370 ? 26.213 -2.550 -16.180 1.00 85.00 370 SER A N 1
ATOM 2890 C CA . SER A 1 370 ? 25.230 -3.619 -15.951 1.00 85.00 370 SER A CA 1
ATOM 2891 C C . SER A 1 370 ? 25.849 -4.920 -15.435 1.00 85.00 370 SER A C 1
ATOM 2893 O O . SER A 1 370 ? 25.366 -5.441 -14.433 1.00 85.00 370 SER A O 1
ATOM 2895 N N . GLY A 1 371 ? 26.951 -5.395 -16.028 1.00 86.38 371 GLY A N 1
ATOM 2896 C CA . GLY A 1 371 ? 27.636 -6.611 -15.572 1.00 86.38 371 GLY A CA 1
ATOM 2897 C C . GLY A 1 371 ? 28.097 -6.501 -14.118 1.00 86.38 371 GLY A C 1
ATOM 2898 O O . GLY A 1 371 ? 27.756 -7.339 -13.285 1.00 86.38 371 GLY A O 1
ATOM 2899 N N . THR A 1 372 ? 28.773 -5.397 -13.777 1.00 88.38 372 THR A N 1
ATOM 2900 C CA . THR A 1 372 ? 29.229 -5.157 -12.399 1.00 88.38 372 THR A CA 1
ATOM 2901 C C . THR A 1 372 ? 28.072 -5.013 -11.413 1.00 88.38 372 THR A C 1
ATOM 2903 O O . THR A 1 372 ? 28.148 -5.540 -10.307 1.00 88.38 372 THR A O 1
ATOM 2906 N N . VAL A 1 373 ? 26.976 -4.357 -11.809 1.00 90.81 373 VAL A N 1
ATOM 2907 C CA . VAL A 1 373 ? 25.780 -4.197 -10.971 1.00 90.81 373 VAL A CA 1
ATOM 2908 C C . VAL A 1 373 ? 25.150 -5.553 -10.664 1.00 90.81 373 VAL A C 1
ATOM 2910 O O . VAL A 1 373 ? 24.893 -5.858 -9.498 1.00 90.81 373 VAL A O 1
ATOM 2913 N N . ILE A 1 374 ? 24.954 -6.383 -11.690 1.00 89.94 374 ILE A N 1
ATOM 2914 C CA . ILE A 1 374 ? 24.325 -7.702 -11.572 1.00 89.94 374 ILE A CA 1
ATOM 2915 C C . ILE A 1 374 ? 25.149 -8.638 -10.681 1.00 89.94 374 ILE A C 1
ATOM 2917 O O . ILE A 1 374 ? 24.585 -9.330 -9.829 1.00 89.94 374 ILE A O 1
ATOM 2921 N N . GLU A 1 375 ? 26.470 -8.655 -10.851 1.00 88.06 375 GLU A N 1
ATOM 2922 C CA . GLU A 1 375 ? 27.361 -9.540 -10.096 1.00 88.06 375 GLU A CA 1
ATOM 2923 C C . GLU A 1 375 ? 27.590 -9.063 -8.659 1.00 88.06 375 GLU A C 1
ATOM 2925 O O . GLU A 1 375 ? 27.599 -9.876 -7.738 1.00 88.06 375 GLU A O 1
ATOM 2930 N N . GLN A 1 376 ? 27.768 -7.754 -8.454 1.00 88.12 376 GLN A N 1
ATOM 2931 C CA . GLN A 1 376 ? 28.311 -7.222 -7.203 1.00 88.12 376 GLN A CA 1
ATOM 2932 C C . GLN A 1 376 ? 27.319 -6.428 -6.361 1.00 88.12 376 GLN A C 1
ATOM 2934 O O . GLN A 1 376 ? 27.700 -6.036 -5.264 1.00 88.12 376 GLN A O 1
ATOM 2939 N N . PHE A 1 377 ? 26.099 -6.130 -6.825 1.00 90.94 377 PHE A N 1
ATOM 2940 C CA . PHE A 1 377 ? 25.174 -5.248 -6.091 1.00 90.94 377 PHE A CA 1
ATOM 2941 C C . PHE A 1 377 ? 23.719 -5.733 -6.033 1.00 90.94 377 PHE A C 1
ATOM 2943 O O . PHE A 1 377 ? 22.956 -5.233 -5.213 1.00 90.94 377 PHE A O 1
ATOM 2950 N N . LEU A 1 378 ? 23.301 -6.699 -6.855 1.00 92.62 378 LEU A N 1
ATOM 2951 C CA . LEU A 1 378 ? 21.911 -7.187 -6.862 1.00 92.62 378 LEU A CA 1
ATOM 2952 C C . LEU A 1 378 ? 21.629 -8.341 -5.884 1.00 92.62 378 LEU A C 1
ATOM 2954 O O . LEU A 1 378 ? 20.576 -8.964 -5.959 1.00 92.62 378 LEU A O 1
ATOM 2958 N N . ASP A 1 379 ? 22.542 -8.660 -4.979 1.00 90.06 379 ASP A N 1
ATOM 2959 C CA . ASP A 1 379 ? 22.379 -9.640 -3.893 1.00 90.06 379 ASP A CA 1
ATOM 2960 C C . ASP A 1 379 ? 21.585 -9.076 -2.697 1.00 90.06 379 ASP A C 1
ATOM 2962 O O . ASP A 1 379 ? 20.787 -9.795 -2.099 1.00 90.06 379 ASP A O 1
ATOM 2966 N N . LEU A 1 380 ? 21.751 -7.789 -2.360 1.00 89.62 380 LEU A N 1
ATOM 2967 C CA . LEU A 1 380 ? 21.035 -7.148 -1.251 1.00 89.62 380 LEU A CA 1
ATOM 2968 C C . LEU A 1 380 ? 19.811 -6.351 -1.743 1.00 89.62 380 LEU A C 1
ATOM 2970 O O . LEU A 1 380 ? 19.955 -5.492 -2.618 1.00 89.62 380 LEU A O 1
ATOM 2974 N N . PRO A 1 381 ? 18.622 -6.511 -1.120 1.00 91.06 381 PRO A N 1
ATOM 2975 C CA . PRO A 1 381 ? 17.406 -5.811 -1.545 1.00 91.06 381 PRO A CA 1
ATOM 2976 C C . PRO A 1 381 ? 17.527 -4.283 -1.554 1.00 91.06 381 PRO A C 1
ATOM 2978 O O . PRO A 1 381 ? 16.932 -3.625 -2.401 1.00 91.06 381 PRO A O 1
ATOM 2981 N N . ILE A 1 382 ? 18.298 -3.698 -0.629 1.00 90.62 382 ILE A N 1
ATOM 2982 C CA . ILE A 1 382 ? 18.485 -2.241 -0.553 1.00 90.62 382 ILE A CA 1
ATOM 2983 C C . ILE A 1 382 ? 19.314 -1.693 -1.723 1.00 90.62 382 ILE A C 1
ATOM 2985 O O . ILE A 1 382 ? 19.030 -0.607 -2.224 1.00 90.62 382 ILE A O 1
ATOM 2989 N N . LEU A 1 383 ? 20.312 -2.457 -2.178 1.00 93.50 383 LEU A N 1
ATOM 2990 C CA . LEU A 1 383 ? 21.165 -2.101 -3.308 1.00 93.50 383 LEU A CA 1
ATOM 2991 C C . LEU A 1 383 ? 20.372 -2.251 -4.608 1.00 93.50 383 LEU A C 1
ATOM 2993 O O . LEU A 1 383 ? 20.320 -1.318 -5.404 1.00 93.50 383 LEU A O 1
ATOM 2997 N N . ALA A 1 384 ? 19.646 -3.362 -4.766 1.00 94.94 384 ALA A N 1
ATOM 2998 C CA . ALA A 1 384 ? 18.713 -3.541 -5.874 1.00 94.94 384 ALA A CA 1
ATOM 2999 C C . ALA A 1 384 ? 17.654 -2.424 -5.910 1.00 94.94 384 ALA A C 1
ATOM 3001 O O . ALA A 1 384 ? 17.368 -1.862 -6.964 1.00 94.94 384 ALA A O 1
ATOM 3002 N N . ALA A 1 385 ? 17.124 -2.023 -4.753 1.00 94.12 385 ALA A N 1
ATOM 3003 C CA . ALA A 1 385 ? 16.193 -0.908 -4.638 1.00 94.12 385 ALA A CA 1
ATOM 3004 C C . ALA A 1 385 ? 16.801 0.441 -5.068 1.00 94.12 385 ALA A C 1
ATOM 3006 O O . ALA A 1 385 ? 16.105 1.223 -5.720 1.00 94.12 385 ALA A O 1
ATOM 3007 N N . ALA A 1 386 ? 18.069 0.712 -4.739 1.00 93.69 386 ALA A N 1
ATOM 3008 C CA . ALA A 1 386 ? 18.796 1.885 -5.230 1.00 93.69 386 ALA A CA 1
ATOM 3009 C C . ALA A 1 386 ? 18.956 1.856 -6.759 1.00 93.69 386 ALA A C 1
ATOM 3011 O O . ALA A 1 386 ? 18.706 2.865 -7.418 1.00 93.69 386 ALA A O 1
ATOM 3012 N N . VAL A 1 387 ? 19.270 0.689 -7.337 1.00 94.44 387 VAL A N 1
ATOM 3013 C CA . VAL A 1 387 ? 19.350 0.512 -8.797 1.00 94.44 387 VAL A CA 1
ATOM 3014 C C . VAL A 1 387 ? 17.993 0.753 -9.460 1.00 94.44 387 VAL A C 1
ATOM 3016 O O . VAL A 1 387 ? 17.946 1.446 -10.470 1.00 94.44 387 VAL A O 1
ATOM 3019 N N . VAL A 1 388 ? 16.875 0.280 -8.890 1.00 95.00 388 VAL A N 1
ATOM 3020 C CA . VAL A 1 388 ? 15.527 0.590 -9.420 1.00 95.00 388 VAL A CA 1
ATOM 3021 C C . VAL A 1 388 ? 15.275 2.099 -9.442 1.00 95.00 388 VAL A C 1
ATOM 3023 O O . VAL A 1 388 ? 14.727 2.612 -10.416 1.00 95.00 388 VAL A O 1
ATOM 3026 N N . VAL A 1 389 ? 15.658 2.820 -8.383 1.00 92.69 389 VAL A N 1
ATOM 3027 C CA . VAL A 1 389 ? 15.503 4.284 -8.307 1.00 92.69 389 VAL A CA 1
ATOM 3028 C C . VAL A 1 389 ? 16.337 4.983 -9.381 1.00 92.69 389 VAL A C 1
ATOM 3030 O O . VAL A 1 389 ? 15.810 5.842 -10.088 1.00 92.69 389 VAL A O 1
ATOM 3033 N N . TRP A 1 390 ? 17.592 4.572 -9.555 1.00 91.94 390 TRP A N 1
ATOM 3034 C CA . TRP A 1 390 ? 18.472 5.110 -10.590 1.00 91.94 390 TRP A CA 1
ATOM 3035 C C . TRP A 1 390 ? 17.972 4.800 -12.007 1.00 91.94 390 TRP A C 1
ATOM 3037 O O . TRP A 1 390 ? 17.871 5.704 -12.832 1.00 91.94 390 TRP A O 1
ATOM 3047 N N . VAL A 1 391 ? 17.570 3.555 -12.292 1.00 92.25 391 VAL A N 1
ATOM 3048 C CA . VAL A 1 391 ? 16.988 3.188 -13.593 1.00 92.25 391 VAL A CA 1
ATOM 3049 C C . VAL A 1 391 ? 15.746 4.031 -13.870 1.00 92.25 391 VAL A C 1
ATOM 3051 O O . VAL A 1 391 ? 15.600 4.568 -14.965 1.00 92.25 391 VAL A O 1
ATOM 3054 N N . ARG A 1 392 ? 14.864 4.206 -12.878 1.00 91.94 392 ARG A N 1
ATOM 3055 C CA . ARG A 1 392 ? 13.694 5.081 -13.021 1.00 91.94 392 ARG A CA 1
ATOM 3056 C C . ARG A 1 392 ? 14.101 6.504 -13.369 1.00 91.94 392 ARG A C 1
ATOM 3058 O O . ARG A 1 392 ? 13.496 7.057 -14.278 1.00 91.94 392 ARG A O 1
ATOM 3065 N N . TYR A 1 393 ? 15.109 7.071 -12.711 1.00 88.12 393 TYR A N 1
ATOM 3066 C CA . TYR A 1 393 ? 15.625 8.388 -13.075 1.00 88.12 393 TYR A CA 1
ATOM 3067 C C . TYR A 1 393 ? 16.056 8.437 -14.546 1.00 88.12 393 TYR A C 1
ATOM 3069 O O . TYR A 1 393 ? 15.522 9.247 -15.299 1.00 88.12 393 TYR A O 1
ATOM 3077 N N . VAL A 1 394 ? 16.921 7.520 -14.988 1.00 86.75 394 VAL A N 1
ATOM 3078 C CA . VAL A 1 394 ? 17.438 7.523 -16.367 1.00 86.75 394 VAL A CA 1
ATOM 3079 C C . VAL A 1 394 ? 16.323 7.391 -17.408 1.00 86.75 394 VAL A C 1
ATOM 3081 O O . VAL A 1 394 ? 16.362 8.028 -18.459 1.00 86.75 394 VAL A O 1
ATOM 3084 N N . LEU A 1 395 ? 15.302 6.579 -17.126 1.00 88.50 395 LEU A N 1
ATOM 3085 C CA . LEU A 1 395 ? 14.173 6.399 -18.037 1.00 88.50 395 LEU A CA 1
ATOM 3086 C C . LEU A 1 395 ? 13.285 7.649 -18.154 1.00 88.50 395 LEU A C 1
ATOM 3088 O O . LEU A 1 395 ? 12.603 7.794 -19.168 1.00 88.50 395 LEU A O 1
ATOM 3092 N N . HIS A 1 396 ? 13.294 8.532 -17.152 1.00 85.50 396 HIS A N 1
ATOM 3093 C CA . HIS A 1 396 ? 12.513 9.774 -17.123 1.00 85.50 396 HIS A CA 1
ATOM 3094 C C . HIS A 1 396 ? 13.328 11.026 -17.469 1.00 85.50 396 HIS A C 1
ATOM 3096 O O . HIS A 1 396 ? 12.732 12.072 -17.744 1.00 85.50 396 HIS A O 1
ATOM 3102 N N . ASP A 1 397 ? 14.659 10.935 -17.447 1.00 80.06 397 ASP A N 1
ATOM 3103 C CA . ASP A 1 397 ? 15.544 12.084 -17.614 1.00 80.06 397 ASP A CA 1
ATOM 3104 C C . ASP A 1 397 ? 15.324 12.789 -18.959 1.00 80.06 397 ASP A C 1
ATOM 3106 O O . ASP A 1 397 ? 15.005 12.155 -19.973 1.00 80.06 397 ASP A O 1
ATOM 3110 N N . GLU A 1 398 ? 15.434 14.120 -18.934 1.00 72.94 398 GLU A N 1
ATOM 3111 C CA . GLU A 1 398 ? 15.285 15.012 -20.095 1.00 72.94 398 GLU A CA 1
ATOM 3112 C C . GLU A 1 398 ? 14.127 14.639 -21.044 1.00 72.94 398 GLU A C 1
ATOM 3114 O O . GLU A 1 398 ? 14.282 14.541 -22.262 1.00 72.94 398 GLU A O 1
ATOM 3119 N N . ASN A 1 399 ? 12.930 14.426 -20.484 1.00 76.94 399 ASN A N 1
ATOM 3120 C CA . ASN A 1 399 ? 11.747 13.999 -21.238 1.00 76.94 399 ASN A CA 1
ATOM 3121 C C . ASN A 1 399 ? 11.968 12.672 -21.991 1.00 76.94 399 ASN A C 1
ATOM 3123 O O . ASN A 1 399 ? 11.610 12.540 -23.165 1.00 76.94 399 ASN A O 1
ATOM 3127 N N . HIS A 1 400 ? 12.487 11.672 -21.276 1.00 83.38 400 HIS A N 1
ATOM 3128 C CA . HIS A 1 400 ? 12.688 10.310 -21.772 1.00 83.38 400 HIS A CA 1
ATOM 3129 C C . HIS A 1 400 ? 13.756 10.221 -22.877 1.00 83.38 400 HIS A C 1
ATOM 3131 O O . HIS A 1 400 ? 13.604 9.466 -23.847 1.00 83.38 400 HIS A O 1
ATOM 3137 N N . TYR A 1 401 ? 14.849 10.980 -22.730 1.00 84.12 401 TYR A N 1
ATOM 3138 C CA . TYR A 1 401 ? 15.948 11.054 -23.702 1.00 84.12 401 TYR A CA 1
ATOM 3139 C C . TYR A 1 401 ? 16.492 9.675 -24.093 1.00 84.12 401 TYR A C 1
ATOM 3141 O O . TYR A 1 401 ? 16.724 9.408 -25.277 1.00 84.12 401 TYR A O 1
ATOM 3149 N N . TYR A 1 402 ? 16.628 8.773 -23.116 1.00 87.56 402 TYR A N 1
ATOM 3150 C CA . TYR A 1 402 ? 17.105 7.412 -23.347 1.00 87.56 402 TYR A CA 1
ATOM 3151 C C . TYR A 1 402 ? 16.309 6.701 -24.452 1.00 87.56 402 TYR A C 1
ATOM 3153 O O . TYR A 1 402 ? 16.891 6.137 -25.380 1.00 87.56 402 TYR A O 1
ATOM 3161 N N . TYR A 1 403 ? 14.977 6.772 -24.399 1.00 89.31 403 TYR A N 1
ATOM 3162 C CA . TYR A 1 403 ? 14.127 6.128 -25.396 1.00 89.31 403 TYR A CA 1
ATOM 3163 C C . TYR A 1 403 ? 14.227 6.808 -26.761 1.00 89.31 403 TYR A C 1
ATOM 3165 O O . TYR A 1 403 ? 14.307 6.115 -27.771 1.00 89.31 403 TYR A O 1
ATOM 3173 N N . GLY A 1 404 ? 14.284 8.143 -26.806 1.00 85.12 404 GLY A N 1
ATOM 3174 C CA . GLY A 1 404 ? 14.450 8.877 -28.065 1.00 85.12 404 GLY A CA 1
ATOM 3175 C C . GLY A 1 404 ? 15.743 8.513 -28.803 1.00 85.12 404 GLY A C 1
ATOM 3176 O O . GLY A 1 404 ? 15.754 8.409 -30.029 1.00 85.12 404 GLY A O 1
ATOM 3177 N N . THR A 1 405 ? 16.820 8.266 -28.059 1.00 85.94 405 THR A N 1
ATOM 3178 C CA . THR A 1 405 ? 18.150 8.035 -28.633 1.00 85.94 405 THR A CA 1
ATOM 3179 C C . THR A 1 405 ? 18.423 6.556 -28.900 1.00 85.94 405 THR A C 1
ATOM 3181 O O . THR A 1 405 ? 18.891 6.201 -29.989 1.00 85.94 405 THR A O 1
ATOM 3184 N N . TYR A 1 406 ? 18.096 5.676 -27.949 1.00 86.56 406 TYR A N 1
ATOM 3185 C CA . TYR A 1 406 ? 18.587 4.293 -27.924 1.00 86.56 406 TYR A CA 1
ATOM 3186 C C . TYR A 1 406 ? 17.517 3.224 -28.148 1.00 86.56 406 TYR A C 1
ATOM 3188 O O . TYR A 1 406 ? 17.877 2.083 -28.421 1.00 86.56 406 TYR A O 1
ATOM 3196 N N . PHE A 1 407 ? 16.219 3.542 -28.082 1.00 88.50 407 PHE A N 1
ATOM 3197 C CA . PHE A 1 407 ? 15.190 2.521 -28.294 1.00 88.50 407 PHE A CA 1
ATOM 3198 C C . PHE A 1 407 ? 15.205 2.008 -29.741 1.00 88.50 407 PHE A C 1
ATOM 3200 O O . PHE A 1 407 ? 15.156 2.791 -30.697 1.00 88.50 407 PHE A O 1
ATOM 3207 N N . ARG A 1 408 ? 15.266 0.685 -29.910 1.00 86.94 408 ARG A N 1
ATOM 3208 C CA . ARG A 1 408 ? 15.244 -0.008 -31.204 1.00 86.94 408 ARG A CA 1
ATOM 3209 C C . ARG A 1 408 ? 14.293 -1.200 -31.116 1.00 86.94 408 ARG A C 1
ATOM 3211 O O . ARG A 1 408 ? 14.201 -1.840 -30.082 1.00 86.94 408 ARG A O 1
ATOM 3218 N N . LEU A 1 409 ? 13.606 -1.514 -32.215 1.00 82.94 409 LEU A N 1
ATOM 3219 C CA . LEU A 1 409 ? 12.605 -2.593 -32.259 1.00 82.94 409 LEU A CA 1
ATOM 3220 C C . LEU A 1 409 ? 13.198 -4.002 -32.107 1.00 82.94 409 LEU A C 1
ATOM 3222 O O . LEU A 1 409 ? 12.483 -4.919 -31.721 1.00 82.94 409 LEU A O 1
ATOM 3226 N N . ALA A 1 410 ? 14.470 -4.181 -32.467 1.00 80.81 410 ALA A N 1
ATOM 3227 C CA . ALA A 1 410 ? 15.115 -5.491 -32.515 1.00 80.81 410 ALA A CA 1
ATOM 3228 C C . ALA A 1 410 ? 15.705 -5.936 -31.167 1.00 80.81 410 ALA A C 1
ATOM 3230 O O . ALA A 1 410 ? 16.063 -7.101 -31.022 1.00 80.81 410 ALA A O 1
ATOM 3231 N N . GLU A 1 411 ? 15.833 -5.027 -30.199 1.00 83.00 411 GLU A N 1
ATOM 3232 C CA . GLU A 1 411 ? 16.604 -5.255 -28.978 1.00 83.00 411 GLU A CA 1
ATOM 3233 C C . GLU A 1 411 ? 15.810 -4.818 -27.749 1.00 83.00 411 GLU A C 1
ATOM 3235 O O . GLU A 1 411 ? 15.153 -3.776 -27.750 1.00 83.00 411 GLU A O 1
ATOM 3240 N N . THR A 1 412 ? 15.892 -5.610 -26.678 1.00 85.19 412 THR A N 1
ATOM 3241 C CA . THR A 1 412 ? 15.319 -5.216 -25.387 1.00 85.19 412 THR A CA 1
ATOM 3242 C C . THR A 1 412 ? 16.260 -4.214 -24.717 1.00 85.19 412 THR A C 1
ATOM 3244 O O . THR A 1 412 ? 17.447 -4.512 -24.571 1.00 85.19 412 THR A O 1
ATOM 3247 N N . PRO A 1 413 ? 15.772 -3.037 -24.287 1.00 89.69 413 PRO A N 1
ATOM 3248 C CA . PRO A 1 413 ? 16.605 -2.062 -23.598 1.00 89.69 413 PRO A CA 1
ATOM 3249 C C . PRO A 1 413 ? 17.273 -2.636 -22.343 1.00 89.69 413 PRO A C 1
ATOM 3251 O O . PRO A 1 413 ? 16.609 -3.222 -21.490 1.00 89.69 413 PRO A O 1
ATOM 3254 N N . VAL A 1 414 ? 18.575 -2.386 -22.173 1.00 89.94 414 VAL A N 1
ATOM 3255 C CA . VAL A 1 414 ? 19.349 -2.819 -20.989 1.00 89.94 414 VAL A CA 1
ATOM 3256 C C . VAL A 1 414 ? 18.699 -2.404 -19.654 1.00 89.94 414 VAL A C 1
ATOM 3258 O O . VAL A 1 414 ? 18.668 -3.229 -18.740 1.00 89.94 414 VAL A O 1
ATOM 3261 N N . PRO A 1 415 ? 18.112 -1.196 -19.505 1.00 91.56 415 PRO A N 1
ATOM 3262 C CA . PRO A 1 415 ? 17.375 -0.836 -18.295 1.00 91.56 415 PRO A CA 1
ATOM 3263 C C . PRO A 1 415 ? 16.210 -1.778 -17.971 1.00 91.56 415 PRO A C 1
ATOM 3265 O O . PRO A 1 415 ? 15.930 -2.009 -16.799 1.00 91.56 415 PRO A O 1
ATOM 3268 N N . HIS A 1 416 ? 15.526 -2.326 -18.982 1.00 92.94 416 HIS A N 1
ATOM 3269 C CA . HIS A 1 416 ? 14.442 -3.294 -18.774 1.00 92.94 416 HIS A CA 1
ATOM 3270 C C . HIS A 1 416 ? 14.993 -4.633 -18.295 1.00 92.94 416 HIS A C 1
ATOM 3272 O O . HIS A 1 416 ? 14.473 -5.169 -17.326 1.00 92.94 416 HIS A O 1
ATOM 3278 N N . LEU A 1 417 ? 16.099 -5.106 -18.879 1.00 92.06 417 LEU A N 1
ATOM 3279 C CA . LEU A 1 417 ? 16.771 -6.337 -18.443 1.00 92.06 417 LEU A CA 1
ATOM 3280 C C . LEU A 1 417 ? 17.268 -6.243 -16.992 1.00 92.06 417 LEU A C 1
ATOM 3282 O O . LEU A 1 417 ? 17.145 -7.192 -16.225 1.00 92.06 417 LEU A O 1
ATOM 3286 N N . LEU A 1 418 ? 17.786 -5.080 -16.578 1.00 93.56 418 LEU A N 1
ATOM 3287 C CA . LEU A 1 418 ? 18.171 -4.848 -15.182 1.00 93.56 418 LEU A CA 1
ATOM 3288 C C . LEU A 1 418 ? 16.964 -4.903 -14.237 1.00 93.56 418 LEU A C 1
ATOM 3290 O O . LEU A 1 418 ? 17.054 -5.479 -13.155 1.00 93.56 418 LEU A O 1
ATOM 3294 N N . LEU A 1 419 ? 15.835 -4.308 -14.629 1.00 95.75 419 LEU A N 1
ATOM 3295 C CA . LEU A 1 419 ? 14.599 -4.362 -13.846 1.00 95.75 419 LEU A CA 1
ATOM 3296 C C . LEU A 1 419 ? 14.026 -5.784 -13.770 1.00 95.75 419 LEU A C 1
ATOM 3298 O O . LEU A 1 419 ? 13.530 -6.179 -12.714 1.00 95.75 419 LEU A O 1
ATOM 3302 N N . GLU A 1 420 ? 14.127 -6.550 -14.854 1.00 94.69 420 GLU A N 1
ATOM 3303 C CA . GLU A 1 420 ? 13.758 -7.963 -14.915 1.00 94.69 420 GLU A CA 1
ATOM 3304 C C . GLU A 1 420 ? 14.618 -8.812 -13.969 1.00 94.69 420 GLU A C 1
ATOM 3306 O O . GLU A 1 420 ? 14.066 -9.530 -13.136 1.00 94.69 420 GLU A O 1
ATOM 3311 N N . GLU A 1 421 ? 15.944 -8.659 -14.002 1.00 94.50 421 GLU A N 1
ATOM 3312 C CA . GLU A 1 421 ? 16.863 -9.375 -13.106 1.00 94.50 421 GLU A CA 1
ATOM 3313 C C . GLU A 1 421 ? 16.603 -9.030 -11.629 1.00 94.50 421 GLU A C 1
ATOM 3315 O O . GLU A 1 421 ? 16.600 -9.903 -10.757 1.00 94.50 421 GLU A O 1
ATOM 3320 N N . ILE A 1 422 ? 16.318 -7.757 -11.328 1.00 96.06 422 ILE A N 1
ATOM 3321 C CA . ILE A 1 422 ? 15.931 -7.330 -9.977 1.00 96.06 422 ILE A CA 1
ATOM 3322 C C . ILE A 1 422 ? 14.617 -7.989 -9.556 1.00 96.06 422 ILE A C 1
ATOM 3324 O O . ILE A 1 422 ? 14.505 -8.445 -8.418 1.00 96.06 422 ILE A O 1
ATOM 3328 N N . ALA A 1 423 ? 13.624 -8.044 -10.443 1.00 95.81 423 ALA A N 1
ATOM 3329 C CA . ALA A 1 423 ? 12.350 -8.680 -10.145 1.00 95.81 423 ALA A CA 1
ATOM 3330 C C . ALA A 1 423 ? 12.482 -10.196 -9.951 1.00 95.81 423 ALA A C 1
ATOM 3332 O O . ALA A 1 423 ? 11.814 -10.752 -9.079 1.00 95.81 423 ALA A O 1
ATOM 3333 N N . TYR A 1 424 ? 13.362 -10.849 -10.708 1.00 94.94 424 TYR A N 1
ATOM 3334 C CA . TYR A 1 424 ? 13.667 -12.266 -10.546 1.00 94.94 424 TYR A CA 1
ATOM 3335 C C . TYR A 1 424 ? 14.299 -12.554 -9.175 1.00 94.94 424 TYR A C 1
ATOM 3337 O O . TYR A 1 424 ? 13.851 -13.452 -8.461 1.00 94.94 424 TYR A O 1
ATOM 3345 N N . ARG A 1 425 ? 15.296 -11.758 -8.760 1.00 94.19 425 ARG A N 1
ATOM 3346 C CA . ARG A 1 425 ? 16.005 -11.956 -7.481 1.00 94.19 425 ARG A CA 1
ATOM 3347 C C . ARG A 1 425 ? 15.217 -11.501 -6.253 1.00 94.19 425 ARG A C 1
ATOM 3349 O O . ARG A 1 425 ? 15.368 -12.090 -5.185 1.00 94.19 425 ARG A O 1
ATOM 3356 N N . HIS A 1 426 ? 14.393 -10.457 -6.378 1.00 94.06 426 HIS A N 1
ATOM 3357 C CA . HIS A 1 426 ? 13.762 -9.779 -5.238 1.00 94.06 426 HIS A CA 1
ATOM 3358 C C . HIS A 1 426 ? 12.241 -9.650 -5.397 1.00 94.06 426 HIS A C 1
ATOM 3360 O O . HIS A 1 426 ? 11.751 -8.595 -5.815 1.00 94.06 426 HIS A O 1
ATOM 3366 N N . PRO A 1 427 ? 11.457 -10.651 -4.949 1.00 91.94 427 PRO A N 1
ATOM 3367 C CA . PRO A 1 427 ? 9.993 -10.587 -4.979 1.00 91.94 427 PRO A CA 1
ATOM 3368 C C . PRO A 1 427 ? 9.401 -9.356 -4.278 1.00 91.94 427 PRO A C 1
ATOM 3370 O O . PRO A 1 427 ? 8.407 -8.777 -4.713 1.00 91.94 427 PRO A O 1
ATOM 3373 N N . VAL A 1 428 ? 10.057 -8.880 -3.214 1.00 88.06 428 VAL A N 1
ATOM 3374 C CA . VAL A 1 428 ? 9.635 -7.687 -2.459 1.00 88.06 428 VAL A CA 1
ATOM 3375 C C . VAL A 1 428 ? 9.705 -6.387 -3.272 1.00 88.06 428 VAL A C 1
ATOM 3377 O O . VAL A 1 428 ? 9.056 -5.405 -2.912 1.00 88.06 428 VAL A O 1
ATOM 3380 N N . LEU A 1 429 ? 10.462 -6.364 -4.376 1.00 92.88 429 LEU A N 1
ATOM 3381 C CA . LEU A 1 429 ? 10.624 -5.194 -5.240 1.00 92.88 429 LEU A CA 1
ATOM 3382 C C . LEU A 1 429 ? 9.690 -5.198 -6.456 1.00 92.88 429 LEU A C 1
ATOM 3384 O O . LEU A 1 429 ? 9.643 -4.189 -7.161 1.00 92.88 429 LEU A O 1
ATOM 3388 N N . HIS A 1 430 ? 8.886 -6.250 -6.673 1.00 94.00 430 HIS A N 1
ATOM 3389 C CA . HIS A 1 430 ? 7.952 -6.339 -7.809 1.00 94.00 430 HIS A CA 1
ATOM 3390 C C . HIS A 1 430 ? 7.054 -5.109 -7.935 1.00 94.00 430 HIS A C 1
ATOM 3392 O O . HIS A 1 430 ? 6.884 -4.579 -9.028 1.00 94.00 430 HIS A O 1
ATOM 3398 N N . ALA A 1 431 ? 6.540 -4.590 -6.817 1.00 91.06 431 ALA A N 1
ATOM 3399 C CA . ALA A 1 431 ? 5.705 -3.390 -6.822 1.00 91.06 431 ALA A CA 1
ATOM 3400 C C . ALA A 1 431 ? 6.454 -2.135 -7.315 1.00 91.06 431 ALA A C 1
ATOM 3402 O O . ALA A 1 431 ? 5.870 -1.313 -8.023 1.00 91.06 431 ALA A O 1
ATOM 3403 N N . ARG A 1 432 ? 7.743 -1.989 -6.972 1.00 91.56 432 ARG A N 1
ATOM 3404 C CA . ARG A 1 432 ? 8.580 -0.860 -7.414 1.00 91.56 432 ARG A CA 1
ATOM 3405 C C . ARG A 1 432 ? 8.978 -0.993 -8.882 1.00 91.56 432 ARG A C 1
ATOM 3407 O O . ARG A 1 432 ? 8.924 -0.009 -9.615 1.00 91.56 432 ARG A O 1
ATOM 3414 N N . VAL A 1 433 ? 9.325 -2.203 -9.317 1.00 96.06 433 VAL A N 1
ATOM 3415 C CA . VAL A 1 433 ? 9.617 -2.496 -10.728 1.00 96.06 433 VAL A CA 1
ATOM 3416 C C . VAL A 1 433 ? 8.373 -2.254 -11.585 1.00 96.06 433 VAL A C 1
ATOM 3418 O O . VAL A 1 433 ? 8.422 -1.531 -12.578 1.00 96.06 433 VAL A O 1
ATOM 3421 N N . PHE A 1 434 ? 7.216 -2.747 -11.142 1.00 95.56 434 PHE A N 1
ATOM 3422 C CA . PHE A 1 434 ? 5.946 -2.501 -11.814 1.00 95.56 434 PHE A CA 1
ATOM 3423 C C . PHE A 1 434 ? 5.599 -1.011 -11.887 1.00 95.56 434 PHE A C 1
ATOM 3425 O O . PHE A 1 434 ? 5.073 -0.546 -12.898 1.00 95.56 434 PHE A O 1
ATOM 3432 N N . GLN A 1 435 ? 5.907 -0.235 -10.844 1.00 93.19 435 GLN A N 1
ATOM 3433 C CA . GLN A 1 435 ? 5.740 1.215 -10.885 1.00 93.19 435 GLN A CA 1
ATOM 3434 C C . GLN A 1 435 ? 6.584 1.855 -11.997 1.00 93.19 435 GLN A C 1
ATOM 3436 O O . GLN A 1 435 ? 6.040 2.667 -12.742 1.00 93.19 435 GLN A O 1
ATOM 3441 N N . ALA A 1 436 ? 7.849 1.453 -12.165 1.00 93.69 436 ALA A N 1
ATOM 3442 C CA . ALA A 1 436 ? 8.697 1.940 -13.256 1.00 93.69 436 ALA A CA 1
ATOM 3443 C C . ALA A 1 436 ? 8.065 1.666 -14.633 1.00 93.69 436 ALA A C 1
ATOM 3445 O O . ALA A 1 436 ? 7.957 2.566 -15.465 1.00 93.69 436 ALA A O 1
ATOM 3446 N N . TYR A 1 437 ? 7.561 0.446 -14.848 1.00 95.44 437 TYR A N 1
ATOM 3447 C CA . TYR A 1 437 ? 6.881 0.077 -16.094 1.00 95.44 437 TYR A CA 1
ATOM 3448 C C . TYR A 1 437 ? 5.607 0.886 -16.333 1.00 95.44 437 TYR A C 1
ATOM 3450 O O . TYR A 1 437 ? 5.363 1.340 -17.448 1.00 95.44 437 TYR A O 1
ATOM 3458 N N . ARG A 1 438 ? 4.798 1.119 -15.294 1.00 94.31 438 ARG A N 1
ATOM 3459 C CA . ARG A 1 438 ? 3.571 1.925 -15.402 1.00 94.31 438 ARG A CA 1
ATOM 3460 C C . ARG A 1 438 ? 3.845 3.367 -15.802 1.00 94.31 438 ARG A C 1
ATOM 3462 O O . ARG A 1 438 ? 3.057 3.942 -16.558 1.00 94.31 438 ARG A O 1
ATOM 3469 N N . GLU A 1 439 ? 4.909 3.946 -15.259 1.00 91.94 439 GLU A N 1
ATOM 3470 C CA . GLU A 1 439 ? 5.309 5.321 -15.541 1.00 91.94 439 GLU A CA 1
ATOM 3471 C C . GLU A 1 439 ? 5.705 5.466 -17.016 1.00 91.94 439 GLU A C 1
ATOM 3473 O O . GLU A 1 439 ? 5.120 6.293 -17.716 1.00 91.94 439 GLU A O 1
ATOM 3478 N N . VAL A 1 440 ? 6.556 4.568 -17.527 1.00 91.94 440 VAL A N 1
ATOM 3479 C CA . VAL A 1 440 ? 6.952 4.544 -18.947 1.00 91.94 440 VAL A CA 1
ATOM 3480 C C . VAL A 1 440 ? 5.765 4.246 -19.865 1.00 91.94 440 VAL A C 1
ATOM 3482 O O . VAL A 1 440 ? 5.574 4.929 -20.867 1.00 91.94 440 VAL A O 1
ATOM 3485 N N . PHE A 1 441 ? 4.930 3.259 -19.528 1.00 93.00 441 PHE A N 1
ATOM 3486 C CA . PHE A 1 441 ? 3.765 2.884 -20.339 1.00 93.00 441 PHE A CA 1
ATOM 3487 C C . PHE A 1 441 ? 2.798 4.057 -20.560 1.00 93.00 441 PHE A C 1
ATOM 3489 O O . PHE A 1 441 ? 2.196 4.194 -21.628 1.00 93.00 441 PHE A O 1
ATOM 3496 N N . SER A 1 442 ? 2.648 4.899 -19.534 1.00 90.00 442 SER A N 1
ATOM 3497 C CA . SER A 1 442 ? 1.743 6.053 -19.538 1.00 90.00 442 SER A CA 1
ATOM 3498 C C . SER A 1 442 ? 2.406 7.338 -20.055 1.00 90.00 442 SER A C 1
ATOM 3500 O O . SER A 1 442 ? 1.732 8.367 -20.155 1.00 90.00 442 SER A O 1
ATOM 3502 N N . ALA A 1 443 ? 3.708 7.305 -20.351 1.00 88.81 443 ALA A N 1
ATOM 3503 C CA . ALA A 1 443 ? 4.471 8.468 -20.771 1.00 88.81 443 ALA A CA 1
ATOM 3504 C C . ALA A 1 443 ? 4.137 8.892 -22.207 1.00 88.81 443 ALA A C 1
ATOM 3506 O O . ALA A 1 443 ? 3.867 8.077 -23.090 1.00 88.81 443 ALA A O 1
ATOM 3507 N N . LYS A 1 444 ? 4.202 10.203 -22.455 1.00 85.19 444 LYS A N 1
ATOM 3508 C CA . LYS A 1 444 ? 4.107 10.786 -23.798 1.00 85.19 444 LYS A CA 1
ATOM 3509 C C . LYS A 1 444 ? 5.496 11.224 -24.245 1.00 85.19 444 LYS A C 1
ATOM 3511 O O . LYS A 1 444 ? 5.947 12.308 -23.884 1.00 85.19 444 LYS A O 1
ATOM 3516 N N . ILE A 1 445 ? 6.170 10.370 -25.010 1.00 86.81 445 ILE A N 1
ATOM 3517 C CA . ILE A 1 445 ? 7.541 10.603 -25.470 1.00 86.81 445 ILE A CA 1
ATOM 3518 C C . ILE A 1 445 ? 7.485 11.197 -26.878 1.00 86.81 445 ILE A C 1
ATOM 3520 O O . ILE A 1 445 ? 7.389 10.484 -27.871 1.00 86.81 445 ILE A O 1
ATOM 3524 N N . ASN A 1 446 ? 7.518 12.527 -26.963 1.00 82.38 446 ASN A N 1
ATOM 3525 C CA . ASN A 1 446 ? 7.331 13.254 -28.227 1.00 82.38 446 ASN A CA 1
ATOM 3526 C C . ASN A 1 446 ? 8.447 13.011 -29.259 1.00 82.38 446 ASN A C 1
ATOM 3528 O O . ASN A 1 446 ? 8.257 13.293 -30.438 1.00 82.38 446 ASN A O 1
ATOM 3532 N N . THR A 1 447 ? 9.615 12.528 -28.826 1.00 85.31 447 THR A N 1
ATOM 3533 C CA . THR A 1 447 ? 10.751 12.208 -29.705 1.00 85.31 447 THR A CA 1
ATOM 3534 C C . THR A 1 447 ? 10.525 10.932 -30.516 1.00 85.31 447 THR A C 1
ATOM 3536 O O . THR A 1 447 ? 11.148 10.756 -31.561 1.00 85.31 447 THR A O 1
ATOM 3539 N N . LEU A 1 448 ? 9.622 10.054 -30.073 1.00 86.88 448 LEU A N 1
ATOM 3540 C CA . LEU A 1 448 ? 9.281 8.819 -30.764 1.00 86.88 448 LEU A CA 1
ATOM 3541 C C . LEU A 1 448 ? 8.021 9.009 -31.614 1.00 86.88 448 LEU A C 1
ATOM 3543 O O . LEU A 1 448 ? 6.997 9.511 -31.154 1.00 86.88 448 LEU A O 1
ATOM 3547 N N . GLY A 1 449 ? 8.078 8.555 -32.868 1.00 87.25 449 GLY A N 1
ATOM 3548 C CA . GLY A 1 449 ? 6.898 8.508 -33.732 1.00 87.25 449 GLY A CA 1
ATOM 3549 C C . GLY A 1 449 ? 5.834 7.524 -33.208 1.00 87.25 449 GLY A C 1
ATOM 3550 O O . GLY A 1 449 ? 6.178 6.590 -32.477 1.00 87.25 449 GLY A O 1
ATOM 3551 N N . PRO A 1 450 ? 4.556 7.656 -33.619 1.00 87.56 450 PRO A N 1
ATOM 3552 C CA . PRO A 1 450 ? 3.452 6.847 -33.089 1.00 87.56 450 PRO A CA 1
ATOM 3553 C C . PRO A 1 450 ? 3.685 5.330 -33.160 1.00 87.56 450 PRO A C 1
ATOM 3555 O O . PRO A 1 450 ? 3.426 4.624 -32.193 1.00 87.56 450 PRO A O 1
ATOM 3558 N N . ALA A 1 451 ? 4.250 4.830 -34.264 1.00 88.31 451 ALA A N 1
ATOM 3559 C CA . ALA A 1 451 ? 4.536 3.403 -34.431 1.00 88.31 451 ALA A CA 1
ATOM 3560 C C . ALA A 1 451 ? 5.586 2.879 -33.431 1.00 88.31 451 ALA A C 1
ATOM 3562 O O . ALA A 1 451 ? 5.414 1.803 -32.858 1.00 88.31 451 ALA A O 1
ATOM 3563 N N . LEU A 1 452 ? 6.656 3.648 -33.190 1.00 89.69 452 LEU A N 1
ATOM 3564 C CA . LEU A 1 452 ? 7.681 3.297 -32.201 1.00 89.69 452 LEU A CA 1
ATOM 3565 C C . LEU A 1 452 ? 7.141 3.406 -30.774 1.00 89.69 452 LEU A C 1
ATOM 3567 O O . LEU A 1 452 ? 7.495 2.582 -29.938 1.00 89.69 452 LEU A O 1
ATOM 3571 N N . MET A 1 453 ? 6.245 4.361 -30.508 1.00 91.38 453 MET A N 1
ATOM 3572 C CA . MET A 1 453 ? 5.554 4.461 -29.221 1.00 91.38 453 MET A CA 1
ATOM 3573 C C . MET A 1 453 ? 4.682 3.241 -28.936 1.00 91.38 453 MET A C 1
ATOM 3575 O O . MET A 1 453 ? 4.777 2.667 -27.854 1.00 91.38 453 MET A O 1
ATOM 3579 N N . THR A 1 454 ? 3.881 2.793 -29.906 1.00 90.69 454 THR A N 1
ATOM 3580 C CA . THR A 1 454 ? 3.088 1.566 -29.756 1.00 90.69 454 THR A CA 1
ATOM 3581 C C . THR A 1 454 ? 3.986 0.349 -29.544 1.00 90.69 454 THR A C 1
ATOM 3583 O O . THR A 1 454 ? 3.680 -0.500 -28.710 1.00 90.69 454 THR A O 1
ATOM 3586 N N . ALA A 1 455 ? 5.114 0.259 -30.254 1.00 91.56 455 ALA A N 1
ATOM 3587 C CA . ALA A 1 455 ? 6.062 -0.834 -30.066 1.00 91.56 455 ALA A CA 1
ATOM 3588 C C . ALA A 1 455 ? 6.736 -0.810 -28.684 1.00 91.56 45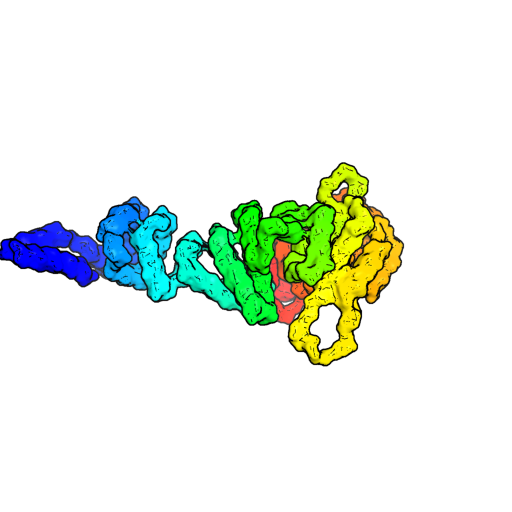5 ALA A C 1
ATOM 3590 O O . ALA A 1 455 ? 6.857 -1.856 -28.052 1.00 91.56 455 ALA A O 1
ATOM 3591 N N . LEU A 1 456 ? 7.105 0.371 -28.179 1.00 92.69 456 LEU A N 1
ATOM 3592 C CA . LEU A 1 456 ? 7.598 0.536 -26.812 1.00 92.69 456 LEU A CA 1
ATOM 3593 C C . LEU A 1 456 ? 6.538 0.103 -25.795 1.00 92.69 456 LEU A C 1
ATOM 3595 O O . LEU A 1 456 ? 6.845 -0.645 -24.876 1.00 92.69 456 LEU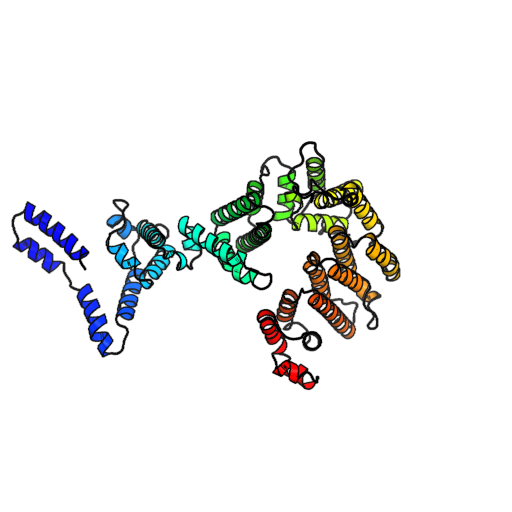 A O 1
ATOM 3599 N N . GLN A 1 457 ? 5.280 0.510 -25.971 1.00 93.69 457 GLN A N 1
ATOM 3600 C CA . GLN A 1 457 ? 4.190 0.095 -25.086 1.00 93.69 457 GLN A CA 1
ATOM 3601 C C . GLN A 1 457 ? 3.973 -1.422 -25.104 1.00 93.69 457 GLN A C 1
ATOM 3603 O O . GLN A 1 457 ? 3.778 -2.000 -24.039 1.00 93.69 457 GLN A O 1
ATOM 3608 N N . LYS A 1 458 ? 4.066 -2.080 -26.270 1.00 93.25 458 LYS A N 1
ATOM 3609 C CA . LYS A 1 458 ? 4.042 -3.552 -26.369 1.00 93.25 458 LYS A CA 1
ATOM 3610 C C . LYS A 1 458 ? 5.218 -4.192 -25.633 1.00 93.25 458 LYS A C 1
ATOM 3612 O O . LYS A 1 458 ? 4.996 -5.095 -24.839 1.00 93.25 458 LYS A O 1
ATOM 3617 N N . SER A 1 459 ? 6.430 -3.663 -25.808 1.00 93.38 459 SER A N 1
ATOM 3618 C CA . SER A 1 459 ? 7.616 -4.130 -25.082 1.00 93.38 459 SER A CA 1
ATOM 3619 C C . SER A 1 459 ? 7.445 -3.993 -23.564 1.00 93.38 459 SER A C 1
ATOM 3621 O O . SER A 1 459 ? 7.715 -4.936 -22.830 1.00 93.38 459 SER A O 1
ATOM 3623 N N . ILE A 1 460 ? 6.904 -2.874 -23.074 1.00 94.88 460 ILE A N 1
ATOM 3624 C CA . ILE A 1 460 ? 6.600 -2.694 -21.647 1.00 94.88 460 ILE A CA 1
ATOM 3625 C C . ILE A 1 460 ? 5.509 -3.663 -21.172 1.00 94.88 460 ILE A C 1
ATOM 3627 O O . ILE A 1 460 ? 5.587 -4.165 -20.052 1.00 94.88 460 ILE A O 1
ATOM 3631 N N . VAL A 1 461 ? 4.507 -3.954 -22.005 1.00 95.19 461 VAL A N 1
ATOM 3632 C CA . VAL A 1 461 ? 3.516 -4.999 -21.715 1.00 95.19 461 VAL A CA 1
ATOM 3633 C C . VAL A 1 461 ? 4.192 -6.365 -21.584 1.00 95.19 461 VAL A C 1
ATOM 3635 O O . VAL A 1 461 ? 3.896 -7.071 -20.628 1.00 95.19 461 VAL A O 1
ATOM 3638 N N . ASP A 1 462 ? 5.145 -6.710 -22.451 1.00 94.62 462 ASP A N 1
ATOM 3639 C CA . ASP A 1 462 ? 5.920 -7.952 -22.330 1.00 94.62 462 ASP A CA 1
ATOM 3640 C C . ASP A 1 462 ? 6.720 -8.000 -21.017 1.00 94.62 462 ASP A C 1
ATOM 3642 O O . ASP A 1 462 ? 6.702 -9.010 -20.318 1.00 94.62 462 ASP A O 1
ATOM 3646 N N . GLN A 1 463 ? 7.310 -6.879 -20.591 1.00 95.44 463 GLN A N 1
ATOM 3647 C CA . GLN A 1 463 ? 7.974 -6.783 -19.283 1.00 95.44 463 GLN A CA 1
ATOM 3648 C C . GLN A 1 463 ? 6.997 -6.943 -18.101 1.00 95.44 463 GLN A C 1
ATOM 3650 O O . GLN A 1 463 ? 7.328 -7.550 -17.079 1.00 95.44 463 GLN A O 1
ATOM 3655 N N . MET A 1 464 ? 5.764 -6.436 -18.224 1.00 96.00 464 MET A N 1
ATOM 3656 C CA . MET A 1 464 ? 4.705 -6.693 -17.240 1.00 96.00 464 MET A CA 1
ATOM 3657 C C . MET A 1 464 ? 4.309 -8.177 -17.225 1.00 96.00 464 MET A C 1
ATOM 3659 O O . MET A 1 464 ? 4.092 -8.735 -16.154 1.00 96.00 464 MET A O 1
ATOM 3663 N N . LEU A 1 465 ? 4.251 -8.842 -18.378 1.00 94.81 465 LEU A N 1
ATOM 3664 C CA . LEU A 1 465 ? 3.966 -10.277 -18.453 1.00 94.81 465 LEU A CA 1
ATOM 3665 C C . LEU A 1 465 ? 5.070 -11.107 -17.788 1.00 94.81 465 LEU A C 1
ATOM 3667 O O . LEU A 1 465 ? 4.753 -12.021 -17.030 1.00 94.81 465 LEU A O 1
ATOM 3671 N N . ASN A 1 466 ? 6.342 -10.730 -17.946 1.00 93.94 466 ASN A N 1
ATOM 3672 C CA . ASN A 1 466 ? 7.443 -11.375 -17.224 1.00 93.94 466 ASN A CA 1
ATOM 3673 C C . ASN A 1 466 ? 7.264 -11.236 -15.699 1.00 93.94 466 ASN A C 1
ATOM 3675 O O . ASN A 1 466 ? 7.377 -12.225 -14.978 1.00 93.94 466 ASN A O 1
ATOM 3679 N N . LEU A 1 467 ? 6.839 -10.074 -15.184 1.00 94.50 467 LEU A N 1
ATOM 3680 C CA . LEU A 1 467 ? 6.468 -9.944 -13.761 1.00 94.50 467 LEU A CA 1
ATOM 3681 C C . LEU A 1 467 ? 5.310 -10.866 -13.343 1.00 94.50 467 LEU A C 1
ATOM 3683 O O . LEU A 1 467 ? 5.277 -11.327 -12.199 1.00 94.50 467 LEU A O 1
ATOM 3687 N N . MET A 1 468 ? 4.356 -11.149 -14.239 1.00 93.69 468 MET A N 1
ATOM 3688 C CA . MET A 1 468 ? 3.293 -12.120 -13.957 1.00 93.69 468 MET A CA 1
ATOM 3689 C C . MET A 1 468 ? 3.863 -13.532 -13.783 1.00 93.69 468 MET A C 1
ATOM 3691 O O . MET A 1 468 ? 3.391 -14.241 -12.893 1.00 93.69 468 MET A O 1
ATOM 3695 N N . THR A 1 469 ? 4.896 -13.916 -14.548 1.00 92.06 469 THR A N 1
ATOM 3696 C CA . THR A 1 469 ? 5.583 -15.214 -14.375 1.00 92.06 469 THR A CA 1
ATOM 3697 C C . THR A 1 469 ? 6.254 -15.346 -13.009 1.00 92.06 469 THR A C 1
ATOM 3699 O O . THR A 1 469 ? 6.284 -16.434 -12.442 1.00 92.06 469 THR A O 1
ATOM 3702 N N . PHE A 1 470 ? 6.694 -14.231 -12.415 1.00 91.31 470 PHE A N 1
ATOM 3703 C CA . PHE A 1 470 ? 7.248 -14.194 -11.057 1.00 91.31 470 PHE A CA 1
ATOM 3704 C C . PHE A 1 470 ? 6.175 -14.154 -9.952 1.00 91.31 470 PHE A C 1
ATOM 3706 O O . PHE A 1 470 ? 6.502 -14.029 -8.773 1.00 91.31 470 PHE A O 1
ATOM 3713 N N . GLY A 1 471 ? 4.888 -14.253 -10.305 1.00 88.06 471 GLY A N 1
ATOM 3714 C CA . GLY A 1 471 ? 3.772 -14.300 -9.359 1.00 88.06 471 GLY A CA 1
ATOM 3715 C C . GLY A 1 471 ? 3.089 -12.955 -9.082 1.00 88.06 471 GLY A C 1
ATOM 3716 O O . GLY A 1 471 ? 2.126 -12.912 -8.313 1.00 88.06 471 GLY A O 1
ATOM 3717 N N . TYR A 1 472 ? 3.492 -11.856 -9.733 1.00 91.19 472 TYR A N 1
ATOM 3718 C CA . TYR A 1 472 ? 2.901 -10.522 -9.532 1.00 91.19 472 TYR A CA 1
ATOM 3719 C C . TYR A 1 472 ? 1.684 -10.251 -10.444 1.00 91.19 472 TYR A C 1
ATOM 3721 O O . TYR A 1 472 ? 1.565 -9.214 -11.090 1.00 91.19 472 TYR A O 1
ATOM 3729 N N . CYS A 1 473 ? 0.751 -11.203 -10.516 1.00 90.75 473 CYS A N 1
ATOM 3730 C CA . CYS A 1 473 ? -0.311 -11.241 -11.532 1.00 90.75 473 CYS A CA 1
ATOM 3731 C C . CYS A 1 473 ? -1.463 -10.231 -11.316 1.00 90.75 473 CYS A C 1
ATOM 3733 O O . CYS A 1 473 ? -1.795 -9.438 -12.200 1.00 90.75 473 CYS A O 1
ATOM 3735 N N . LEU A 1 474 ? -2.087 -10.223 -10.132 1.00 88.94 474 LEU A N 1
ATOM 3736 C CA . LEU A 1 474 ? -3.322 -9.456 -9.895 1.00 88.94 474 LEU A CA 1
ATOM 3737 C C . LEU A 1 474 ? -3.173 -7.930 -10.036 1.00 88.94 474 LEU A C 1
ATOM 3739 O O . LEU A 1 474 ? -4.048 -7.318 -10.657 1.00 88.94 474 LEU A O 1
ATOM 3743 N N . PRO A 1 475 ? -2.115 -7.281 -9.509 1.00 90.25 475 PRO A N 1
ATOM 3744 C CA . PRO A 1 475 ? -1.943 -5.837 -9.678 1.00 90.25 475 PRO A CA 1
ATOM 3745 C C . PRO A 1 475 ? -1.812 -5.423 -11.150 1.00 90.25 475 PRO A C 1
ATOM 3747 O O . PRO A 1 475 ? -2.276 -4.344 -11.526 1.00 90.25 475 PRO A O 1
ATOM 3750 N N . ILE A 1 476 ? -1.233 -6.295 -11.981 1.00 94.25 476 ILE A N 1
ATOM 3751 C CA . ILE A 1 476 ? -1.048 -6.081 -13.420 1.00 94.25 476 ILE A CA 1
ATOM 3752 C C . ILE A 1 476 ? -2.387 -6.180 -14.146 1.00 94.25 476 ILE A C 1
ATOM 3754 O O . ILE A 1 476 ? -2.768 -5.235 -14.838 1.00 94.25 476 ILE A O 1
ATOM 3758 N N . LEU A 1 477 ? -3.165 -7.240 -13.901 1.00 93.62 477 LEU A N 1
ATOM 3759 C CA . LEU A 1 477 ? -4.523 -7.370 -14.446 1.00 93.62 477 LEU A CA 1
ATOM 3760 C C . LEU A 1 477 ? -5.396 -6.167 -14.060 1.00 93.62 477 LEU A C 1
ATOM 3762 O O . LEU A 1 477 ? -6.042 -5.548 -14.902 1.00 93.62 477 LEU A O 1
ATOM 3766 N N . GLN A 1 478 ? -5.361 -5.752 -12.793 1.00 91.12 478 GLN A N 1
ATOM 3767 C CA . GLN A 1 478 ? -6.115 -4.580 -12.347 1.00 91.12 478 GLN A CA 1
ATOM 3768 C C . GLN A 1 478 ? -5.673 -3.279 -13.026 1.00 91.12 478 GLN A C 1
ATOM 3770 O O . GLN A 1 478 ? -6.499 -2.384 -13.211 1.00 91.12 478 GLN A O 1
ATOM 3775 N N . PHE A 1 479 ? -4.391 -3.132 -13.358 1.00 93.12 479 PHE A N 1
ATOM 3776 C CA . PHE A 1 479 ? -3.889 -1.969 -14.082 1.00 93.12 479 PHE A CA 1
ATOM 3777 C C . PHE A 1 479 ? -4.363 -1.969 -15.537 1.00 93.12 479 PHE A C 1
ATOM 3779 O O . PHE A 1 479 ? -4.946 -0.972 -15.965 1.00 93.12 479 PHE A O 1
ATOM 3786 N N . ILE A 1 480 ? -4.199 -3.084 -16.258 1.00 94.56 480 ILE A N 1
ATOM 3787 C CA . ILE A 1 480 ? -4.646 -3.215 -17.653 1.00 94.56 480 ILE A CA 1
ATOM 3788 C C . ILE A 1 480 ? -6.151 -2.971 -17.751 1.00 94.56 480 ILE A C 1
ATOM 3790 O O . ILE A 1 480 ? -6.570 -2.104 -18.514 1.00 94.56 480 ILE A O 1
ATOM 3794 N N . LYS A 1 481 ? -6.953 -3.593 -16.879 1.00 92.25 481 LYS A N 1
ATOM 3795 C CA . LYS A 1 481 ? -8.404 -3.363 -16.786 1.00 92.25 481 LYS A CA 1
ATOM 3796 C C . LYS A 1 481 ? -8.772 -1.880 -16.654 1.00 92.25 481 LYS A C 1
ATOM 3798 O O . LYS A 1 481 ? -9.727 -1.408 -17.267 1.00 92.25 481 LYS A O 1
ATOM 3803 N N . ARG A 1 482 ? -8.030 -1.113 -15.846 1.00 91.19 482 ARG A N 1
ATOM 3804 C CA . ARG A 1 482 ? -8.287 0.330 -15.658 1.00 91.19 482 ARG A CA 1
ATOM 3805 C C . ARG A 1 482 ? -7.904 1.158 -16.879 1.00 91.19 482 ARG A C 1
ATOM 3807 O O . ARG A 1 482 ? -8.521 2.196 -17.122 1.00 91.19 482 ARG A O 1
ATOM 3814 N N . VAL A 1 483 ? -6.866 0.748 -17.600 1.00 91.75 483 VAL A N 1
ATOM 3815 C CA . VAL A 1 483 ? -6.270 1.536 -18.680 1.00 91.75 483 VAL A CA 1
ATOM 3816 C C . VAL A 1 483 ? -6.809 1.142 -20.058 1.00 91.75 483 VAL A C 1
ATOM 3818 O O . VAL A 1 483 ? -6.799 1.991 -20.942 1.00 91.75 483 VAL A O 1
ATOM 3821 N N . GLN A 1 484 ? -7.398 -0.049 -20.223 1.00 90.50 484 GLN A N 1
ATOM 3822 C CA . GLN A 1 484 ? -7.899 -0.579 -21.504 1.00 90.50 484 GLN A CA 1
ATOM 3823 C C . GLN A 1 484 ? -8.839 0.369 -22.261 1.00 90.50 484 GLN A C 1
ATOM 3825 O O . GLN A 1 484 ? -8.828 0.407 -23.479 1.00 90.50 484 GLN A O 1
ATOM 3830 N N . ARG A 1 485 ? -9.617 1.198 -21.550 1.00 87.94 485 ARG A N 1
ATOM 3831 C CA . ARG A 1 485 ? -10.527 2.183 -22.167 1.00 87.94 485 ARG A CA 1
ATOM 3832 C C . ARG A 1 485 ? -9.818 3.411 -22.755 1.00 87.94 485 ARG A C 1
ATOM 3834 O O . ARG A 1 485 ? -10.463 4.228 -23.398 1.00 87.94 485 ARG A O 1
ATOM 3841 N N . LYS A 1 486 ? -8.535 3.606 -22.442 1.00 88.06 486 LYS A N 1
ATOM 3842 C CA . LYS A 1 486 ? -7.740 4.793 -22.798 1.00 88.06 486 LYS A CA 1
ATOM 3843 C C . LYS A 1 486 ? -6.608 4.492 -23.778 1.00 88.06 486 LYS A C 1
ATOM 3845 O O . LYS A 1 486 ? -5.998 5.437 -24.270 1.00 88.06 486 LYS A O 1
ATOM 3850 N N . ILE A 1 487 ? -6.290 3.220 -23.992 1.00 89.12 487 ILE A N 1
ATOM 3851 C CA . ILE A 1 487 ? -5.197 2.777 -24.862 1.00 89.12 487 ILE A CA 1
ATOM 3852 C C . ILE A 1 487 ? -5.745 2.171 -26.148 1.00 89.12 487 ILE A C 1
ATOM 3854 O O . ILE A 1 487 ? -6.934 1.882 -26.247 1.00 89.12 487 ILE A O 1
ATOM 3858 N N . ASP A 1 488 ? -4.860 2.010 -27.127 1.00 86.25 488 ASP A N 1
ATOM 3859 C CA . ASP A 1 488 ? -5.166 1.363 -28.398 1.00 86.25 488 ASP A CA 1
ATOM 3860 C C . ASP A 1 488 ? -5.583 -0.104 -28.190 1.00 86.25 488 ASP A C 1
ATOM 3862 O O . ASP A 1 488 ? -4.956 -0.830 -27.412 1.00 86.25 488 ASP A O 1
ATOM 3866 N N . GLU A 1 489 ? -6.621 -0.544 -28.906 1.00 89.62 489 GLU A N 1
ATOM 3867 C CA . GLU A 1 489 ? -7.155 -1.909 -28.828 1.00 89.62 489 GLU A CA 1
ATOM 3868 C C . GLU A 1 489 ? -6.068 -2.964 -29.084 1.00 89.62 489 GLU A C 1
ATOM 3870 O O . GLU A 1 489 ? -6.026 -3.995 -28.412 1.00 89.62 489 GLU A O 1
ATOM 3875 N N . SER A 1 490 ? -5.117 -2.676 -29.979 1.00 90.94 490 SER A N 1
ATOM 3876 C CA . SER A 1 490 ? -4.017 -3.582 -30.315 1.00 90.94 490 SER A CA 1
ATOM 3877 C C . SER A 1 490 ? -3.092 -3.897 -29.134 1.00 90.94 490 SER A C 1
ATOM 3879 O O . SER A 1 490 ? -2.451 -4.950 -29.135 1.00 90.94 490 SER A O 1
ATOM 3881 N N . LEU A 1 491 ? -3.018 -3.028 -28.118 1.00 92.81 491 LEU A N 1
ATOM 3882 C CA . LEU A 1 491 ? -2.256 -3.280 -26.891 1.00 92.81 491 LEU A CA 1
ATOM 3883 C C . LEU A 1 491 ? -2.994 -4.247 -25.969 1.00 92.81 491 LEU A C 1
ATOM 3885 O O . LEU A 1 491 ? -2.379 -5.159 -25.419 1.00 92.81 491 LEU A O 1
ATOM 3889 N N . THR A 1 492 ? -4.310 -4.077 -25.827 1.00 93.38 492 THR A N 1
ATOM 3890 C CA . THR A 1 492 ? -5.149 -4.999 -25.052 1.00 93.38 492 THR A CA 1
ATOM 3891 C C . THR A 1 492 ? -5.195 -6.374 -25.713 1.00 93.38 492 THR A C 1
ATOM 3893 O O . THR A 1 492 ? -5.026 -7.376 -25.024 1.00 93.38 492 THR A O 1
ATOM 3896 N N . VAL A 1 493 ? -5.320 -6.432 -27.043 1.00 92.25 493 VAL A N 1
ATOM 3897 C CA . VAL A 1 493 ? -5.246 -7.684 -27.814 1.00 92.25 493 VAL A CA 1
ATOM 3898 C C . VAL A 1 493 ? -3.889 -8.368 -27.627 1.00 92.25 493 VAL A C 1
ATOM 3900 O O . VAL A 1 493 ? -3.849 -9.565 -27.345 1.00 92.25 493 VAL A O 1
ATOM 3903 N N . HIS A 1 494 ? -2.779 -7.620 -27.724 1.00 93.31 494 HIS A N 1
ATOM 3904 C CA . HIS A 1 494 ? -1.430 -8.155 -27.481 1.00 93.31 494 HIS A CA 1
ATOM 3905 C C . HIS A 1 494 ? -1.304 -8.745 -26.074 1.00 93.31 494 HIS A C 1
ATOM 3907 O O . HIS A 1 494 ? -0.871 -9.885 -25.927 1.00 93.31 494 HIS A O 1
ATOM 3913 N N . PHE A 1 495 ? -1.747 -8.008 -25.052 1.00 95.00 495 PHE A N 1
ATOM 3914 C CA . PHE A 1 495 ? -1.739 -8.478 -23.667 1.00 95.00 495 PHE A CA 1
ATOM 3915 C C . PHE A 1 495 ? -2.538 -9.776 -23.497 1.00 95.00 495 PHE A C 1
ATOM 3917 O O . PHE A 1 495 ? -1.992 -10.764 -23.015 1.00 95.00 495 PHE A O 1
ATOM 3924 N N . VAL A 1 496 ? -3.809 -9.795 -23.916 1.00 93.44 496 VAL A N 1
ATOM 3925 C CA . VAL A 1 496 ? -4.695 -10.960 -23.752 1.00 93.44 496 VAL A CA 1
ATOM 3926 C C . VAL A 1 496 ? -4.112 -12.185 -24.445 1.00 93.44 496 VAL A C 1
ATOM 3928 O O . VAL A 1 496 ? -4.030 -13.245 -23.831 1.00 93.44 496 VAL A O 1
ATOM 3931 N N . ARG A 1 497 ? -3.645 -12.038 -25.690 1.00 91.75 497 ARG A N 1
ATOM 3932 C CA . ARG A 1 497 ? -3.041 -13.142 -26.439 1.00 91.75 497 ARG A CA 1
ATOM 3933 C C . ARG A 1 497 ? -1.854 -13.740 -25.688 1.00 91.75 497 ARG A C 1
ATOM 3935 O O . ARG A 1 497 ? -1.821 -14.942 -25.457 1.00 91.75 497 ARG A O 1
ATOM 3942 N N . ARG A 1 498 ? -0.903 -12.905 -25.270 1.00 92.75 498 ARG A N 1
ATOM 3943 C CA . ARG A 1 498 ? 0.302 -13.371 -24.576 1.00 92.75 498 ARG A CA 1
ATOM 3944 C C . ARG A 1 498 ? -0.013 -13.998 -23.216 1.00 92.75 498 ARG A C 1
ATOM 3946 O O . ARG A 1 498 ? 0.644 -14.957 -22.831 1.00 92.75 498 ARG A O 1
ATOM 3953 N N . VAL A 1 499 ? -1.025 -13.495 -22.502 1.00 92.44 499 VAL A N 1
ATOM 3954 C CA . VAL A 1 499 ? -1.511 -14.125 -21.263 1.00 92.44 499 VAL A CA 1
ATOM 3955 C C . VAL A 1 499 ? -2.071 -15.516 -21.554 1.00 92.44 499 VAL A C 1
ATOM 3957 O O . VAL A 1 499 ? -1.692 -16.460 -20.871 1.00 92.44 499 VAL A O 1
ATOM 3960 N N . LEU A 1 500 ? -2.923 -15.665 -22.573 1.00 88.88 500 LEU A N 1
ATOM 3961 C CA . LEU A 1 500 ? -3.507 -16.958 -22.951 1.00 88.88 500 LEU A CA 1
ATOM 3962 C C . LEU A 1 500 ? -2.455 -17.974 -23.426 1.00 88.88 500 LEU A C 1
ATOM 3964 O O . LEU A 1 500 ? -2.621 -19.161 -23.172 1.00 88.88 500 LEU A O 1
ATOM 3968 N N . GLU A 1 501 ? -1.372 -17.519 -24.063 1.00 88.62 501 GLU A N 1
ATOM 3969 C CA . GLU A 1 501 ? -0.226 -18.362 -24.450 1.00 88.62 501 GLU A CA 1
ATOM 3970 C C . GLU A 1 501 ? 0.583 -18.870 -23.237 1.00 88.62 501 GLU A C 1
ATOM 3972 O O . GLU A 1 501 ? 1.318 -19.847 -23.357 1.00 88.62 501 GLU A O 1
ATOM 3977 N N . MET A 1 502 ? 0.484 -18.204 -22.082 1.00 88.00 502 MET A N 1
ATOM 3978 C CA . MET A 1 502 ? 1.357 -18.427 -20.923 1.00 88.00 502 MET A CA 1
ATOM 3979 C C . MET A 1 502 ? 0.677 -19.156 -19.755 1.00 88.00 502 MET A C 1
ATOM 3981 O O . MET A 1 502 ? 1.366 -19.686 -18.885 1.00 88.00 502 MET A O 1
ATOM 3985 N N . ILE A 1 503 ? -0.656 -19.151 -19.682 1.00 87.06 503 ILE A N 1
ATOM 3986 C CA . ILE A 1 503 ? -1.396 -19.683 -18.529 1.00 87.06 503 ILE A CA 1
ATOM 3987 C C . ILE A 1 503 ? -1.926 -21.098 -18.766 1.00 87.06 503 ILE A C 1
ATOM 3989 O O . ILE A 1 503 ? -2.454 -21.418 -19.826 1.00 87.06 503 ILE A O 1
ATOM 3993 N N . GLU A 1 504 ? -1.900 -21.913 -17.715 1.00 85.62 504 GLU A N 1
ATOM 3994 C CA . GLU A 1 504 ? -2.463 -23.264 -17.695 1.00 85.62 504 GLU A CA 1
ATOM 3995 C C . GLU A 1 504 ? -3.334 -23.461 -16.443 1.00 85.62 504 GLU A C 1
ATOM 3997 O O . GLU A 1 504 ? -3.191 -22.746 -15.446 1.00 85.62 504 GLU A O 1
ATOM 4002 N N . ALA A 1 505 ? -4.281 -24.398 -16.508 1.00 82.88 505 ALA A N 1
ATOM 4003 C CA . ALA A 1 505 ? -5.120 -24.767 -15.375 1.00 82.88 505 ALA A CA 1
ATOM 4004 C C . ALA A 1 505 ? -4.282 -25.391 -14.231 1.00 82.88 505 ALA A C 1
ATOM 4006 O O . ALA A 1 505 ? -3.271 -26.039 -14.498 1.00 82.88 505 ALA A O 1
ATOM 4007 N N . PRO A 1 506 ? -4.711 -25.280 -12.955 1.00 88.56 506 PRO A N 1
ATOM 4008 C CA . PRO A 1 506 ? -5.956 -24.681 -12.470 1.00 88.56 506 PRO A CA 1
ATOM 4009 C C . PRO A 1 506 ? -5.881 -23.157 -12.289 1.00 88.56 506 PRO A C 1
ATOM 4011 O O . PRO A 1 506 ? -4.925 -22.612 -11.740 1.00 88.56 506 PRO A O 1
ATOM 4014 N N . TYR A 1 507 ? -6.956 -22.465 -12.670 1.00 84.00 507 TYR A N 1
ATOM 4015 C CA . TYR A 1 507 ? -7.044 -21.010 -12.570 1.00 84.00 507 TYR A CA 1
ATOM 4016 C C . TYR A 1 507 ? -7.684 -20.553 -11.256 1.00 84.00 507 TYR A C 1
ATOM 4018 O O . TYR A 1 507 ? -8.674 -21.113 -10.783 1.00 84.00 507 TYR A O 1
ATOM 4026 N N . SER A 1 508 ? -7.162 -19.469 -10.681 1.00 85.94 508 SER A N 1
ATOM 4027 C CA . SER A 1 508 ? -7.823 -18.815 -9.548 1.00 85.94 508 SER A CA 1
ATOM 4028 C C . SER A 1 508 ? -9.021 -17.983 -10.019 1.00 85.94 508 SER A C 1
ATOM 4030 O O . SER A 1 508 ? -8.919 -17.243 -10.997 1.00 85.94 508 SER A O 1
ATOM 4032 N N . ALA A 1 509 ? -10.136 -18.026 -9.282 1.00 85.00 509 ALA A N 1
ATOM 4033 C CA . ALA A 1 509 ? -11.349 -17.273 -9.627 1.00 85.00 509 ALA A CA 1
ATOM 4034 C C . ALA A 1 509 ? -11.102 -15.758 -9.780 1.00 85.00 509 ALA A C 1
ATOM 4036 O O . ALA A 1 509 ? -11.691 -15.114 -10.645 1.00 85.00 509 ALA A O 1
ATOM 4037 N N . ALA A 1 510 ? -10.194 -15.191 -8.976 1.00 83.81 510 ALA A N 1
ATOM 4038 C CA . ALA A 1 510 ? -9.828 -13.778 -9.055 1.00 83.81 510 ALA A CA 1
ATOM 4039 C C . ALA A 1 510 ? -9.113 -13.425 -10.373 1.00 83.81 510 ALA A C 1
ATOM 4041 O O . ALA A 1 510 ? -9.375 -12.368 -10.945 1.00 83.81 510 ALA A O 1
ATOM 4042 N N . VAL A 1 511 ? -8.230 -14.306 -10.859 1.00 87.12 511 VAL A N 1
ATOM 4043 C CA . VAL A 1 511 ? -7.534 -14.124 -12.142 1.00 87.12 511 VAL A CA 1
ATOM 4044 C C . VAL A 1 511 ? -8.507 -14.284 -13.304 1.00 87.12 511 VAL A C 1
ATOM 4046 O O . VAL A 1 511 ? -8.512 -13.424 -14.178 1.00 87.12 511 VAL A O 1
ATOM 4049 N N . ILE A 1 512 ? -9.369 -15.309 -13.279 1.00 88.12 512 ILE A N 1
ATOM 4050 C CA . ILE A 1 512 ? -10.386 -15.525 -14.324 1.00 88.12 512 ILE A CA 1
ATOM 4051 C C . ILE A 1 512 ? -11.310 -14.315 -14.422 1.00 88.12 512 ILE A C 1
ATOM 4053 O O . ILE A 1 512 ? -11.471 -13.755 -15.498 1.00 88.12 512 ILE A O 1
ATOM 4057 N N . SER A 1 513 ? -11.875 -13.871 -13.296 1.00 89.38 513 SER A N 1
ATOM 4058 C CA . SER A 1 513 ? -12.787 -12.725 -13.271 1.00 89.38 513 SER A CA 1
ATOM 4059 C C . SER A 1 513 ? -12.127 -11.466 -13.835 1.00 89.38 513 SER A C 1
ATOM 4061 O O . SER A 1 513 ? -12.721 -10.787 -14.669 1.00 89.38 513 SER A O 1
ATOM 4063 N N . ALA A 1 514 ? -10.887 -11.171 -13.435 1.00 89.50 514 ALA A N 1
ATOM 4064 C CA . ALA A 1 514 ? -10.179 -10.006 -13.951 1.00 89.50 514 ALA A CA 1
ATOM 4065 C C . ALA A 1 514 ? -9.838 -10.138 -15.447 1.00 89.50 514 ALA A C 1
ATOM 4067 O O . ALA A 1 514 ? -9.974 -9.159 -16.178 1.00 89.50 514 ALA A O 1
ATOM 4068 N N . LEU A 1 515 ? -9.410 -11.320 -15.903 1.00 91.19 515 LEU A N 1
ATOM 4069 C CA . LEU A 1 515 ? -9.052 -11.578 -17.299 1.00 91.19 515 LEU A CA 1
ATOM 4070 C C . LEU A 1 515 ? -10.278 -11.570 -18.223 1.00 91.19 515 LEU A C 1
ATOM 4072 O O . LEU A 1 515 ? -10.198 -11.018 -19.318 1.00 91.19 515 LEU A O 1
ATOM 4076 N N . ALA A 1 516 ? -11.414 -12.110 -17.777 1.00 89.81 516 ALA A N 1
ATOM 4077 C CA . ALA A 1 516 ? -12.673 -12.093 -18.517 1.00 89.81 516 ALA A CA 1
ATOM 4078 C C . ALA A 1 516 ? -13.135 -10.654 -18.793 1.00 89.81 516 ALA A C 1
ATOM 4080 O O . ALA A 1 516 ? -13.407 -10.305 -19.938 1.00 89.81 516 ALA A O 1
ATOM 4081 N N . GLU A 1 517 ? -13.104 -9.782 -17.780 1.00 91.69 517 GLU A N 1
ATOM 4082 C CA . GLU A 1 517 ? -13.453 -8.360 -17.935 1.00 91.69 517 GLU A CA 1
ATOM 4083 C C . GLU A 1 517 ? -12.483 -7.577 -18.845 1.00 91.69 517 GLU A C 1
ATOM 4085 O O . GLU A 1 517 ? -12.846 -6.534 -19.398 1.00 91.69 517 GLU A O 1
ATOM 4090 N N . ILE A 1 518 ? -11.236 -8.044 -18.986 1.00 92.69 518 ILE A N 1
ATOM 4091 C CA . ILE A 1 518 ? -10.269 -7.476 -19.940 1.00 92.69 518 ILE A CA 1
ATOM 4092 C C . ILE A 1 518 ? -10.512 -8.000 -21.357 1.00 92.69 518 ILE A C 1
ATOM 4094 O O . ILE A 1 518 ? -10.333 -7.266 -22.327 1.00 92.69 518 ILE A O 1
ATOM 4098 N N . THR A 1 519 ? -10.908 -9.266 -21.477 1.00 91.38 519 THR A N 1
ATOM 4099 C CA . THR A 1 519 ? -11.052 -9.967 -22.758 1.00 91.38 519 THR A CA 1
ATOM 4100 C C . THR A 1 519 ? -12.372 -9.635 -23.447 1.00 91.38 519 THR A C 1
ATOM 4102 O O . THR A 1 519 ? -12.391 -9.500 -24.666 1.00 91.38 519 THR A O 1
ATOM 4105 N N . GLU A 1 520 ? -13.460 -9.442 -22.695 1.00 89.62 520 GLU A N 1
ATOM 4106 C CA . GLU A 1 520 ? -14.810 -9.189 -23.222 1.00 89.62 520 GLU A CA 1
ATOM 4107 C C . GLU A 1 520 ? -14.863 -8.101 -24.320 1.00 89.62 520 GLU A C 1
ATOM 4109 O O . GLU A 1 520 ? -15.431 -8.371 -25.382 1.00 89.62 520 GLU A O 1
ATOM 4114 N N . PRO A 1 521 ? -14.227 -6.917 -24.168 1.00 88.56 521 PRO A N 1
ATOM 4115 C CA . PRO A 1 521 ? -14.270 -5.876 -25.196 1.00 88.56 521 PRO A CA 1
ATOM 4116 C C . PRO A 1 521 ? -13.538 -6.236 -26.497 1.00 88.56 521 PRO A C 1
ATOM 4118 O O . PRO A 1 521 ? -13.877 -5.693 -27.544 1.00 88.56 521 PRO A O 1
ATOM 4121 N N . VAL A 1 522 ? -12.540 -7.125 -26.437 1.00 88.38 522 VAL A N 1
ATOM 4122 C CA . VAL A 1 522 ? -11.646 -7.472 -27.561 1.00 88.38 522 VAL A CA 1
ATOM 4123 C C . VAL A 1 522 ? -11.820 -8.913 -28.047 1.00 88.38 522 VAL A C 1
ATOM 4125 O O . VAL A 1 522 ? -11.083 -9.370 -28.918 1.00 88.38 522 VAL A O 1
ATOM 4128 N N . ALA A 1 523 ? -12.801 -9.640 -27.505 1.00 84.25 523 ALA A N 1
ATOM 4129 C CA . ALA A 1 523 ? -12.962 -11.074 -27.720 1.00 84.25 523 ALA A CA 1
ATOM 4130 C C . ALA A 1 523 ? -13.087 -11.439 -29.206 1.00 84.25 523 ALA A C 1
ATOM 4132 O O . ALA A 1 523 ? -12.464 -12.397 -29.651 1.00 84.25 523 ALA A O 1
ATOM 4133 N N . LYS A 1 524 ? -13.832 -10.646 -29.989 1.00 81.81 524 LYS A N 1
ATOM 4134 C CA . LYS A 1 524 ? -13.988 -10.863 -31.439 1.00 81.81 524 LYS A CA 1
ATOM 4135 C C . LYS A 1 524 ? -12.643 -10.785 -32.161 1.00 81.81 524 LYS A C 1
ATOM 4137 O O . LYS A 1 524 ? -12.253 -11.732 -32.829 1.00 81.81 524 LYS A O 1
ATOM 4142 N N . THR A 1 525 ? -11.899 -9.707 -31.926 1.00 82.25 525 THR A N 1
ATOM 4143 C CA . THR A 1 525 ? -10.579 -9.467 -32.518 1.00 82.25 525 THR A CA 1
ATOM 4144 C C . THR A 1 525 ? -9.573 -10.556 -32.132 1.00 82.25 525 THR A C 1
ATOM 4146 O O . THR A 1 525 ? -8.783 -10.995 -32.961 1.00 82.25 525 THR A O 1
ATOM 4149 N N . VAL A 1 526 ? -9.608 -11.039 -30.885 1.00 79.69 526 VAL A N 1
ATOM 4150 C CA . VAL A 1 526 ? -8.729 -12.126 -30.420 1.00 79.69 526 VAL A CA 1
ATOM 4151 C C . VAL A 1 526 ? -9.088 -13.463 -31.083 1.00 79.69 526 VAL A C 1
ATOM 4153 O O . VAL A 1 526 ? -8.187 -14.191 -31.502 1.00 79.69 526 VAL A O 1
ATOM 4156 N N . VAL A 1 527 ? -10.379 -13.784 -31.210 1.00 75.31 527 VAL A N 1
ATOM 4157 C CA . VAL A 1 527 ? -10.860 -15.029 -31.837 1.00 75.31 527 VAL A CA 1
ATOM 4158 C C . VAL A 1 527 ? -10.569 -15.053 -33.337 1.00 75.31 527 VAL A C 1
ATOM 4160 O O . VAL A 1 527 ? -10.098 -16.068 -33.842 1.00 75.31 527 VAL A O 1
ATOM 4163 N N . ASP A 1 528 ? -10.768 -13.935 -34.035 1.00 68.19 528 ASP A N 1
ATOM 4164 C CA . ASP A 1 528 ? -10.552 -13.837 -35.484 1.00 68.19 528 ASP A CA 1
ATOM 4165 C C . ASP A 1 528 ? -9.066 -13.962 -35.878 1.00 68.19 528 ASP A C 1
ATOM 4167 O O . ASP A 1 528 ? -8.742 -14.268 -37.025 1.00 68.19 528 ASP A O 1
ATOM 4171 N N . MET A 1 529 ? -8.148 -13.738 -34.929 1.00 61.50 529 MET A N 1
ATOM 4172 C CA . MET A 1 529 ? -6.701 -13.737 -35.160 1.00 61.50 529 MET A CA 1
ATOM 4173 C C . MET A 1 529 ? -5.964 -14.990 -34.646 1.00 61.50 529 MET A C 1
ATOM 4175 O O . MET A 1 529 ? -4.748 -15.065 -34.837 1.00 61.50 529 MET A O 1
ATOM 4179 N N . SER A 1 530 ? -6.618 -15.949 -33.968 1.00 54.56 530 SER A N 1
ATOM 4180 C CA . SER A 1 530 ? -5.894 -16.983 -33.201 1.00 54.56 530 SER A CA 1
ATOM 4181 C C . SER A 1 530 ? -6.525 -18.391 -33.176 1.00 54.56 530 SER A C 1
ATOM 4183 O O . SER A 1 530 ? -7.739 -18.550 -33.138 1.00 54.56 530 SER A O 1
ATOM 4185 N N . GLU A 1 531 ? -5.684 -19.438 -33.080 1.00 56.59 531 GLU A N 1
ATOM 4186 C CA . GLU A 1 531 ? -6.076 -20.834 -32.756 1.00 56.59 531 GLU A CA 1
ATOM 4187 C C . GLU A 1 531 ? -6.584 -21.002 -31.301 1.00 56.59 531 GLU A C 1
ATOM 4189 O O . GLU A 1 531 ? -6.858 -22.109 -30.841 1.00 56.59 531 GLU A O 1
ATOM 4194 N N . HIS A 1 532 ? -6.725 -19.907 -30.541 1.00 55.25 532 HIS A N 1
ATOM 4195 C CA . HIS A 1 532 ? -6.964 -19.917 -29.090 1.00 55.25 532 HIS A CA 1
ATOM 4196 C C . HIS A 1 532 ? -8.450 -20.080 -28.733 1.00 55.25 532 HIS A C 1
ATOM 4198 O O . HIS A 1 532 ? -8.852 -19.879 -27.586 1.00 55.25 532 HIS A O 1
ATOM 4204 N N . HIS A 1 533 ? -9.270 -20.470 -29.713 1.00 55.94 533 HIS A N 1
ATOM 4205 C CA . HIS A 1 533 ? -10.698 -20.725 -29.553 1.00 55.94 533 HIS A CA 1
ATOM 4206 C C . HIS A 1 533 ? -10.963 -21.765 -28.453 1.00 55.94 533 HIS A C 1
ATOM 4208 O O . HIS A 1 533 ? -11.863 -21.586 -27.644 1.00 55.94 533 HIS A O 1
ATOM 4214 N N . LEU A 1 534 ? -10.130 -22.811 -28.365 1.00 54.22 534 LEU A N 1
ATOM 4215 C CA . LEU A 1 534 ? -10.254 -23.865 -27.351 1.00 54.22 534 LEU A CA 1
ATOM 4216 C C . LEU A 1 534 ? -9.942 -23.373 -25.932 1.00 54.22 534 LEU A C 1
ATOM 4218 O O . LEU A 1 534 ? -10.656 -23.722 -24.998 1.00 54.22 534 LEU A O 1
ATOM 4222 N N . THR A 1 535 ? -8.913 -22.541 -25.757 1.00 58.41 535 THR A N 1
ATOM 4223 C CA . THR A 1 535 ? -8.566 -21.983 -24.441 1.00 58.41 535 THR A CA 1
ATOM 4224 C C . THR A 1 535 ? -9.636 -21.000 -23.977 1.00 58.41 535 THR A C 1
ATOM 4226 O O . THR A 1 535 ? -10.046 -21.058 -22.826 1.00 58.41 535 THR A O 1
ATOM 4229 N N . LEU A 1 536 ? -10.147 -20.160 -24.885 1.00 59.91 536 LEU A N 1
ATOM 4230 C CA . LEU A 1 536 ? -11.252 -19.236 -24.609 1.00 59.91 536 LEU A CA 1
ATOM 4231 C C . LEU A 1 536 ? -12.584 -19.941 -24.315 1.00 59.91 536 LEU A C 1
ATOM 4233 O O . LEU A 1 536 ? -13.377 -19.389 -23.573 1.00 59.91 536 LEU A O 1
ATOM 4237 N N . LEU A 1 537 ? -12.831 -21.127 -24.882 1.00 56.34 537 LEU A N 1
ATOM 4238 C CA . LEU A 1 537 ? -14.014 -21.950 -24.587 1.00 56.34 537 LEU A CA 1
ATOM 4239 C C . LEU A 1 537 ? -13.915 -22.698 -23.247 1.00 56.34 537 LEU A C 1
ATOM 4241 O O . LEU A 1 537 ? -14.940 -23.091 -22.694 1.00 56.34 537 LEU A O 1
ATOM 4245 N N . ASN A 1 538 ? -12.694 -22.939 -22.760 1.00 55.06 538 ASN A N 1
ATOM 4246 C CA . ASN A 1 538 ? -12.442 -23.536 -21.446 1.00 55.06 538 ASN A CA 1
ATOM 4247 C C . ASN A 1 538 ? -12.486 -22.500 -20.303 1.00 55.06 538 ASN A C 1
ATOM 4249 O O . ASN A 1 538 ? -12.569 -22.899 -19.138 1.00 55.06 538 ASN A O 1
ATOM 4253 N N . PHE A 1 539 ? -12.394 -21.207 -20.637 1.00 53.38 539 PHE A N 1
ATOM 4254 C CA . PHE A 1 539 ? -12.661 -20.070 -19.750 1.00 53.38 539 PHE A CA 1
ATOM 4255 C C . PHE A 1 539 ? -14.155 -19.750 -19.713 1.00 53.38 539 PHE A C 1
ATOM 4257 O O . PHE A 1 539 ? -14.616 -19.351 -18.616 1.00 53.38 539 PHE A O 1
#

Radius of gyration: 33.15 Å; chains: 1; bounding box: 97×51×84 Å

Foldseek 3Di:
DVVVVVVLVVVLVVVCVPPVDNVVSVCVVVVPCPCVVVVLVCCQPPVCVVVVHRSVVVSLVVVLVCCVVPPDLVVCCVVACPVPDGDPCLLVLLVDPSSVVSLLVVCVVPVPRSRSVNSVVSNVVVPVLVSNQDLVSQLVDPSSLVVQLVVLVVQCLPDDPLCNVVSLVSVLSNQLPDPVSVLVSLLVLLVVCVVPVPSSVVSVVSNVVSLVSNCVVVVHDLVSLVSVCVSLVHDCPPQLQSVQLSCCRRVVDGDLVSLVSQLPQCVDPDHDDLVSCVPPSNLVLLLCLQQQEDAPDDDDDRHNYPDDPVSNLSSLLNLLVSQLVPDPPPPPDDDPDSPCSDSVNSSVLSVVLSVLQDQADDLVSLVVSLVCCLVPQLQDLSSLVSLLSNLLNNCPHPLRVRCLPPPDLVDQRSSLVSLLSSVLNDVPCLVSSVVSLVPLLPGDRVSDDPVSNVSVNLSSLVSVVSSVVSVPQLVSLVVCLVCVVPDDLVSLLSNLLVVLVPDDDDDDPSNCVSSCSSCVVCVVVNVVPDPCVVVVVVD

Secondary structure (DSSP, 8-state):
-HHHHHHHHHHHHHHHHHH--HHHHHHHHHHH---HHHHHHHIIIIIHHHTT--HHHHHHHHHHHHHHHH--HHHHHHHHSTTSS--THHHHHHHSHHHHHHHHHHHHH-TT-HHHHHHHHHHHHTTGGGG---HHHHHH-HHHHHHHHHHHHHHHHT--TTTHHHHHHHHHHHHTTSHHHHHHHHHHHHHHHHH-TTTTTHHHHHHHHHHHHHHHHTTS-HHHHHHHHHHHT--SSS-HHHHHHHIIIIIS---HHHHHHHHHHHTSSSPPPGGGT--HHHHHHHHHHHHSPPPSSS---STTTT--HHHHHHHHHHHHHHHTT---TT-SSS-TTGGGG-HHHHHHHHHHHHHHS-SS--HHHHHHHHHHHHHHTTTSHHHHHHHHHHHHHHHHHHHHHHHHHH--TTS--HHHHHHHHHHHH-GGGHHHHHHHHHHHHT---TTS-HHHHHHHHHHHHHHHHHHHHTT-HHHHHHHHHHHTTTS-HHHHHHHHHHHHHH--SSPPHHHHHHHHHHHGGGHHHHHHT-STHHHHHH-

Sequence (539 aa):
MEENKATIYERSKAKMNATGAPLEAVSLLAGNYLGLGSMCNLVADEWCEILGLDGSQIVYEAAKSVMLERFDPEAIDKKYMVDGHPPTWLAGMIEDHRWRATIYELSERYPRSLFLNAAIQHISQAGYQSEITSATTASKYFNIFNNVVLDSFKRLRNANESNFQARFEPLAKICAQNEHTYFAAQAVIRDLLKDDPIGNYPLKRVSNELEKAASRRHNKPPLLGNMNLLLAGLPLFNSDVSTAILSIKQKGELSPGHVVALYKAYSGPSPPPIEYLQDMTVIDFLLNSVYYPPPDTGRATVSGAGLRPEIKDKYIWLLSRIVSTTSNPLDSSSSPSTADQTPDHTYARLVDLEKRLPVQPNATDFAQVSGTVIEQFLDLPILAAAVVVWVRYVLHDENHYYYGTYFRLAETPVPHLLLEEIAYRHPVLHARVFQAYREVFSAKINTLGPALMTALQKSIVDQMLNLMTFGYCLPILQFIKRVQRKIDESLTVHFVRRVLEMIEAPYSAAVISALAEITEPVAKTVVDMSEHHLTLLNF

pLDDT: mean 80.41, std 14.05, range [29.81, 96.06]

Organism: NCBI:txid78921